Protein AF-A0A7S3N4A9-F1 (afdb_monomer)

InterPro domains:
  IPR000504 RNA recognition motif domain [PF00076] (109-167)
  IPR000504 RNA recognition motif domain [PF00076] (195-222)
  IPR000504 RNA recognition motif domain [PF00076] (305-371)
  IPR000504 RNA recognition motif domain [PS50102] (107-184)
  IPR000504 RNA recognition motif domain [PS50102] (193-281)
  IPR000504 RNA recognition motif domain [PS50102] (303-378)
  IPR000504 RNA recognition motif domain [SM00360] (108-178)
  IPR000504 RNA recognition motif domain [SM00360] (194-277)
  IPR000504 RNA recognition motif domain [SM00360] (304-374)
  IPR002004 Polyadenylate-binding protein/Hyperplastic disc protein, C-terminal [PF00658] (517-576)
  IPR002004 Polyadenylate-binding protein/Hyperplastic disc protein, C-terminal [PS51309] (504-582)
  IPR002004 Polyadenylate-binding protein/Hyperplastic disc protein, C-terminal [SM00517] (516-580)
  IPR012677 Nucleotide-binding alpha-beta plait domain superfamily [G3DSA:3.30.70.330] (11-167)
  IPR012677 Nucleotide-binding alpha-beta plait domain superfamily [G3DSA:3.30.70.330] (103-158)
  IPR012677 Nucleotide-binding alpha-beta plait domain superfamily [G3DSA:3.30.70.330] (185-298)
  IPR012677 Nucleotide-binding alpha-beta plait domain superfamily [G3DSA:3.30.70.330] (299-397)
  IPR035979 RNA-binding domain superfamily [SSF54928] (107-264)
  IPR035979 RNA-binding domain superfamily [SSF54928] (299-380)
  IPR036053 PABC (PABP) domain [SSF63570] (460-579)

Sequence (582 aa):
MMENKQRENLLYLYDLPKDAHQVAIAKTIFNKTGILITKPPQIKRDIMRPMYNAFVNFDGHEDHKEQGLQQCFEKMRYFDIDGKPCRGLKFNKNMLGANKETLNKGNNLFVKNIPKGVHSDEDVHKVFEKFGEILSLKASKNEDHSLRGYGFVCFANEDAAKRALDSQKDNSQFTAVKFQPKDPSQIHKNLVNNIYVKNIPDGWTEEDLKKIFGEFGHITSLVQRSSEIGRFLFVCYGHPSDPKNYTAGPEAAAKAIEKLNGKEHTFKDVVGTLYVKAALPKSQRDQEKKKEFLKFKASKKRCNLYVRNFPEAWTEETLAEIFSKFGEIESKKLIRNPNGSSYAFVCYKQPDSANDARNQLAQQPFDGKTLQITNYEIKEFRELQLLGAKEKTDFDRYIFEQTTNKNPFKDLNNDPKMTQLLQYVVNMLTQQQSTQQMGGLGGFGPRGGFNNKPNNRRPHPQQQQHQQMPMNNMPPQQQQQAMPPAMMAPTPAPHQMNVNQQYTSQTAPLVSLIQPNKDYKQRVGETIYKFIQGLAPAERVPKITGMLIELPIDQVKQYMSNYDTLKSMVAEANALIDQNEA

Secondary structure (DSSP, 8-state):
-HHHHHHHTEEEEEEE-TT--HHHHHHHHHHHH-----S--EEE--TTSSSEEEEEE-TT-TT--HHHHHHHHHHTSEEEETTEEEEEEE--GGGSTT-HHHHTSS-EEEEE---TT--SHHHHHHHHHTTS-EEEEEEEE-TTS-EEEEEEEEESSHHHHHHHHHHHHH-TT-EEEE-----TTTS-TT---EEEEE---TT--HHHHHHHHHTTS-EEEEEEEEETTEEEEEEEE--SS-TT-TTHHHHHHHHHHHHHTTSEEEETTEEEE-EEEE---HHHHHHHHHHHHHHHHHHGGGTEEEEES--TT--HHHHHHHHHTTS-EEEEEEEE-TTS-EEEEEEESSHHHHHHHHHHHTTSEETTEEPEEEEPPPHHHHHHHHHHHHHHHHHHHHHHHHH-SS-HHHHHTT-HHHHHHHHHHHHHHHHHHHTTSS---------------------------------------------PPPPPPPPPP--PPPHHHHHHHHHHHHHTT--TTS-HHHHHHHHHHHHHTTTS-TTTHHHHHHHHHTS-HHHHHHHHH-HHHHHHHHHHHHHHHHHHH-

Structure (mmCIF, N/CA/C/O backbone):
data_AF-A0A7S3N4A9-F1
#
_entry.id   AF-A0A7S3N4A9-F1
#
loop_
_atom_site.group_PDB
_atom_site.id
_atom_site.type_symbol
_atom_site.label_atom_id
_atom_site.label_alt_id
_atom_site.label_comp_id
_atom_site.label_asym_id
_atom_site.label_entity_id
_atom_site.label_seq_id
_atom_site.pdbx_PDB_ins_code
_atom_site.Cartn_x
_atom_site.Cartn_y
_atom_site.Cartn_z
_atom_site.occupancy
_atom_site.B_iso_or_equiv
_atom_site.auth_seq_id
_atom_site.auth_comp_id
_atom_site.auth_asym_id
_atom_site.auth_atom_id
_atom_site.pdbx_PDB_model_num
ATOM 1 N N . MET A 1 1 ? 25.482 -16.828 19.877 1.00 36.25 1 MET A N 1
ATOM 2 C CA . MET A 1 1 ? 25.078 -17.999 19.059 1.00 36.25 1 MET A CA 1
ATOM 3 C C . MET A 1 1 ? 23.576 -18.313 19.123 1.00 36.25 1 MET A C 1
ATOM 5 O O . MET A 1 1 ? 23.045 -18.721 18.100 1.00 36.25 1 MET A O 1
ATOM 9 N N . MET A 1 2 ? 22.861 -18.079 20.238 1.00 28.53 2 MET A N 1
ATOM 10 C CA . MET A 1 2 ? 21.408 -18.357 20.333 1.00 28.53 2 MET A CA 1
ATOM 11 C C . MET A 1 2 ? 20.508 -17.477 19.435 1.00 28.53 2 MET A C 1
ATOM 13 O O . MET A 1 2 ? 19.532 -17.984 18.894 1.00 28.53 2 MET A O 1
ATOM 17 N N . GLU A 1 3 ? 20.853 -16.206 19.186 1.00 39.91 3 GLU A N 1
ATOM 18 C CA . GLU A 1 3 ? 20.064 -15.322 18.298 1.00 39.91 3 GLU A CA 1
ATOM 19 C C . GLU A 1 3 ? 20.095 -15.718 16.809 1.00 39.91 3 GLU A C 1
ATOM 21 O O . GLU A 1 3 ? 19.182 -15.368 16.063 1.00 39.91 3 GLU A O 1
ATOM 26 N N . ASN A 1 4 ? 21.130 -16.440 16.357 1.00 45.25 4 ASN A N 1
ATOM 27 C CA . ASN A 1 4 ? 21.217 -16.893 14.963 1.00 45.25 4 ASN A CA 1
ATOM 28 C C . ASN A 1 4 ? 20.355 -18.140 14.719 1.00 45.25 4 ASN A C 1
ATOM 30 O O . ASN A 1 4 ? 19.708 -18.218 13.679 1.00 45.25 4 ASN A O 1
ATOM 34 N N . LYS A 1 5 ? 20.276 -19.061 15.692 1.00 48.09 5 LYS A N 1
ATOM 35 C CA . LYS A 1 5 ? 19.482 -20.299 15.582 1.00 48.09 5 LYS A CA 1
ATOM 36 C C . LYS A 1 5 ? 17.973 -20.022 15.497 1.00 48.09 5 LYS A C 1
ATOM 38 O O . LYS A 1 5 ? 17.279 -20.652 14.713 1.00 48.09 5 LYS A O 1
ATOM 43 N N . GLN A 1 6 ? 17.481 -19.003 16.212 1.00 50.75 6 GLN A N 1
ATOM 44 C CA . GLN A 1 6 ? 16.068 -18.575 16.169 1.00 50.75 6 GLN A CA 1
ATOM 45 C C . GLN A 1 6 ? 15.611 -18.044 14.798 1.00 50.75 6 GLN A C 1
ATOM 47 O O . GLN A 1 6 ? 14.418 -17.947 14.531 1.00 50.75 6 GLN A O 1
ATOM 52 N N . ARG A 1 7 ? 16.537 -17.660 13.908 1.00 60.91 7 ARG A N 1
ATOM 53 C CA . ARG A 1 7 ? 16.179 -17.113 12.589 1.00 60.91 7 ARG A CA 1
ATOM 54 C C . ARG A 1 7 ? 16.148 -18.162 11.479 1.00 60.91 7 ARG A C 1
ATOM 56 O O . ARG A 1 7 ? 15.607 -17.871 10.418 1.00 60.91 7 ARG A O 1
ATOM 63 N N . GLU A 1 8 ? 16.686 -19.358 11.707 1.00 65.19 8 GLU A N 1
ATOM 64 C CA . GLU A 1 8 ? 16.693 -20.451 10.720 1.00 65.19 8 GLU A CA 1
ATOM 65 C C . GLU A 1 8 ? 15.327 -21.145 10.595 1.00 65.19 8 GLU A C 1
ATOM 67 O O . GLU A 1 8 ? 15.016 -21.707 9.544 1.00 65.19 8 GLU A O 1
ATOM 72 N N . ASN A 1 9 ? 14.481 -21.008 11.621 1.00 79.88 9 ASN A N 1
ATOM 73 C CA . ASN A 1 9 ? 13.126 -21.562 11.704 1.00 79.88 9 ASN A CA 1
ATOM 74 C C . ASN A 1 9 ? 12.037 -20.584 11.237 1.00 79.88 9 ASN A C 1
ATOM 76 O O . ASN A 1 9 ? 10.869 -20.714 11.603 1.00 79.88 9 ASN A O 1
ATOM 80 N N . LEU A 1 10 ? 12.408 -19.561 10.466 1.00 86.56 10 LEU A N 1
ATOM 81 C CA . LEU A 1 10 ? 11.472 -18.559 9.966 1.00 86.56 10 LEU A CA 1
ATOM 82 C C . LEU A 1 10 ? 11.125 -18.832 8.503 1.00 86.56 10 LEU A C 1
ATOM 84 O O . LEU A 1 10 ? 12.004 -18.892 7.643 1.00 86.56 10 LEU A O 1
ATOM 88 N N . LEU A 1 11 ? 9.829 -18.901 8.207 1.00 90.12 11 LEU A N 1
ATOM 89 C CA . LEU A 1 11 ? 9.304 -18.887 6.844 1.00 90.12 11 LEU A CA 1
ATOM 90 C C . LEU A 1 11 ? 8.818 -17.482 6.504 1.00 90.12 11 LEU A C 1
ATOM 92 O O . LEU A 1 11 ? 7.969 -16.913 7.195 1.00 90.12 11 LEU A O 1
ATOM 96 N N . TYR A 1 12 ? 9.356 -16.927 5.425 1.00 91.00 12 TYR A N 1
ATOM 97 C CA . TYR A 1 12 ? 8.931 -15.651 4.875 1.00 91.00 12 TYR A CA 1
ATOM 98 C C . TYR A 1 12 ? 7.906 -15.895 3.775 1.00 91.00 12 TYR A C 1
ATOM 100 O O . TYR A 1 12 ? 8.204 -16.543 2.773 1.00 91.00 12 TYR A O 1
ATOM 108 N N . LEU A 1 13 ? 6.709 -15.357 3.956 1.00 93.31 13 LEU A N 1
ATOM 109 C CA . LEU A 1 13 ? 5.631 -15.425 2.982 1.00 93.31 13 LEU A CA 1
ATOM 110 C C . LEU A 1 13 ? 5.571 -14.114 2.200 1.00 93.31 13 LEU A C 1
ATOM 112 O O . LEU A 1 13 ? 5.594 -13.028 2.787 1.00 93.31 13 LEU A O 1
ATOM 116 N N . TYR A 1 14 ? 5.494 -14.227 0.883 1.00 92.12 14 TYR A N 1
ATOM 117 C CA . TYR A 1 14 ? 5.441 -13.132 -0.073 1.00 92.12 14 TYR A CA 1
ATOM 118 C C . TYR A 1 14 ? 4.171 -13.202 -0.904 1.00 92.12 14 TYR A C 1
ATOM 120 O O . TYR A 1 14 ? 3.592 -14.274 -1.088 1.00 92.12 14 TYR A O 1
ATOM 128 N N . ASP A 1 15 ? 3.816 -12.043 -1.458 1.00 92.50 15 ASP A N 1
ATOM 129 C CA . ASP A 1 15 ? 2.722 -11.893 -2.414 1.00 92.50 15 ASP A CA 1
ATOM 130 C C . ASP A 1 15 ? 1.385 -12.360 -1.812 1.00 92.50 15 ASP A C 1
ATOM 132 O O . ASP A 1 15 ? 0.548 -12.924 -2.504 1.00 92.50 15 ASP A O 1
ATOM 136 N N . LEU A 1 16 ? 1.196 -12.131 -0.503 1.00 94.38 16 LEU A N 1
ATOM 137 C CA . LEU A 1 16 ? -0.042 -12.454 0.198 1.00 94.38 16 LEU A CA 1
ATOM 138 C C . LEU A 1 16 ? -1.134 -11.455 -0.189 1.00 94.38 16 LEU A C 1
ATOM 140 O O . LEU A 1 16 ? -0.871 -10.242 -0.235 1.00 94.38 16 LEU A O 1
ATOM 144 N N . PRO A 1 17 ? -2.371 -11.920 -0.389 1.00 93.00 17 PRO A N 1
ATOM 145 C CA . PRO A 1 17 ? -3.463 -11.026 -0.707 1.00 93.00 17 PRO A CA 1
ATOM 146 C C . PRO A 1 17 ? -3.882 -10.198 0.519 1.00 93.00 17 PRO A C 1
ATOM 148 O O . PRO A 1 17 ? -3.569 -10.532 1.665 1.00 93.00 17 PRO A O 1
ATOM 151 N N . LYS A 1 18 ? -4.554 -9.061 0.299 1.00 90.06 18 LYS A N 1
ATOM 152 C CA . LYS A 1 18 ? -4.865 -8.110 1.388 1.00 90.06 18 LYS A CA 1
ATOM 153 C C . LYS A 1 18 ? -5.869 -8.636 2.416 1.00 90.06 18 LYS A C 1
ATOM 155 O O . LYS A 1 18 ? -5.866 -8.178 3.554 1.00 90.06 18 LYS A O 1
ATOM 160 N N . ASP A 1 19 ? -6.685 -9.595 2.013 1.00 88.62 19 ASP A N 1
ATOM 161 C CA . ASP A 1 19 ? -7.633 -10.360 2.824 1.00 88.62 19 ASP A CA 1
ATOM 162 C C . ASP A 1 19 ? -6.995 -11.569 3.539 1.00 88.62 19 ASP A C 1
ATOM 164 O O . ASP A 1 19 ? -7.644 -12.192 4.384 1.00 88.62 19 ASP A O 1
ATOM 168 N N . ALA A 1 20 ? -5.714 -11.874 3.282 1.00 91.69 20 ALA A N 1
ATOM 169 C CA . ALA A 1 20 ? -5.007 -12.915 4.020 1.00 91.69 20 ALA A CA 1
ATOM 170 C C . ALA A 1 20 ? -4.951 -12.570 5.511 1.00 91.69 20 ALA A C 1
ATOM 172 O O . ALA A 1 20 ? -4.525 -11.474 5.897 1.00 91.69 20 ALA A O 1
ATOM 173 N N . HIS A 1 21 ? -5.320 -13.544 6.337 1.00 92.00 21 HIS A N 1
ATOM 174 C CA . HIS A 1 21 ? -5.392 -13.457 7.792 1.00 92.00 21 HIS A CA 1
ATOM 175 C C . HIS A 1 21 ? -4.657 -14.635 8.447 1.00 92.00 21 HIS A C 1
ATOM 177 O O . HIS A 1 21 ? -4.340 -15.637 7.800 1.00 92.00 21 HIS A O 1
ATOM 183 N N . GLN A 1 22 ? -4.360 -14.508 9.743 1.00 94.06 22 GLN A N 1
ATOM 184 C CA . GLN A 1 22 ? -3.500 -15.443 10.485 1.00 94.06 22 GLN A CA 1
ATOM 185 C C . GLN A 1 22 ? -3.974 -16.900 10.408 1.00 94.06 22 GLN A C 1
ATOM 187 O O . GLN A 1 22 ? -3.168 -17.798 10.163 1.00 94.06 22 GLN A O 1
ATOM 192 N N . VAL A 1 23 ? -5.282 -17.126 10.559 1.00 93.12 23 VAL A N 1
ATOM 193 C CA . VAL A 1 23 ? -5.887 -18.466 10.515 1.00 93.12 23 VAL A CA 1
ATOM 194 C C . VAL A 1 23 ? -5.775 -19.094 9.127 1.00 93.12 23 VAL A C 1
ATOM 196 O O . VAL A 1 23 ? -5.393 -20.256 9.036 1.00 93.12 23 VAL A O 1
ATOM 199 N N . ALA A 1 24 ? -6.048 -18.356 8.046 1.00 94.31 24 ALA A N 1
ATOM 200 C CA . ALA A 1 24 ? -5.907 -18.882 6.686 1.00 94.31 24 ALA A CA 1
ATOM 201 C C . ALA A 1 24 ? -4.469 -19.328 6.392 1.00 94.31 24 ALA A C 1
ATOM 203 O O . ALA A 1 24 ? -4.260 -20.414 5.853 1.00 94.31 24 ALA A O 1
ATOM 204 N N . ILE A 1 25 ? -3.473 -18.540 6.812 1.00 94.62 25 ILE A N 1
ATOM 205 C CA . ILE A 1 25 ? -2.057 -18.906 6.667 1.00 94.62 25 ILE A CA 1
ATOM 206 C C . ILE A 1 25 ? -1.753 -20.194 7.441 1.00 94.62 25 ILE A C 1
ATOM 208 O O . ILE A 1 25 ? -1.173 -21.124 6.884 1.00 94.62 25 ILE A O 1
ATOM 212 N N . ALA A 1 26 ? -2.163 -20.270 8.708 1.00 92.62 26 ALA A N 1
ATOM 213 C CA . ALA A 1 26 ? -1.894 -21.429 9.554 1.00 92.62 26 ALA A CA 1
ATOM 214 C C . ALA A 1 26 ? -2.596 -22.701 9.063 1.00 92.62 26 ALA A C 1
ATOM 216 O O . ALA A 1 26 ? -1.967 -23.755 9.016 1.00 92.62 26 ALA A O 1
ATOM 217 N N . LYS A 1 27 ? -3.857 -22.595 8.625 1.00 92.31 27 LYS A N 1
ATOM 218 C CA . LYS A 1 27 ? -4.602 -23.690 7.987 1.00 92.31 27 LYS A CA 1
ATOM 219 C C . LYS A 1 27 ? -3.926 -24.159 6.708 1.00 92.31 27 LYS A C 1
ATOM 221 O O . LYS A 1 27 ? -3.790 -25.354 6.496 1.00 92.31 27 LYS A O 1
ATOM 226 N N . THR A 1 28 ? -3.473 -23.230 5.868 1.00 94.62 28 THR A N 1
ATOM 227 C CA . THR A 1 28 ? -2.797 -23.575 4.610 1.00 94.62 28 THR A CA 1
ATOM 228 C C . THR A 1 28 ? -1.501 -24.337 4.867 1.00 94.62 28 THR A C 1
ATOM 230 O O . THR A 1 28 ? -1.242 -25.341 4.206 1.00 94.62 28 THR A O 1
ATOM 233 N N . ILE A 1 29 ? -0.715 -23.902 5.859 1.00 91.94 29 ILE A N 1
ATOM 234 C CA . ILE A 1 29 ? 0.499 -24.613 6.269 1.00 91.94 29 ILE A CA 1
ATOM 235 C C . ILE A 1 29 ? 0.140 -25.998 6.801 1.00 91.94 29 ILE A C 1
ATOM 237 O O . ILE A 1 29 ? 0.665 -26.980 6.287 1.00 91.94 29 ILE A O 1
ATOM 241 N N . PHE A 1 30 ? -0.793 -26.092 7.750 1.00 90.19 30 PHE A N 1
ATOM 242 C CA . PHE A 1 30 ? -1.212 -27.368 8.327 1.00 90.19 30 PHE A CA 1
ATOM 243 C C . PHE A 1 30 ? -1.712 -28.350 7.260 1.00 90.19 30 PHE A C 1
ATOM 245 O O . PHE A 1 30 ? -1.244 -29.480 7.198 1.00 90.19 30 PHE A O 1
ATOM 252 N N . ASN A 1 31 ? -2.578 -27.907 6.348 1.00 91.31 31 ASN A N 1
ATOM 253 C CA . ASN A 1 31 ? -3.127 -28.755 5.291 1.00 91.31 31 ASN A CA 1
ATOM 254 C C . ASN A 1 31 ? -2.055 -29.258 4.313 1.00 91.31 31 ASN A C 1
ATOM 256 O O . ASN A 1 31 ? -2.156 -30.373 3.810 1.00 91.31 31 ASN A O 1
ATOM 260 N N . LYS A 1 32 ? -1.028 -28.450 4.017 1.00 90.31 32 LYS A N 1
ATOM 261 C CA . LYS A 1 32 ? 0.053 -28.852 3.104 1.00 90.31 32 LYS A CA 1
ATOM 262 C C . LYS A 1 32 ? 1.111 -29.713 3.790 1.00 90.31 32 LYS A C 1
ATOM 264 O O . LYS A 1 32 ? 1.654 -30.630 3.171 1.00 90.31 32 LYS A O 1
ATOM 269 N N . THR A 1 33 ? 1.457 -29.403 5.035 1.00 88.62 33 THR A N 1
ATOM 270 C CA . THR A 1 33 ? 2.670 -29.930 5.679 1.00 88.62 33 THR A CA 1
ATOM 271 C C . THR A 1 33 ? 2.388 -30.837 6.869 1.00 88.62 33 THR A C 1
ATOM 273 O O . THR A 1 33 ? 3.280 -31.576 7.267 1.00 88.62 33 THR A O 1
ATOM 276 N N . GLY A 1 34 ? 1.173 -30.807 7.417 1.00 86.19 34 GLY A N 1
ATOM 277 C CA . GLY A 1 34 ? 0.806 -31.451 8.679 1.00 86.19 34 GLY A CA 1
ATOM 278 C C . GLY A 1 34 ? 1.299 -30.698 9.918 1.00 86.19 34 GLY A C 1
ATOM 279 O O . GLY A 1 34 ? 0.987 -31.092 11.036 1.00 86.19 34 GLY A O 1
ATOM 280 N N . ILE A 1 35 ? 2.056 -29.608 9.750 1.00 85.75 35 ILE A N 1
ATOM 281 C CA . ILE A 1 35 ? 2.637 -28.866 10.870 1.00 85.75 35 ILE A CA 1
ATOM 282 C C . ILE A 1 35 ? 1.615 -27.865 11.396 1.00 85.75 35 ILE A C 1
ATOM 284 O O . ILE A 1 35 ? 1.246 -26.904 10.714 1.00 85.75 35 ILE A O 1
ATOM 288 N N . LEU A 1 36 ? 1.172 -28.076 12.634 1.00 86.31 36 LEU A N 1
ATOM 289 C CA . LEU A 1 36 ? 0.325 -27.122 13.336 1.00 86.31 36 LEU A CA 1
ATOM 290 C C . LEU A 1 36 ? 1.166 -25.907 13.727 1.00 86.31 36 LEU A C 1
ATOM 292 O O . LEU A 1 36 ? 2.186 -26.048 14.380 1.00 86.31 36 LEU A O 1
ATOM 296 N N . ILE A 1 37 ? 0.743 -24.704 13.357 1.00 87.56 37 ILE A N 1
ATOM 297 C CA . ILE A 1 37 ? 1.440 -23.472 13.739 1.00 87.56 37 ILE A CA 1
ATOM 298 C C . ILE A 1 37 ? 0.887 -22.980 15.071 1.00 87.56 37 ILE A C 1
ATOM 300 O O . ILE A 1 37 ? -0.246 -22.534 15.108 1.00 87.56 37 ILE A O 1
ATOM 304 N N . THR A 1 38 ? 1.673 -23.012 16.148 1.00 84.00 38 THR A N 1
ATOM 305 C CA . THR A 1 38 ? 1.217 -22.614 17.501 1.00 84.00 38 THR A CA 1
ATOM 306 C C . THR A 1 38 ? 1.309 -21.116 17.789 1.00 84.00 38 THR A C 1
ATOM 308 O O . THR A 1 38 ? 0.608 -20.607 18.661 1.00 84.00 38 THR A O 1
ATOM 311 N N . LYS A 1 39 ? 2.160 -20.383 17.063 1.00 87.69 39 LYS A N 1
ATOM 312 C CA . LYS A 1 39 ? 2.325 -18.928 17.208 1.00 87.69 39 LYS A CA 1
ATOM 313 C C . LYS A 1 39 ? 1.689 -18.189 16.030 1.00 87.69 39 LYS A C 1
ATOM 315 O O . LYS A 1 39 ? 1.910 -18.587 14.888 1.00 87.69 39 LYS A O 1
ATOM 320 N N . PRO A 1 40 ? 0.977 -17.074 16.259 1.00 90.56 40 PRO A N 1
ATOM 321 C CA . PRO A 1 40 ? 0.278 -16.371 15.191 1.00 90.56 40 PRO A CA 1
ATOM 322 C C . PRO A 1 40 ? 1.249 -15.851 14.117 1.00 90.56 40 PRO A C 1
ATOM 324 O O . PRO A 1 40 ? 2.218 -15.154 14.456 1.00 90.56 40 PRO A O 1
ATOM 327 N N . PRO A 1 41 ? 0.986 -16.120 12.821 1.00 93.44 41 PRO A N 1
ATOM 328 C CA . PRO A 1 41 ? 1.713 -15.507 11.716 1.00 93.44 41 PRO A CA 1
ATOM 329 C C . PRO A 1 41 ? 1.763 -13.976 11.825 1.00 93.44 41 PRO A C 1
ATOM 331 O O . PRO A 1 41 ? 0.756 -13.306 12.062 1.00 93.44 41 PRO A O 1
ATOM 334 N N . GLN A 1 42 ? 2.945 -13.399 11.625 1.00 92.62 42 GLN A N 1
ATOM 335 C CA . GLN A 1 42 ? 3.177 -11.958 11.736 1.00 92.62 42 GLN A CA 1
ATOM 336 C C . GLN A 1 42 ? 3.045 -11.298 10.362 1.00 92.62 42 GLN A C 1
ATOM 338 O O . GLN A 1 42 ? 4.002 -11.267 9.584 1.00 92.62 42 GLN A O 1
ATOM 343 N N . ILE A 1 43 ? 1.855 -10.784 10.048 1.00 93.25 43 ILE A N 1
ATOM 344 C CA . ILE A 1 43 ? 1.539 -10.194 8.741 1.00 93.25 43 ILE A CA 1
ATOM 345 C C . ILE A 1 43 ? 1.927 -8.707 8.717 1.00 93.25 43 ILE A C 1
ATOM 347 O O . ILE A 1 43 ? 1.440 -7.896 9.501 1.00 93.25 43 ILE A O 1
ATOM 351 N N . LYS A 1 44 ? 2.790 -8.320 7.774 1.00 91.44 44 LYS A N 1
ATOM 352 C CA . LYS A 1 44 ? 3.181 -6.931 7.509 1.00 91.44 44 LYS A CA 1
ATOM 353 C C . LYS A 1 44 ? 2.199 -6.270 6.548 1.00 91.44 44 LYS A C 1
ATOM 355 O O . LYS A 1 44 ? 2.325 -6.389 5.327 1.00 91.44 44 LYS A O 1
ATOM 360 N N . ARG A 1 45 ? 1.251 -5.529 7.121 1.00 88.69 45 ARG A N 1
ATOM 361 C CA . ARG A 1 45 ? 0.185 -4.825 6.397 1.00 88.69 45 ARG A CA 1
ATOM 362 C C . ARG A 1 45 ? 0.603 -3.411 5.994 1.00 88.69 45 ARG A C 1
ATOM 364 O O . ARG A 1 45 ? 0.196 -2.423 6.595 1.00 88.69 45 ARG A O 1
ATOM 371 N N . ASP A 1 46 ? 1.451 -3.315 4.975 1.00 85.50 46 ASP A N 1
ATOM 372 C CA . ASP A 1 46 ? 1.832 -2.025 4.393 1.00 85.50 46 ASP A CA 1
ATOM 373 C C . ASP A 1 46 ? 0.751 -1.548 3.412 1.00 85.50 46 ASP A C 1
ATOM 375 O O . ASP A 1 46 ? 0.600 -2.089 2.317 1.00 85.50 46 ASP A O 1
ATOM 379 N N . ILE A 1 47 ? 0.001 -0.512 3.795 1.00 82.56 47 ILE A N 1
ATOM 380 C CA . ILE A 1 47 ? -1.079 0.069 2.979 1.00 82.56 47 ILE A CA 1
ATOM 381 C C . ILE A 1 47 ? -0.606 0.640 1.637 1.00 82.56 47 ILE A C 1
ATOM 383 O O . ILE A 1 47 ? -1.425 0.843 0.732 1.00 82.56 47 ILE A O 1
ATOM 387 N N . MET A 1 48 ? 0.693 0.918 1.501 1.00 81.19 48 MET A N 1
ATOM 388 C CA . MET A 1 48 ? 1.300 1.418 0.268 1.00 81.19 48 MET A CA 1
ATOM 389 C C . MET A 1 48 ? 1.664 0.295 -0.695 1.00 81.19 48 MET A C 1
ATOM 391 O O . MET A 1 48 ? 1.860 0.558 -1.880 1.00 81.19 48 MET A O 1
ATOM 395 N N . ARG A 1 49 ? 1.748 -0.948 -0.211 1.00 83.69 49 ARG A N 1
ATOM 396 C CA . ARG A 1 49 ? 2.052 -2.101 -1.052 1.00 83.69 49 ARG A CA 1
ATOM 397 C C . ARG A 1 49 ? 0.771 -2.736 -1.601 1.00 83.69 49 ARG A C 1
ATOM 399 O O . ARG A 1 49 ? -0.275 -2.716 -0.942 1.00 83.69 49 ARG A O 1
ATOM 406 N N . PRO A 1 50 ? 0.838 -3.294 -2.819 1.00 84.69 50 PRO A N 1
ATOM 407 C CA . PRO A 1 50 ? -0.295 -3.992 -3.418 1.00 84.69 50 PRO A CA 1
ATOM 408 C C . PRO A 1 50 ? -0.592 -5.316 -2.706 1.00 84.69 50 PRO A C 1
ATOM 410 O O . PRO A 1 50 ? -1.744 -5.714 -2.612 1.00 84.69 50 PRO A O 1
ATOM 413 N N . MET A 1 51 ? 0.440 -5.945 -2.144 1.00 90.81 51 MET A N 1
ATOM 414 C CA . MET A 1 51 ? 0.392 -7.246 -1.483 1.00 90.81 51 MET A CA 1
ATOM 415 C C . MET A 1 51 ? 1.082 -7.173 -0.125 1.00 90.81 51 MET A C 1
ATOM 417 O O . MET A 1 51 ? 1.972 -6.339 0.094 1.00 90.81 51 MET A O 1
ATOM 421 N N . TYR A 1 52 ? 0.685 -8.063 0.776 1.00 92.69 52 TYR A N 1
ATOM 422 C CA . TYR A 1 52 ? 1.290 -8.208 2.091 1.00 92.69 52 TYR A CA 1
ATOM 423 C C . TYR A 1 52 ? 2.373 -9.284 2.095 1.00 92.69 52 TYR A C 1
ATOM 425 O O . TYR A 1 52 ? 2.479 -10.116 1.198 1.00 92.69 52 TYR A O 1
ATOM 433 N N . ASN A 1 53 ? 3.200 -9.238 3.132 1.00 92.81 53 ASN A N 1
ATOM 434 C CA . ASN A 1 53 ? 4.178 -10.277 3.429 1.00 92.81 53 ASN A CA 1
ATOM 435 C C . ASN A 1 53 ? 3.957 -10.734 4.867 1.00 92.81 53 ASN A C 1
ATOM 437 O O . ASN A 1 53 ? 3.485 -9.943 5.682 1.00 92.81 53 ASN A O 1
ATOM 441 N N . ALA A 1 54 ? 4.344 -11.954 5.212 1.00 93.50 54 ALA A N 1
ATOM 442 C CA . ALA A 1 54 ? 4.258 -12.426 6.588 1.00 93.50 54 ALA A CA 1
ATOM 443 C C . ALA A 1 54 ? 5.490 -13.219 7.005 1.00 93.50 54 ALA A C 1
ATOM 445 O O . ALA A 1 54 ? 6.264 -13.683 6.173 1.00 93.50 54 ALA A O 1
ATOM 446 N N . PHE A 1 55 ? 5.651 -13.362 8.314 1.00 92.12 55 PHE A N 1
ATOM 447 C CA . PHE A 1 55 ? 6.632 -14.245 8.923 1.00 92.12 55 PHE A CA 1
ATOM 448 C C . PHE A 1 55 ? 5.894 -15.303 9.713 1.00 92.12 55 PHE A C 1
ATOM 450 O O . PHE A 1 55 ? 4.999 -14.979 10.497 1.00 92.12 55 PHE A O 1
ATOM 457 N N . VAL A 1 56 ? 6.303 -16.549 9.543 1.00 91.50 56 VAL A N 1
ATOM 458 C CA . VAL A 1 56 ? 5.836 -17.656 10.366 1.00 91.50 56 VAL A CA 1
ATOM 459 C C . VAL A 1 56 ? 7.032 -18.190 11.127 1.00 91.50 56 VAL A C 1
ATOM 461 O O . VAL A 1 56 ? 8.063 -18.489 10.525 1.00 91.50 56 VAL A O 1
ATOM 464 N N . ASN A 1 57 ? 6.900 -18.238 12.451 1.00 87.94 57 ASN A N 1
ATOM 465 C CA . ASN A 1 57 ? 7.919 -18.799 13.319 1.00 87.94 57 ASN A CA 1
ATOM 466 C C . ASN A 1 57 ? 7.530 -20.223 13.708 1.00 87.94 57 ASN A C 1
ATOM 468 O O . ASN A 1 57 ? 6.444 -20.437 14.244 1.00 87.94 57 ASN A O 1
ATOM 472 N N . PHE A 1 58 ? 8.438 -21.158 13.451 1.00 83.88 58 PHE A N 1
ATOM 473 C CA . PHE A 1 58 ? 8.295 -22.560 13.807 1.00 83.88 58 PHE A CA 1
ATOM 474 C C . PHE A 1 58 ? 8.890 -22.893 15.193 1.00 83.88 58 PHE A C 1
ATOM 476 O O . PHE A 1 58 ? 8.703 -24.003 15.671 1.00 83.88 58 PHE A O 1
ATOM 483 N N . ASP A 1 59 ? 9.566 -21.969 15.885 1.00 70.88 59 ASP A N 1
ATOM 484 C CA . ASP A 1 59 ? 10.203 -22.203 17.193 1.00 70.88 59 ASP A CA 1
ATOM 485 C C . ASP A 1 59 ? 9.233 -22.760 18.256 1.00 70.88 59 ASP A C 1
ATOM 487 O O . ASP A 1 59 ? 8.289 -22.064 18.655 1.00 70.88 59 ASP A O 1
ATOM 491 N N . GLY A 1 60 ? 9.542 -23.949 18.796 1.00 57.50 60 GLY A N 1
ATOM 492 C CA . GLY A 1 60 ? 8.833 -24.564 19.930 1.00 57.50 60 GLY A CA 1
ATOM 493 C C . GLY A 1 60 ? 8.053 -25.853 19.641 1.00 57.50 60 GLY A C 1
ATOM 494 O O . GLY A 1 60 ? 7.301 -26.278 20.508 1.00 57.50 60 GLY A O 1
ATOM 495 N N . HIS A 1 61 ? 8.210 -26.475 18.468 1.00 56.41 61 HIS A N 1
ATOM 496 C CA . HIS A 1 61 ? 7.629 -27.794 18.190 1.00 56.41 61 HIS A CA 1
ATOM 497 C C . HIS A 1 61 ? 8.634 -28.914 18.485 1.00 56.41 61 HIS A C 1
ATOM 499 O O . HIS A 1 61 ? 9.748 -28.908 17.975 1.00 56.41 61 HIS A O 1
ATOM 505 N N . GLU A 1 62 ? 8.253 -29.894 19.300 1.00 51.69 62 GLU A N 1
ATOM 506 C CA . GLU A 1 62 ? 9.093 -31.078 19.551 1.00 51.69 62 GLU A CA 1
ATOM 507 C C . GLU A 1 62 ? 9.182 -32.006 18.321 1.00 51.69 62 GLU A C 1
ATOM 509 O O . GLU A 1 62 ? 10.136 -32.767 18.189 1.00 51.69 62 GLU A O 1
ATOM 514 N N . ASP A 1 63 ? 8.276 -31.844 17.348 1.00 53.28 63 ASP A N 1
ATOM 515 C CA . ASP A 1 63 ? 8.263 -32.563 16.064 1.00 53.28 63 ASP A CA 1
ATOM 516 C C . ASP A 1 63 ? 9.286 -32.043 15.030 1.00 53.28 63 ASP A C 1
ATOM 518 O O . ASP A 1 63 ? 9.275 -32.458 13.867 1.00 53.28 63 ASP A O 1
ATOM 522 N N . HIS A 1 64 ? 10.201 -31.152 15.434 1.00 56.16 64 HIS A N 1
ATOM 523 C CA . HIS A 1 64 ? 11.305 -30.640 14.609 1.00 56.16 64 HIS A CA 1
ATOM 524 C C . HIS A 1 64 ? 12.379 -31.698 14.345 1.00 56.16 64 HIS A C 1
ATOM 526 O O . HIS A 1 64 ? 13.547 -31.539 14.699 1.00 56.16 64 HIS A O 1
ATOM 532 N N . LYS A 1 65 ? 12.028 -32.772 13.641 1.00 59.72 65 LYS A N 1
ATOM 533 C CA . LYS A 1 65 ? 13.032 -33.456 12.826 1.00 59.72 65 LYS A CA 1
ATOM 534 C C . LYS A 1 65 ? 13.412 -32.468 11.727 1.00 59.72 65 LYS A C 1
ATOM 536 O O . LYS A 1 65 ? 12.546 -32.017 10.985 1.00 59.72 65 LYS A O 1
ATOM 541 N N . GLU A 1 66 ? 14.689 -32.116 11.623 1.00 63.00 66 GLU A N 1
ATOM 542 C CA . GLU A 1 66 ? 15.235 -31.148 10.652 1.00 63.00 66 GLU A CA 1
ATOM 543 C C . GLU A 1 66 ? 14.723 -31.385 9.211 1.00 63.00 66 GLU A C 1
ATOM 545 O O . GLU A 1 66 ? 14.454 -30.443 8.464 1.00 63.00 66 GLU A O 1
ATOM 550 N N . GLN A 1 67 ? 14.457 -32.650 8.867 1.00 62.06 67 GLN A N 1
ATOM 551 C CA . GLN A 1 67 ? 13.830 -33.071 7.612 1.00 62.06 67 GLN A CA 1
ATOM 552 C C . GLN A 1 67 ? 12.377 -32.583 7.429 1.00 62.06 67 GLN A C 1
ATOM 554 O O . GLN A 1 67 ? 12.010 -32.185 6.327 1.00 62.06 67 GLN A O 1
ATOM 559 N N . GLY A 1 68 ? 11.545 -32.568 8.476 1.00 72.00 68 GLY A N 1
ATOM 560 C CA . GLY A 1 68 ? 10.143 -32.131 8.398 1.00 72.00 68 GLY A CA 1
ATOM 561 C C . GLY A 1 68 ? 10.000 -30.630 8.133 1.00 72.00 68 GLY A C 1
ATOM 562 O O . GLY A 1 68 ? 9.142 -30.206 7.356 1.00 72.00 68 GLY A O 1
ATOM 563 N N . LEU A 1 69 ? 10.892 -29.816 8.703 1.00 79.38 69 LEU A N 1
ATOM 564 C CA . LEU A 1 69 ? 10.917 -28.373 8.454 1.00 79.38 69 LEU A CA 1
ATOM 565 C C . LEU A 1 69 ? 11.412 -28.049 7.036 1.00 79.38 69 LEU A C 1
ATOM 567 O O . LEU A 1 69 ? 10.856 -27.176 6.369 1.00 79.38 69 LEU A O 1
ATOM 571 N N . GLN A 1 70 ? 12.412 -28.785 6.546 1.00 80.38 70 GLN A N 1
ATOM 572 C CA . GLN A 1 70 ? 12.878 -28.651 5.168 1.00 80.38 70 GLN A CA 1
ATOM 573 C C . GLN A 1 70 ? 11.768 -29.006 4.163 1.00 80.38 70 GLN A C 1
ATOM 575 O O . GLN A 1 70 ? 11.475 -28.213 3.267 1.00 80.38 70 GLN A O 1
ATOM 580 N N . GLN A 1 71 ? 11.062 -30.122 4.383 1.00 82.62 71 GLN A N 1
ATOM 581 C CA . GLN A 1 71 ? 9.892 -30.500 3.582 1.00 82.62 71 GLN A CA 1
ATOM 582 C C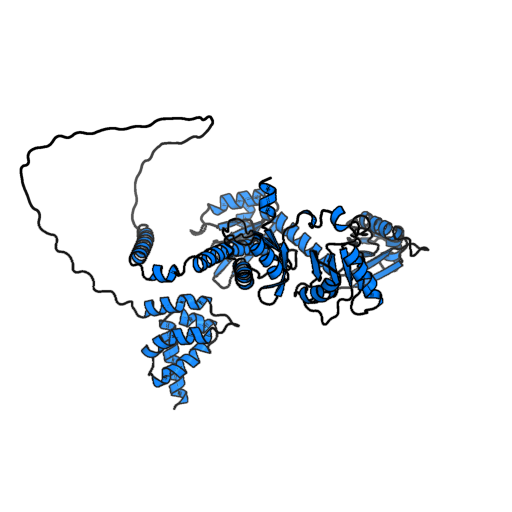 . GLN A 1 71 ? 8.775 -29.449 3.651 1.00 82.62 71 GLN A C 1
ATOM 584 O O . GLN A 1 71 ? 8.107 -29.183 2.653 1.00 82.62 71 GLN A O 1
ATOM 589 N N . CYS A 1 72 ? 8.567 -28.819 4.810 1.00 86.12 72 CYS A N 1
ATOM 590 C CA . CYS A 1 72 ? 7.616 -27.719 4.952 1.00 86.12 72 CYS A CA 1
ATOM 591 C C . CYS A 1 72 ? 7.980 -26.537 4.046 1.00 86.12 72 CYS A C 1
ATOM 593 O O . CYS A 1 72 ? 7.117 -26.028 3.331 1.00 86.12 72 CYS A O 1
ATOM 595 N N . PHE A 1 73 ? 9.249 -26.125 4.020 1.00 88.50 73 PHE A N 1
ATOM 596 C CA . PHE A 1 73 ? 9.699 -25.031 3.158 1.00 88.50 73 PHE A CA 1
ATOM 597 C C . PHE A 1 73 ? 9.543 -25.344 1.670 1.00 88.50 73 PHE A C 1
ATOM 599 O O . PHE A 1 73 ? 9.159 -24.459 0.907 1.00 88.50 73 PHE A O 1
ATOM 606 N N . GLU A 1 74 ? 9.785 -26.588 1.263 1.00 88.25 74 GLU A N 1
ATOM 607 C CA . GLU A 1 74 ? 9.586 -27.036 -0.118 1.00 88.25 74 GLU A CA 1
ATOM 608 C C . GLU A 1 74 ? 8.101 -27.035 -0.500 1.00 88.25 74 GLU A C 1
ATOM 610 O O . GLU A 1 74 ? 7.719 -26.427 -1.500 1.00 88.25 74 GLU A O 1
ATOM 615 N N . LYS A 1 75 ? 7.236 -27.609 0.345 1.00 91.19 75 LYS A N 1
ATOM 616 C CA . LYS A 1 75 ? 5.780 -27.651 0.118 1.00 91.19 75 LYS A CA 1
ATOM 617 C C . LYS A 1 75 ? 5.110 -26.277 0.166 1.00 91.19 75 LYS A C 1
ATOM 619 O O . LYS A 1 75 ? 4.082 -26.071 -0.478 1.00 91.19 75 LYS A O 1
ATOM 624 N N . MET A 1 76 ? 5.671 -25.346 0.937 1.00 93.12 76 MET A N 1
ATOM 625 C CA . MET A 1 76 ? 5.202 -23.962 1.043 1.00 93.12 76 MET A CA 1
ATOM 626 C C . MET A 1 76 ? 5.896 -23.021 0.056 1.00 93.12 76 MET A C 1
ATOM 628 O O . MET A 1 76 ? 5.658 -21.813 0.105 1.00 93.12 76 MET A O 1
ATOM 632 N N . ARG A 1 77 ? 6.746 -23.531 -0.845 1.00 92.00 77 ARG A N 1
ATOM 633 C CA . ARG A 1 77 ? 7.465 -22.693 -1.807 1.00 92.00 77 ARG A CA 1
ATOM 634 C C . ARG A 1 77 ? 6.504 -21.942 -2.720 1.00 92.00 77 ARG A C 1
ATOM 636 O O . ARG A 1 77 ? 6.618 -20.724 -2.836 1.00 92.00 77 ARG A O 1
ATOM 643 N N . TYR A 1 78 ? 5.527 -22.650 -3.276 1.00 93.25 78 TYR A N 1
ATOM 644 C CA . TYR A 1 78 ? 4.397 -22.086 -4.008 1.00 93.25 78 TYR A CA 1
ATOM 645 C C . TYR A 1 78 ? 3.109 -22.640 -3.415 1.00 93.25 78 TYR A C 1
ATOM 647 O O . TYR A 1 78 ? 2.961 -23.844 -3.198 1.00 93.25 78 TYR A O 1
ATOM 655 N N . PHE A 1 79 ? 2.200 -21.744 -3.065 1.00 94.12 79 PHE A N 1
ATOM 656 C CA . PHE A 1 79 ? 0.950 -22.106 -2.418 1.00 94.12 79 PHE A CA 1
ATOM 657 C C . PHE A 1 79 ? -0.095 -21.039 -2.688 1.00 94.12 79 PHE A C 1
ATOM 659 O O . PHE A 1 79 ? 0.252 -19.889 -2.940 1.00 94.12 79 PHE A O 1
ATOM 666 N N . ASP A 1 80 ? -1.360 -21.408 -2.544 1.00 93.44 80 ASP A N 1
ATOM 667 C CA . ASP A 1 80 ? -2.467 -20.484 -2.727 1.00 93.44 80 ASP A CA 1
ATOM 668 C C . ASP A 1 80 ? -3.137 -20.190 -1.389 1.00 93.44 80 ASP A C 1
ATOM 670 O O . ASP A 1 80 ? -3.292 -21.078 -0.547 1.00 93.44 80 ASP A O 1
ATOM 674 N N . ILE A 1 81 ? -3.554 -18.940 -1.206 1.00 93.12 81 ILE A N 1
ATOM 675 C CA . ILE A 1 81 ? -4.522 -18.555 -0.177 1.00 93.12 81 ILE A CA 1
ATOM 676 C C . ILE A 1 81 ? -5.739 -18.020 -0.913 1.00 93.12 81 ILE A C 1
ATOM 678 O O . ILE A 1 81 ? -5.614 -17.065 -1.678 1.00 93.12 81 ILE A O 1
ATOM 682 N N . ASP A 1 82 ? -6.897 -18.643 -0.698 1.00 88.38 82 ASP A N 1
ATOM 683 C CA . ASP A 1 82 ? -8.168 -18.247 -1.316 1.00 88.38 82 ASP A CA 1
ATOM 684 C C . ASP A 1 82 ? -8.070 -18.118 -2.853 1.00 88.38 82 ASP A C 1
ATOM 686 O O . ASP A 1 82 ? -8.552 -17.159 -3.454 1.00 88.38 82 ASP A O 1
ATOM 690 N N . GLY A 1 83 ? -7.374 -19.069 -3.491 1.00 88.88 83 GLY A N 1
ATOM 691 C CA . GLY A 1 83 ? -7.157 -19.109 -4.944 1.00 88.88 83 GLY A CA 1
ATOM 692 C C . GLY A 1 83 ? -6.131 -18.103 -5.481 1.00 88.88 83 GLY A C 1
ATOM 693 O O . GLY A 1 83 ? -5.962 -18.000 -6.694 1.00 88.88 83 GLY A O 1
ATOM 694 N N . LYS A 1 84 ? -5.442 -17.350 -4.612 1.00 91.81 84 LYS A N 1
ATOM 695 C CA . LYS A 1 84 ? -4.432 -16.362 -5.014 1.00 91.81 84 LYS A CA 1
ATOM 696 C C . LYS A 1 84 ? -3.011 -16.902 -4.796 1.00 91.81 84 LYS A C 1
ATOM 698 O O . LYS A 1 84 ? -2.673 -17.248 -3.657 1.00 91.81 84 LYS A O 1
ATOM 703 N N . PRO A 1 85 ? -2.146 -16.890 -5.829 1.00 92.75 85 PRO A N 1
ATOM 704 C CA . PRO A 1 85 ? -0.819 -17.487 -5.755 1.00 92.75 85 PRO A CA 1
ATOM 705 C C . PRO A 1 85 ? 0.131 -16.669 -4.890 1.00 92.75 85 PRO A C 1
ATOM 707 O O . PRO A 1 85 ? 0.395 -15.490 -5.160 1.00 92.75 85 PRO A O 1
ATOM 710 N N . CYS A 1 86 ? 0.701 -17.342 -3.898 1.00 93.56 86 CYS A N 1
ATOM 711 C CA . CYS A 1 86 ? 1.629 -16.843 -2.891 1.00 93.56 86 CYS A CA 1
ATOM 712 C C . CYS A 1 86 ? 2.954 -17.623 -2.946 1.00 93.56 86 CYS A C 1
ATOM 714 O O . CYS A 1 86 ? 3.069 -18.673 -3.584 1.00 93.56 86 CYS A O 1
ATOM 716 N N . ARG A 1 87 ? 3.985 -17.104 -2.271 1.00 92.38 87 ARG A N 1
ATOM 717 C CA . ARG A 1 87 ? 5.318 -17.725 -2.266 1.00 92.38 87 ARG A CA 1
ATOM 718 C C . ARG A 1 87 ? 5.929 -17.753 -0.876 1.00 92.38 87 ARG A C 1
ATOM 720 O O . ARG A 1 87 ? 5.982 -16.722 -0.209 1.00 92.38 87 ARG A O 1
ATOM 727 N N . GLY A 1 88 ? 6.429 -18.908 -0.454 1.00 92.31 88 GLY A N 1
ATOM 728 C CA . GLY A 1 88 ? 7.143 -19.087 0.807 1.00 92.31 88 GLY A CA 1
ATOM 729 C C . GLY A 1 88 ? 8.629 -19.307 0.562 1.00 92.31 88 GLY A C 1
ATOM 730 O O . GLY A 1 88 ? 9.017 -20.022 -0.354 1.00 92.31 88 GLY A O 1
ATOM 731 N N . LEU A 1 89 ? 9.486 -18.679 1.360 1.00 88.88 89 LEU A N 1
ATOM 732 C CA . LEU A 1 89 ? 10.925 -18.932 1.339 1.00 88.88 89 LEU A CA 1
ATOM 733 C C . LEU A 1 89 ? 11.462 -19.017 2.762 1.00 88.88 89 LEU A C 1
ATOM 735 O O . LEU A 1 89 ? 11.136 -18.176 3.605 1.00 88.88 89 LEU A O 1
ATOM 739 N N . LYS A 1 90 ? 12.340 -19.992 3.010 1.00 87.25 90 LYS A N 1
ATOM 740 C CA . LYS A 1 90 ? 13.130 -20.046 4.242 1.00 87.25 90 LYS A CA 1
ATOM 741 C C . LYS A 1 90 ? 13.880 -18.728 4.418 1.00 87.25 90 LYS A C 1
ATOM 743 O O . LYS A 1 90 ? 14.478 -18.203 3.473 1.00 87.25 90 LYS A O 1
ATOM 748 N N . PHE A 1 91 ? 13.857 -18.185 5.629 1.00 80.25 91 PHE A N 1
ATOM 749 C CA . PHE A 1 91 ? 14.630 -16.998 5.943 1.00 80.25 91 PHE A CA 1
ATOM 750 C C . PHE A 1 91 ? 16.118 -17.287 5.747 1.00 80.25 91 PHE A C 1
ATOM 752 O O . PHE A 1 91 ? 16.701 -18.156 6.391 1.00 80.25 91 PHE A O 1
ATOM 759 N N . ASN A 1 92 ? 16.743 -16.516 4.864 1.00 74.19 92 ASN A N 1
ATOM 760 C CA . ASN A 1 92 ? 18.175 -16.572 4.646 1.00 74.19 92 ASN A CA 1
ATOM 761 C C . ASN A 1 92 ? 18.735 -15.149 4.673 1.00 74.19 92 ASN A C 1
ATOM 763 O O . ASN A 1 92 ? 18.450 -14.332 3.793 1.00 74.19 92 ASN A O 1
ATOM 767 N N . LYS A 1 93 ? 19.551 -14.855 5.693 1.00 66.81 93 LYS A N 1
ATOM 768 C CA . LYS A 1 93 ? 20.177 -13.538 5.889 1.00 66.81 93 LYS A CA 1
ATOM 769 C C . LYS A 1 93 ? 21.024 -13.122 4.681 1.00 66.81 93 LYS A C 1
ATOM 771 O O . LYS A 1 93 ? 21.042 -11.945 4.330 1.00 66.81 93 LYS A O 1
ATOM 776 N N . ASN A 1 94 ? 21.664 -14.085 4.019 1.00 62.41 94 ASN A N 1
ATOM 777 C CA . ASN A 1 94 ? 22.537 -13.853 2.870 1.00 62.41 94 ASN A CA 1
ATOM 778 C C . ASN A 1 94 ? 21.754 -13.563 1.581 1.00 62.41 94 ASN A C 1
ATOM 780 O O . ASN A 1 94 ? 22.327 -13.031 0.636 1.00 62.41 94 ASN A O 1
ATOM 784 N N . MET A 1 95 ? 20.451 -13.859 1.554 1.00 61.12 95 MET A N 1
ATOM 785 C CA . MET A 1 95 ? 19.557 -13.636 0.410 1.00 61.12 95 MET A CA 1
ATOM 786 C C . MET A 1 95 ? 18.676 -12.387 0.568 1.00 61.12 95 MET A C 1
ATOM 788 O O . MET A 1 95 ? 17.846 -12.088 -0.293 1.00 61.12 95 MET A O 1
ATOM 792 N N . LEU A 1 96 ? 18.831 -11.633 1.663 1.00 57.25 96 LEU A N 1
ATOM 793 C CA . LEU A 1 96 ? 18.140 -10.359 1.843 1.00 57.25 96 LEU A CA 1
ATOM 794 C C . LEU A 1 96 ? 18.728 -9.316 0.886 1.00 57.25 96 LEU A C 1
ATOM 796 O O . LEU A 1 96 ? 19.933 -9.079 0.880 1.00 57.25 96 LEU A O 1
ATOM 800 N N . GLY A 1 97 ? 17.859 -8.634 0.132 1.00 48.81 97 GLY A N 1
ATOM 801 C CA . GLY A 1 97 ? 18.210 -7.685 -0.939 1.00 48.81 97 GLY A CA 1
ATOM 802 C C . GLY A 1 97 ? 19.100 -6.488 -0.565 1.00 48.81 97 GLY A C 1
ATOM 803 O O . GLY A 1 97 ? 19.400 -5.675 -1.433 1.00 48.81 97 GLY A O 1
ATOM 804 N N . ALA A 1 98 ? 19.515 -6.358 0.697 1.00 44.16 98 ALA A N 1
ATOM 805 C CA . ALA A 1 98 ? 20.507 -5.381 1.138 1.00 44.16 98 ALA A CA 1
ATOM 806 C C . ALA A 1 98 ? 21.956 -5.858 0.925 1.00 44.16 98 ALA A C 1
ATOM 808 O O . ALA A 1 98 ? 22.864 -5.032 0.884 1.00 44.16 98 ALA A O 1
ATOM 809 N N . ASN A 1 99 ? 22.183 -7.166 0.766 1.00 50.78 99 ASN A N 1
ATOM 810 C CA . ASN A 1 99 ? 23.522 -7.732 0.667 1.00 50.78 99 ASN A CA 1
ATOM 811 C C . ASN A 1 99 ? 23.955 -7.810 -0.811 1.00 50.78 99 ASN A C 1
ATOM 813 O O . ASN A 1 99 ? 23.829 -8.834 -1.479 1.00 50.78 99 ASN A O 1
ATOM 817 N N . LYS A 1 100 ? 24.390 -6.668 -1.362 1.00 51.62 100 LYS A N 1
ATOM 818 C CA . LYS A 1 100 ? 24.749 -6.527 -2.789 1.00 51.62 100 LYS A CA 1
ATOM 819 C C . LYS A 1 100 ? 25.839 -7.514 -3.232 1.00 51.62 100 LYS A C 1
ATOM 821 O O . LYS A 1 100 ? 25.808 -7.963 -4.371 1.00 51.62 100 LYS A O 1
ATOM 826 N N . GLU A 1 101 ? 26.754 -7.889 -2.340 1.00 50.84 101 GLU A N 1
ATOM 827 C CA . GLU A 1 101 ? 27.847 -8.828 -2.632 1.00 50.84 101 GLU A CA 1
ATOM 828 C C . GLU A 1 101 ? 27.354 -10.250 -2.929 1.00 50.84 101 GLU A C 1
ATOM 830 O O . GLU A 1 101 ? 27.859 -10.896 -3.844 1.00 50.84 101 GLU A O 1
ATOM 835 N N . THR A 1 102 ? 26.325 -10.736 -2.228 1.00 52.22 102 THR A N 1
ATOM 836 C CA . THR A 1 102 ? 25.733 -12.056 -2.503 1.00 52.22 102 THR A CA 1
ATOM 837 C C . THR A 1 102 ? 24.769 -12.024 -3.687 1.00 52.22 102 THR A C 1
ATOM 839 O O . THR A 1 102 ? 24.678 -13.011 -4.413 1.00 52.22 102 THR A O 1
ATOM 842 N N . LEU A 1 103 ? 24.116 -10.884 -3.957 1.00 54.19 103 LEU A N 1
ATOM 843 C CA . LEU A 1 103 ? 23.323 -10.692 -5.179 1.00 54.19 103 LEU A CA 1
ATOM 844 C C . LEU A 1 103 ? 24.173 -10.559 -6.462 1.00 54.19 103 LEU A C 1
ATOM 846 O O . LEU A 1 103 ? 23.640 -10.739 -7.557 1.00 54.19 103 LEU A O 1
ATOM 850 N N . ASN A 1 104 ? 25.473 -10.282 -6.352 1.00 54.97 104 ASN A N 1
ATOM 851 C CA . ASN A 1 104 ? 26.363 -10.051 -7.496 1.00 54.97 104 ASN A CA 1
ATOM 852 C C . ASN A 1 104 ? 27.122 -11.290 -7.995 1.00 54.97 104 ASN A C 1
ATOM 854 O O . ASN A 1 104 ? 27.825 -11.193 -9.000 1.00 54.97 104 ASN A O 1
ATOM 858 N N . LYS A 1 105 ? 26.971 -12.460 -7.361 1.00 63.88 105 LYS A N 1
ATOM 859 C CA . LYS A 1 105 ? 27.740 -13.683 -7.675 1.00 63.88 105 LYS A CA 1
ATOM 860 C C . LYS A 1 105 ? 27.358 -14.380 -8.992 1.00 63.88 105 LYS A C 1
ATOM 862 O O . LYS A 1 105 ? 27.367 -15.593 -9.045 1.00 63.88 105 LYS A O 1
ATOM 867 N N . GLY A 1 106 ? 26.922 -13.666 -10.030 1.00 69.50 106 GLY A N 1
ATOM 868 C CA . GLY A 1 106 ? 26.587 -14.252 -11.341 1.00 69.50 106 GLY A CA 1
ATOM 869 C C . GLY A 1 106 ? 25.406 -15.240 -11.388 1.00 69.50 106 GLY A C 1
ATOM 870 O O . GLY A 1 106 ? 24.909 -15.524 -12.470 1.00 69.50 106 GLY A O 1
ATOM 871 N N . ASN A 1 107 ? 24.899 -15.673 -10.234 1.00 82.31 107 ASN A N 1
ATOM 872 C CA . ASN A 1 107 ? 23.835 -16.662 -10.071 1.00 82.31 107 ASN A CA 1
ATOM 873 C C . ASN A 1 107 ? 22.420 -16.112 -10.310 1.00 82.31 107 ASN A C 1
ATOM 875 O O . ASN A 1 107 ? 21.454 -16.874 -10.356 1.00 82.31 107 ASN A O 1
ATOM 879 N N . ASN A 1 108 ? 22.279 -14.788 -10.390 1.00 85.06 108 ASN A N 1
ATOM 880 C CA . ASN A 1 108 ? 20.995 -14.118 -10.550 1.00 85.06 108 ASN A CA 1
ATOM 881 C C . ASN A 1 108 ? 20.739 -13.794 -12.019 1.00 85.06 108 ASN A C 1
ATOM 883 O O . ASN A 1 108 ? 21.558 -13.152 -12.676 1.00 85.06 108 ASN A O 1
ATOM 887 N N . LEU A 1 109 ? 19.563 -14.170 -12.503 1.00 87.56 109 LEU A N 1
ATOM 888 C CA . LEU A 1 109 ? 19.065 -13.881 -13.837 1.00 87.56 109 LEU A CA 1
ATOM 889 C C . LEU A 1 109 ? 17.781 -13.055 -13.758 1.00 87.56 109 LEU A C 1
ATOM 891 O O . LEU A 1 109 ? 16.929 -13.248 -12.888 1.00 87.56 109 LEU A O 1
ATOM 895 N N . PHE A 1 110 ? 17.637 -12.136 -14.702 1.00 88.44 110 PHE A N 1
ATOM 896 C CA . PHE A 1 110 ? 16.396 -11.445 -14.997 1.00 88.44 110 PHE A CA 1
ATOM 897 C C . PHE A 1 110 ? 15.735 -12.104 -16.202 1.00 88.44 110 PHE A C 1
ATOM 899 O O . PHE A 1 110 ? 16.320 -12.140 -17.279 1.00 88.44 110 PHE A O 1
ATOM 906 N N . VAL A 1 111 ? 14.518 -12.604 -16.031 1.00 88.12 111 VAL A N 1
ATOM 907 C CA . VAL A 1 111 ? 13.769 -13.295 -17.082 1.00 88.12 111 VAL A CA 1
ATOM 908 C C . VAL A 1 111 ? 12.694 -12.357 -17.614 1.00 88.12 111 VAL A C 1
ATOM 910 O O . VAL A 1 111 ? 11.829 -11.906 -16.870 1.00 88.12 111 VAL A O 1
ATOM 913 N N . LYS A 1 112 ? 12.752 -12.048 -18.903 1.00 86.69 112 LYS A N 1
ATOM 914 C CA . LYS A 1 112 ? 11.756 -11.315 -19.685 1.00 86.69 112 LYS A CA 1
ATOM 915 C C . LYS A 1 112 ? 10.984 -12.287 -20.578 1.00 86.69 112 LYS A C 1
ATOM 917 O O . LYS A 1 112 ? 11.445 -13.397 -20.833 1.00 86.69 112 LYS A O 1
ATOM 922 N N . ASN A 1 113 ? 9.858 -11.810 -21.105 1.00 84.38 113 ASN A N 1
ATOM 923 C CA . ASN A 1 113 ? 9.044 -12.520 -22.090 1.00 84.38 113 ASN A CA 1
ATOM 924 C C . ASN A 1 113 ? 8.594 -13.906 -21.603 1.00 84.38 113 ASN A C 1
ATOM 926 O O . ASN A 1 113 ? 8.693 -14.885 -22.330 1.00 84.38 113 ASN A O 1
ATOM 930 N N . ILE A 1 114 ? 8.147 -13.993 -20.347 1.00 83.38 114 ILE A N 1
ATOM 931 C CA . ILE A 1 114 ? 7.535 -15.222 -19.830 1.00 83.38 114 ILE A CA 1
ATOM 932 C C . ILE A 1 114 ? 6.263 -15.490 -20.663 1.00 83.38 114 ILE A C 1
ATOM 934 O O . ILE A 1 114 ? 5.452 -14.564 -20.795 1.00 83.38 114 ILE A O 1
ATOM 938 N N . PRO A 1 115 ? 6.077 -16.700 -21.233 1.00 76.75 115 PRO A N 1
ATOM 939 C CA . PRO A 1 115 ? 4.940 -17.007 -22.096 1.00 76.75 115 PRO A CA 1
ATOM 940 C C . PRO A 1 115 ? 3.602 -16.723 -21.422 1.00 76.75 115 PRO A C 1
ATOM 942 O O . PRO A 1 115 ? 3.432 -16.979 -20.234 1.00 76.75 115 PRO A O 1
ATOM 945 N N . LYS A 1 116 ? 2.609 -16.277 -22.198 1.00 71.56 116 LYS A N 1
ATOM 946 C CA . LYS A 1 116 ? 1.264 -15.986 -21.672 1.00 71.56 116 LYS A CA 1
ATOM 947 C C . LYS A 1 116 ? 0.526 -17.213 -21.121 1.00 71.56 116 LYS A C 1
ATOM 949 O O . LYS A 1 116 ? -0.410 -17.019 -20.361 1.00 71.56 116 LYS A O 1
ATOM 954 N N . GLY A 1 117 ? 0.928 -18.430 -21.502 1.00 70.50 117 GLY A N 1
ATOM 955 C CA . GLY A 1 117 ? 0.386 -19.686 -20.960 1.00 70.50 117 GLY A CA 1
ATOM 956 C C . GLY A 1 117 ? 0.990 -20.107 -19.615 1.00 70.50 117 GLY A C 1
ATOM 957 O O . GLY A 1 117 ? 0.573 -21.108 -19.048 1.00 70.50 117 GLY A O 1
ATOM 958 N N . VAL A 1 118 ? 1.981 -19.365 -19.109 1.00 78.56 118 VAL A N 1
ATOM 959 C CA . VAL A 1 118 ? 2.523 -19.534 -17.758 1.00 78.56 118 VAL A CA 1
ATOM 960 C C . VAL A 1 118 ? 1.766 -18.590 -16.830 1.00 78.56 118 VAL A C 1
ATOM 962 O O . VAL A 1 118 ? 1.783 -17.373 -17.028 1.00 78.56 118 VAL A O 1
ATOM 965 N N . HIS A 1 119 ? 1.114 -19.148 -15.811 1.00 79.00 119 HIS A N 1
ATOM 966 C CA . HIS A 1 119 ? 0.222 -18.391 -14.929 1.00 79.00 119 HIS A CA 1
ATOM 967 C C . HIS A 1 119 ? 0.701 -18.345 -13.475 1.00 79.00 119 HIS A C 1
ATOM 969 O O . HIS A 1 119 ? 0.254 -17.482 -12.719 1.00 79.00 119 HIS A O 1
ATOM 975 N N . SER A 1 120 ? 1.644 -19.207 -13.087 1.00 85.88 120 SER A N 1
ATOM 976 C CA . SER A 1 120 ? 2.153 -19.292 -11.718 1.00 85.88 120 SER A CA 1
ATOM 977 C C . SER A 1 120 ? 3.681 -19.203 -11.636 1.00 85.88 120 SER A C 1
ATOM 979 O O . SER A 1 120 ? 4.401 -19.442 -12.605 1.00 85.88 120 SER A O 1
ATOM 981 N N . ASP A 1 121 ? 4.203 -18.871 -10.451 1.00 88.88 121 ASP A N 1
ATOM 982 C CA . ASP A 1 121 ? 5.640 -18.978 -10.174 1.00 88.88 121 ASP A CA 1
ATOM 983 C C . ASP A 1 121 ? 6.144 -20.428 -10.285 1.00 88.88 121 ASP A C 1
ATOM 985 O O . ASP A 1 121 ? 7.312 -20.643 -10.605 1.00 88.88 121 ASP A O 1
ATOM 989 N N . GLU A 1 122 ? 5.278 -21.412 -10.028 1.00 90.00 122 GLU A N 1
ATOM 990 C CA . GLU A 1 122 ? 5.601 -22.837 -10.113 1.00 90.00 122 GLU A CA 1
ATOM 991 C C . GLU A 1 122 ? 5.858 -23.271 -11.561 1.00 90.00 122 GLU A C 1
ATOM 993 O O . GLU A 1 122 ? 6.832 -23.971 -11.830 1.00 90.00 122 GLU A O 1
ATOM 998 N N . ASP A 1 123 ? 5.056 -22.789 -12.512 1.00 88.12 123 ASP A N 1
ATOM 999 C CA . ASP A 1 123 ? 5.264 -23.062 -13.939 1.00 88.12 123 ASP A CA 1
ATOM 1000 C C . ASP A 1 123 ? 6.612 -22.509 -14.412 1.00 88.12 123 ASP A C 1
ATOM 1002 O O . ASP A 1 123 ? 7.363 -23.180 -15.118 1.00 88.12 123 ASP A O 1
ATOM 1006 N N . VAL A 1 124 ? 6.961 -21.292 -13.972 1.00 88.50 124 VAL A N 1
ATOM 1007 C CA . VAL A 1 124 ? 8.280 -20.713 -14.261 1.00 88.50 124 VAL A CA 1
ATOM 1008 C C . VAL A 1 124 ? 9.372 -21.553 -13.594 1.00 88.50 124 VAL A C 1
ATOM 1010 O O . VAL A 1 124 ? 10.404 -21.798 -14.209 1.00 88.50 124 VAL A O 1
ATOM 1013 N N . HIS A 1 125 ? 9.164 -22.044 -12.369 1.00 91.00 125 HIS A N 1
ATOM 1014 C CA . HIS A 1 125 ? 10.130 -22.918 -11.700 1.00 91.00 125 HIS A CA 1
ATOM 1015 C C . HIS A 1 125 ? 10.425 -24.176 -12.517 1.00 91.00 125 HIS A C 1
ATOM 1017 O O . HIS A 1 125 ? 11.597 -24.442 -12.779 1.00 91.00 125 HIS A O 1
ATOM 1023 N N . LYS A 1 126 ? 9.394 -24.881 -12.995 1.00 89.56 126 LYS A N 1
ATOM 1024 C CA . LYS A 1 126 ? 9.533 -26.100 -13.814 1.00 89.56 126 LYS A CA 1
ATOM 1025 C C . LYS A 1 126 ? 10.348 -25.874 -15.090 1.00 89.56 126 LYS A C 1
ATOM 1027 O O . LYS A 1 126 ? 11.097 -26.736 -15.538 1.00 89.56 126 LYS A O 1
ATOM 1032 N N . VAL A 1 127 ? 10.258 -24.679 -15.675 1.00 87.31 127 VAL A N 1
ATOM 1033 C CA . VAL A 1 127 ? 11.061 -24.321 -16.855 1.00 87.31 127 VAL A CA 1
ATOM 1034 C C . VAL A 1 127 ? 12.545 -24.167 -16.511 1.00 87.31 127 VAL A C 1
ATOM 1036 O O . VAL A 1 127 ? 13.393 -24.526 -17.330 1.00 87.31 127 VAL A O 1
ATOM 1039 N N . PHE A 1 128 ? 12.871 -23.627 -15.334 1.00 89.00 128 PHE A N 1
ATOM 1040 C CA . PHE A 1 128 ? 14.245 -23.281 -14.964 1.00 89.00 128 PHE A CA 1
ATOM 1041 C C . P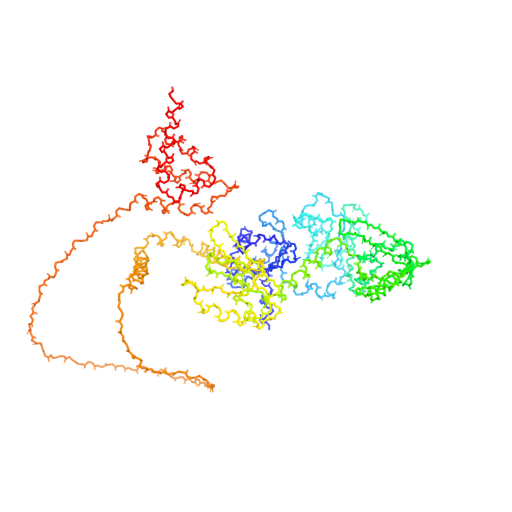HE A 1 128 ? 14.964 -24.335 -14.108 1.00 89.00 128 PHE A C 1
ATOM 1043 O O . PHE A 1 128 ? 16.195 -24.339 -14.096 1.00 89.00 128 PHE A O 1
ATOM 1050 N N . GLU A 1 129 ? 14.252 -25.241 -13.432 1.00 91.38 129 GLU A N 1
ATOM 1051 C CA . GLU A 1 129 ? 14.859 -26.265 -12.560 1.00 91.38 129 GLU A CA 1
ATOM 1052 C C . GLU A 1 129 ? 15.792 -27.215 -13.312 1.00 91.38 129 GLU A C 1
ATOM 1054 O O . GLU A 1 129 ? 16.823 -27.625 -12.783 1.00 91.38 129 GLU A O 1
ATOM 1059 N N . LYS A 1 130 ? 15.505 -27.477 -14.594 1.00 90.62 130 LYS A N 1
ATOM 1060 C CA . LYS A 1 130 ? 16.348 -28.303 -15.471 1.00 90.62 130 LYS A CA 1
ATOM 1061 C C . LYS A 1 130 ? 17.773 -27.766 -15.643 1.00 90.62 130 LYS A C 1
ATOM 1063 O O . LYS A 1 130 ? 18.672 -28.514 -16.012 1.00 90.62 130 LYS A O 1
ATOM 1068 N N . PHE A 1 131 ? 17.993 -26.472 -15.402 1.00 90.12 131 PHE A N 1
ATOM 1069 C CA . PHE A 1 131 ? 19.320 -25.865 -15.510 1.00 90.12 131 PHE A CA 1
ATOM 1070 C C . PHE A 1 131 ? 20.136 -26.007 -14.224 1.00 90.12 131 PHE A C 1
ATOM 1072 O O . PHE A 1 131 ? 21.366 -25.940 -14.279 1.00 90.12 131 PHE A O 1
ATOM 1079 N N . GLY A 1 132 ? 19.485 -26.231 -13.082 1.00 89.50 132 GLY A N 1
ATOM 1080 C CA . GLY A 1 132 ? 20.120 -26.456 -11.790 1.00 89.50 132 GLY A CA 1
ATOM 1081 C C . GLY A 1 132 ? 19.246 -26.022 -10.616 1.00 89.50 132 GLY A C 1
ATOM 1082 O O . GLY A 1 132 ? 18.155 -25.481 -10.786 1.00 89.50 132 GLY A O 1
ATOM 1083 N N . GLU A 1 133 ? 19.764 -26.224 -9.406 1.00 89.06 133 GLU A N 1
ATOM 1084 C CA . GLU A 1 133 ? 19.054 -25.907 -8.168 1.00 89.06 133 GLU A CA 1
ATOM 1085 C C . GLU A 1 133 ? 18.747 -24.404 -8.048 1.00 89.06 133 GLU A C 1
ATOM 1087 O O . GLU A 1 133 ? 19.640 -23.550 -8.111 1.00 89.06 133 GLU A O 1
ATOM 1092 N N . ILE A 1 134 ? 17.467 -24.078 -7.850 1.00 89.12 134 ILE A N 1
ATOM 1093 C CA . ILE A 1 134 ? 16.979 -22.705 -7.699 1.00 89.12 134 ILE A CA 1
ATOM 1094 C C . ILE A 1 134 ? 16.849 -22.375 -6.209 1.00 89.12 134 ILE A C 1
ATOM 1096 O O . ILE A 1 134 ? 16.020 -22.957 -5.506 1.00 89.12 134 ILE A O 1
ATOM 1100 N N . LEU A 1 135 ? 17.552 -21.341 -5.746 1.00 85.00 135 LEU A N 1
ATOM 1101 C CA . LEU A 1 135 ? 17.424 -20.811 -4.383 1.00 85.00 135 LEU A CA 1
ATOM 1102 C C . LEU A 1 135 ? 16.216 -19.882 -4.225 1.00 85.00 135 LEU A C 1
ATOM 1104 O O . LEU A 1 135 ? 15.542 -19.881 -3.198 1.00 85.00 135 LEU A O 1
ATOM 1108 N N . SER A 1 136 ? 15.941 -19.052 -5.232 1.00 86.06 136 SER A N 1
ATOM 1109 C CA . SER A 1 136 ? 14.817 -18.114 -5.206 1.00 86.06 136 SER A CA 1
ATOM 1110 C C . SER A 1 136 ? 14.343 -17.820 -6.616 1.00 86.06 136 SER A C 1
ATOM 1112 O O . SER A 1 136 ? 15.136 -17.473 -7.481 1.00 86.06 136 SER A O 1
ATOM 1114 N N . LEU A 1 137 ? 13.039 -17.914 -6.843 1.00 89.81 137 LEU A N 1
ATOM 1115 C CA . LEU A 1 137 ? 12.419 -17.516 -8.100 1.00 89.81 137 LEU A CA 1
ATOM 1116 C C . LEU A 1 137 ? 11.200 -16.670 -7.806 1.00 89.81 137 LEU A C 1
ATOM 1118 O O . LEU A 1 137 ? 10.384 -17.048 -6.965 1.00 89.81 137 LEU A O 1
ATOM 1122 N N . LYS A 1 138 ? 11.109 -15.520 -8.470 1.00 89.19 138 LYS A N 1
ATOM 1123 C CA . LYS A 1 138 ? 10.015 -14.563 -8.337 1.00 89.19 138 LYS A CA 1
ATOM 1124 C C . LYS A 1 138 ? 9.509 -14.153 -9.713 1.00 89.19 138 LYS A C 1
ATOM 1126 O O . LYS A 1 138 ? 10.187 -13.377 -10.389 1.00 89.19 138 LYS A O 1
ATOM 1131 N N . ALA A 1 139 ? 8.304 -14.560 -10.082 1.00 90.19 139 ALA A N 1
ATOM 1132 C CA . ALA A 1 139 ? 7.578 -13.920 -11.166 1.00 90.19 139 ALA A CA 1
ATOM 1133 C C . ALA A 1 139 ? 6.973 -12.601 -10.653 1.00 90.19 139 ALA A C 1
ATOM 1135 O O . ALA A 1 139 ? 6.448 -12.511 -9.542 1.00 90.19 139 ALA A O 1
ATOM 1136 N N . SER A 1 140 ? 7.106 -11.518 -11.418 1.00 89.69 140 SER A N 1
ATOM 1137 C CA . SER A 1 140 ? 6.534 -10.232 -11.014 1.00 89.69 140 SER A CA 1
ATOM 1138 C C . SER A 1 140 ? 5.035 -10.233 -11.264 1.00 89.69 140 SER A C 1
ATOM 1140 O O . SER A 1 140 ? 4.604 -10.485 -12.385 1.00 89.69 140 SER A O 1
ATOM 1142 N N . LYS A 1 141 ? 4.260 -9.907 -10.229 1.00 89.19 141 LYS A N 1
ATOM 1143 C CA . LYS A 1 141 ? 2.797 -9.908 -10.257 1.00 89.19 141 LYS A CA 1
ATOM 1144 C C . LYS A 1 141 ? 2.207 -8.500 -10.294 1.00 89.19 141 LYS A C 1
ATOM 1146 O O . LYS A 1 141 ? 2.824 -7.528 -9.844 1.00 89.19 141 LYS A O 1
ATOM 1151 N N . ASN A 1 142 ? 1.011 -8.404 -10.850 1.00 88.50 142 ASN A N 1
ATOM 1152 C CA . ASN A 1 142 ? 0.101 -7.276 -10.724 1.00 88.50 142 ASN A CA 1
ATOM 1153 C C . ASN A 1 142 ? -0.680 -7.354 -9.403 1.00 88.50 142 ASN A C 1
ATOM 1155 O O . ASN A 1 142 ? -0.525 -8.297 -8.630 1.00 88.50 142 ASN A O 1
ATOM 1159 N N . GLU A 1 143 ? -1.491 -6.333 -9.115 1.00 86.69 143 GLU A N 1
ATOM 1160 C CA . GLU A 1 143 ? -2.279 -6.281 -7.872 1.00 86.69 143 GLU A CA 1
ATOM 1161 C C . GLU A 1 143 ? -3.355 -7.378 -7.802 1.00 86.69 143 GLU A C 1
ATOM 1163 O O . GLU A 1 143 ? -3.715 -7.813 -6.714 1.00 86.69 143 GLU A O 1
ATOM 1168 N N . ASP A 1 144 ? -3.811 -7.863 -8.956 1.00 88.00 144 ASP A N 1
ATOM 1169 C CA . ASP A 1 144 ? -4.744 -8.983 -9.132 1.00 88.00 144 ASP A CA 1
ATOM 1170 C C . ASP A 1 144 ? -4.055 -10.364 -9.098 1.00 88.00 144 ASP A C 1
ATOM 1172 O O . ASP A 1 144 ? -4.682 -11.371 -9.404 1.00 88.00 144 ASP A O 1
ATOM 1176 N N . HIS A 1 145 ? -2.766 -10.415 -8.742 1.00 88.38 145 HIS A N 1
ATOM 1177 C CA . HIS A 1 145 ? -1.908 -11.605 -8.775 1.00 88.38 145 HIS A CA 1
ATOM 1178 C C . HIS A 1 145 ? -1.607 -12.177 -10.175 1.00 88.38 145 HIS A C 1
ATOM 1180 O O . HIS A 1 145 ? -0.892 -13.177 -10.263 1.00 88.38 145 HIS A O 1
ATOM 1186 N N . SER A 1 146 ? -2.029 -11.527 -11.267 1.00 88.50 146 SER A N 1
ATOM 1187 C CA . SER A 1 146 ? -1.631 -11.920 -12.627 1.00 88.50 146 SER A CA 1
ATOM 1188 C C . SER A 1 146 ? -0.148 -11.628 -12.891 1.00 88.50 146 SER A C 1
ATOM 1190 O O . SER A 1 146 ? 0.423 -10.673 -12.354 1.00 88.50 146 SER A O 1
ATOM 1192 N N . LEU A 1 147 ? 0.513 -12.437 -13.725 1.00 88.44 147 LEU A N 1
ATOM 1193 C CA . LEU A 1 147 ? 1.925 -12.231 -14.056 1.00 88.44 147 LEU A CA 1
ATOM 1194 C C . LEU A 1 147 ? 2.118 -11.041 -15.010 1.00 88.44 147 LEU A C 1
ATOM 1196 O O . LEU A 1 147 ? 1.417 -10.882 -16.004 1.00 88.44 147 LEU A O 1
ATOM 1200 N N . ARG A 1 148 ? 3.157 -10.239 -14.760 1.00 87.50 148 ARG A N 1
ATOM 1201 C CA . ARG A 1 148 ? 3.586 -9.119 -15.621 1.00 87.50 148 ARG A CA 1
ATOM 1202 C C . ARG A 1 148 ? 4.390 -9.546 -16.851 1.00 87.50 148 ARG A C 1
ATOM 1204 O O . ARG A 1 148 ? 4.808 -8.687 -17.622 1.00 87.50 148 ARG A O 1
ATOM 1211 N N . GLY A 1 149 ? 4.680 -10.839 -17.000 1.00 86.12 149 GLY A N 1
ATOM 1212 C CA . GLY A 1 149 ? 5.503 -11.372 -18.095 1.00 86.12 149 GLY A CA 1
ATOM 1213 C C . GLY A 1 149 ? 7.020 -11.273 -17.876 1.00 86.12 149 GLY A C 1
ATOM 1214 O O . GLY A 1 149 ? 7.793 -11.468 -18.814 1.00 86.12 149 GLY A O 1
ATOM 1215 N N . TYR A 1 150 ? 7.472 -10.965 -16.658 1.00 89.50 150 TYR A N 1
ATOM 1216 C CA . TYR A 1 150 ? 8.893 -10.974 -16.298 1.00 89.50 150 TYR A CA 1
ATOM 1217 C C . TYR A 1 150 ? 9.111 -11.415 -14.846 1.00 89.50 150 TYR A C 1
ATOM 1219 O O . TYR A 1 150 ? 8.210 -11.323 -14.010 1.00 89.50 150 TYR A O 1
ATOM 1227 N N . GLY A 1 151 ? 10.322 -11.855 -14.520 1.00 89.25 151 GLY A N 1
ATOM 1228 C CA . GLY A 1 151 ? 10.679 -12.387 -13.212 1.00 89.25 151 GLY A CA 1
ATOM 1229 C C . GLY A 1 151 ? 12.181 -12.395 -12.948 1.00 89.25 151 GLY A C 1
ATOM 1230 O O . GLY A 1 151 ? 12.982 -11.899 -13.736 1.00 89.25 151 GLY A O 1
ATOM 1231 N N . PHE A 1 152 ? 12.554 -12.949 -11.804 1.00 89.94 152 PHE A N 1
ATOM 1232 C CA . PHE A 1 152 ? 13.929 -13.068 -11.340 1.00 89.94 152 PHE A CA 1
ATOM 1233 C C . PHE A 1 152 ? 14.169 -14.498 -10.879 1.00 89.94 152 PHE A C 1
ATOM 1235 O O . PHE A 1 152 ? 13.335 -15.054 -10.163 1.00 89.94 152 PHE A O 1
ATOM 1242 N N . VAL A 1 153 ? 15.309 -15.066 -11.258 1.00 89.44 153 VAL A N 1
ATOM 1243 C CA . VAL A 1 153 ? 15.726 -16.415 -10.868 1.00 89.44 153 VAL A CA 1
ATOM 1244 C C . VAL A 1 153 ? 17.109 -16.322 -10.243 1.00 89.44 153 VAL A C 1
ATOM 1246 O O . VAL A 1 153 ? 17.994 -15.674 -10.787 1.00 89.44 153 VAL A O 1
ATOM 1249 N N . CYS A 1 154 ? 17.285 -16.947 -9.089 1.00 87.62 154 CYS A N 1
ATOM 1250 C CA . CYS A 1 154 ? 18.545 -17.073 -8.378 1.00 87.62 154 CYS A CA 1
ATOM 1251 C C . CYS A 1 154 ? 18.880 -18.556 -8.263 1.00 87.62 154 CYS A C 1
ATOM 1253 O O . CYS A 1 154 ? 18.159 -19.297 -7.586 1.00 87.62 154 CYS A O 1
ATOM 1255 N N . PHE A 1 155 ? 19.960 -18.973 -8.914 1.00 89.25 155 PHE A N 1
ATOM 1256 C CA . PHE A 1 155 ? 20.479 -20.332 -8.824 1.00 89.25 155 PHE A CA 1
ATOM 1257 C C . PHE A 1 155 ? 21.445 -20.497 -7.646 1.00 89.25 155 PHE A C 1
ATOM 1259 O O . PHE A 1 155 ? 22.025 -19.529 -7.152 1.00 89.25 155 PHE A O 1
ATOM 1266 N N . ALA A 1 156 ? 21.644 -21.737 -7.206 1.00 86.25 156 ALA A N 1
ATOM 1267 C CA . ALA A 1 156 ? 22.680 -22.067 -6.232 1.00 86.25 156 ALA A CA 1
ATOM 1268 C C . ALA A 1 156 ? 24.090 -21.851 -6.810 1.00 86.25 156 ALA A C 1
ATOM 1270 O O . ALA A 1 156 ? 24.966 -21.324 -6.125 1.00 86.25 156 ALA A O 1
ATOM 1271 N N . ASN A 1 157 ? 24.272 -22.171 -8.097 1.00 86.88 157 ASN A N 1
ATOM 1272 C CA . ASN A 1 157 ? 25.565 -22.184 -8.783 1.00 86.88 157 ASN A CA 1
ATOM 1273 C C . ASN A 1 157 ? 25.580 -21.269 -10.014 1.00 86.88 157 ASN A C 1
ATOM 1275 O O . ASN A 1 157 ? 24.578 -21.156 -10.726 1.00 86.88 157 ASN A O 1
ATOM 1279 N N . GLU A 1 158 ? 26.741 -20.682 -10.316 1.00 87.50 158 GLU A N 1
ATOM 1280 C CA . GLU A 1 158 ? 26.908 -19.793 -11.476 1.00 87.50 158 GLU A CA 1
ATOM 1281 C C . GLU A 1 158 ? 26.772 -20.567 -12.791 1.00 87.50 158 GLU A C 1
ATOM 1283 O O . GLU A 1 158 ? 26.189 -20.073 -13.755 1.00 87.50 158 GLU A O 1
ATOM 1288 N N . ASP A 1 159 ? 27.229 -21.818 -12.816 1.00 89.00 159 ASP A N 1
ATOM 1289 C CA . ASP A 1 159 ? 27.146 -22.669 -14.004 1.00 89.00 159 ASP A CA 1
ATOM 1290 C C . ASP A 1 159 ? 25.699 -22.974 -14.400 1.00 89.00 159 ASP A C 1
ATOM 1292 O O . ASP A 1 159 ? 25.386 -23.049 -15.586 1.00 89.00 159 ASP A O 1
ATOM 1296 N N . ALA A 1 160 ? 24.788 -23.082 -13.426 1.00 90.19 160 ALA A N 1
ATOM 1297 C CA . ALA A 1 160 ? 23.360 -23.224 -13.704 1.00 90.19 160 ALA A CA 1
ATOM 1298 C C . ALA A 1 160 ? 22.792 -21.963 -14.372 1.00 90.19 160 ALA A C 1
ATOM 1300 O O . ALA A 1 160 ? 22.027 -22.055 -15.334 1.00 90.19 160 ALA A O 1
ATOM 1301 N N . ALA A 1 161 ? 23.230 -20.782 -13.924 1.00 88.81 161 ALA A N 1
ATOM 1302 C CA . ALA A 1 161 ? 22.852 -19.520 -14.544 1.00 88.81 161 ALA A CA 1
ATOM 1303 C C . ALA A 1 161 ? 23.410 -19.391 -15.975 1.00 88.81 161 ALA A C 1
ATOM 1305 O O . ALA A 1 161 ? 22.683 -18.958 -16.868 1.00 88.81 161 ALA A O 1
ATOM 1306 N N . LYS A 1 162 ? 24.658 -19.819 -16.224 1.00 89.25 162 LYS A N 1
ATOM 1307 C CA . LYS A 1 162 ? 25.257 -19.856 -17.574 1.00 89.25 162 LYS A CA 1
ATOM 1308 C C . LYS A 1 162 ? 24.492 -20.793 -18.510 1.00 89.25 162 LYS A C 1
ATOM 1310 O O . LYS A 1 162 ? 24.087 -20.362 -19.584 1.00 89.25 162 LYS A O 1
ATOM 1315 N N . ARG A 1 163 ? 24.182 -22.019 -18.068 1.00 89.19 163 ARG A N 1
ATOM 1316 C CA . ARG A 1 163 ? 23.365 -22.972 -18.846 1.00 89.19 163 ARG A CA 1
ATOM 1317 C C . ARG A 1 163 ? 21.999 -22.398 -19.226 1.00 89.19 163 ARG A C 1
ATOM 1319 O O . ARG A 1 163 ? 21.567 -22.558 -20.364 1.00 89.19 163 ARG A O 1
ATOM 1326 N N . ALA A 1 164 ? 21.334 -21.707 -18.299 1.00 87.81 164 ALA A N 1
ATOM 1327 C CA . ALA A 1 164 ? 20.052 -21.059 -18.573 1.00 87.81 164 ALA A CA 1
ATOM 1328 C C . ALA A 1 164 ? 20.168 -19.899 -19.586 1.00 87.81 164 ALA A C 1
ATOM 1330 O O . ALA A 1 164 ? 19.247 -19.689 -20.374 1.00 87.81 164 ALA A O 1
ATOM 1331 N N . LEU A 1 165 ? 21.285 -19.158 -19.585 1.00 88.31 165 LEU A N 1
ATOM 1332 C CA . LEU A 1 165 ? 21.563 -18.091 -20.557 1.00 88.31 165 LEU A CA 1
ATOM 1333 C C . LEU A 1 165 ? 21.876 -18.637 -21.953 1.00 88.31 165 LEU A C 1
ATOM 1335 O O . LEU A 1 165 ? 21.422 -18.069 -22.945 1.00 88.31 165 LEU A O 1
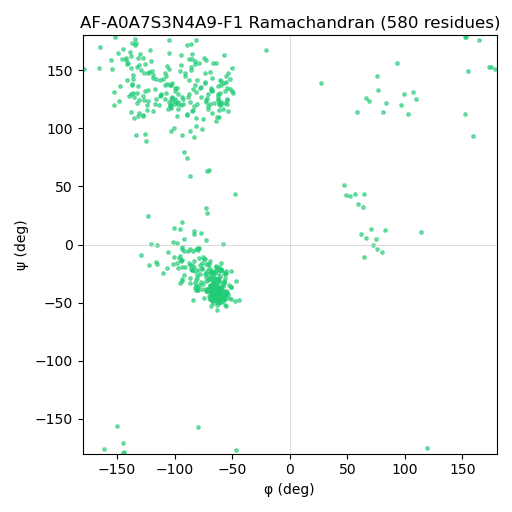ATOM 1339 N N . ASP A 1 166 ? 22.632 -19.729 -22.042 1.00 85.88 166 ASP A N 1
ATOM 1340 C CA . ASP A 1 166 ? 22.973 -20.337 -23.328 1.00 85.88 166 ASP A CA 1
ATOM 1341 C C . ASP A 1 166 ? 21.766 -21.039 -23.957 1.00 85.88 166 ASP A C 1
ATOM 1343 O O . ASP A 1 166 ? 21.502 -20.840 -25.139 1.00 85.88 166 ASP A O 1
ATOM 1347 N N . SER A 1 167 ? 20.950 -21.737 -23.157 1.00 81.19 167 SER A N 1
ATOM 1348 C CA . SER A 1 167 ? 19.735 -22.409 -23.642 1.00 81.19 167 SER A CA 1
ATOM 1349 C C . SER A 1 167 ? 18.682 -21.459 -24.221 1.00 81.19 167 SER A C 1
ATOM 1351 O O . SER A 1 167 ? 17.821 -21.906 -24.979 1.00 81.19 167 SER A O 1
ATOM 1353 N N . GLN A 1 168 ? 18.712 -20.168 -23.880 1.00 74.38 168 GLN A N 1
ATOM 1354 C CA . GLN A 1 168 ? 17.824 -19.184 -24.498 1.00 74.38 168 GLN A CA 1
ATOM 1355 C C . GLN A 1 168 ? 18.139 -18.967 -25.982 1.00 74.38 168 GLN A C 1
ATOM 1357 O O . GLN A 1 168 ? 17.228 -18.645 -26.743 1.00 74.38 168 GLN A O 1
ATOM 1362 N N . LYS A 1 169 ? 19.406 -19.089 -26.400 1.00 66.19 169 LYS A N 1
ATOM 1363 C CA . LYS A 1 169 ? 19.794 -18.852 -27.801 1.00 66.19 169 LYS A CA 1
ATOM 1364 C C . LYS A 1 169 ? 19.065 -19.810 -28.750 1.00 66.19 169 LYS A C 1
ATOM 1366 O O . LYS A 1 169 ? 18.763 -19.421 -29.872 1.00 66.19 169 LYS A O 1
ATOM 1371 N N . ASP A 1 170 ? 18.698 -20.986 -28.239 1.00 61.66 170 ASP A N 1
ATOM 1372 C CA . ASP A 1 170 ? 18.042 -22.056 -28.989 1.00 61.66 170 ASP A CA 1
ATOM 1373 C C . ASP A 1 170 ? 16.521 -22.145 -28.748 1.00 61.66 170 ASP A C 1
ATOM 1375 O O . ASP A 1 170 ? 15.811 -22.768 -29.533 1.00 61.66 170 ASP A O 1
ATOM 1379 N N . ASN A 1 171 ? 15.983 -21.532 -27.682 1.00 60.41 171 ASN A N 1
ATOM 1380 C CA . ASN A 1 171 ? 14.567 -21.640 -27.310 1.00 60.41 171 ASN A CA 1
ATOM 1381 C C . ASN A 1 171 ? 13.903 -20.264 -27.125 1.00 60.41 171 ASN A C 1
ATOM 1383 O O . ASN A 1 171 ? 14.140 -19.561 -26.143 1.00 60.41 171 ASN A O 1
ATOM 1387 N N . SER A 1 172 ? 12.999 -19.907 -28.045 1.00 63.12 172 SER A N 1
ATOM 1388 C CA . SER A 1 172 ? 12.297 -18.612 -28.081 1.00 63.12 172 SER A CA 1
ATOM 1389 C C . SER A 1 172 ? 11.211 -18.421 -27.009 1.00 63.12 172 SER A C 1
ATOM 1391 O O . SER A 1 172 ? 10.515 -17.405 -27.023 1.00 63.12 172 SER A O 1
ATOM 1393 N N . GLN A 1 173 ? 11.029 -19.369 -26.085 1.00 69.25 173 GLN A N 1
ATOM 1394 C CA . GLN A 1 173 ? 9.972 -19.289 -25.072 1.00 69.25 173 GLN A CA 1
ATOM 1395 C C . GLN A 1 173 ? 10.244 -18.270 -23.956 1.00 69.25 173 GLN A C 1
ATOM 1397 O O . GLN A 1 173 ? 9.294 -17.786 -23.358 1.00 69.25 173 GLN A O 1
ATOM 1402 N N . PHE A 1 174 ? 11.493 -17.914 -23.648 1.00 79.12 174 PHE A N 1
ATOM 1403 C CA . PHE A 1 174 ? 11.798 -16.906 -22.622 1.00 79.12 174 PHE A CA 1
ATOM 1404 C C . PHE A 1 174 ? 13.081 -16.139 -22.949 1.00 79.12 174 PHE A C 1
ATOM 1406 O O . PHE A 1 174 ? 13.872 -16.545 -23.790 1.00 79.12 174 PHE A O 1
ATOM 1413 N N . THR A 1 175 ? 13.306 -15.008 -22.279 1.00 83.38 175 THR A N 1
ATOM 1414 C CA . THR A 1 175 ? 14.520 -14.195 -22.436 1.00 83.38 175 THR A CA 1
ATOM 1415 C C . THR A 1 175 ? 15.180 -13.961 -21.078 1.00 83.38 175 THR A C 1
ATOM 1417 O O . THR A 1 175 ? 14.814 -13.036 -20.361 1.00 83.38 175 THR A O 1
ATOM 1420 N N . ALA A 1 176 ? 16.156 -14.778 -20.703 1.00 85.31 176 ALA A N 1
ATOM 1421 C CA . ALA A 1 176 ? 17.015 -14.583 -19.544 1.00 85.31 176 ALA A CA 1
ATOM 1422 C C . ALA A 1 176 ? 18.212 -13.650 -19.842 1.00 85.31 176 ALA A C 1
ATOM 1424 O O . ALA A 1 176 ? 18.937 -13.769 -20.819 1.00 85.31 176 ALA A O 1
ATOM 1425 N N . VAL A 1 177 ? 18.478 -12.703 -18.953 1.00 86.12 177 VAL A N 1
ATOM 1426 C CA . VAL A 1 177 ? 19.699 -11.890 -18.987 1.00 86.12 177 VAL A CA 1
ATOM 1427 C C . VAL A 1 177 ? 20.346 -11.913 -17.616 1.00 86.12 177 VAL A C 1
ATOM 1429 O O . VAL A 1 177 ? 19.650 -12.026 -16.606 1.00 86.12 177 VAL A O 1
ATOM 1432 N N . LYS A 1 178 ? 21.675 -11.795 -17.554 1.00 84.94 178 LYS A N 1
ATOM 1433 C CA . LYS A 1 178 ? 22.380 -11.687 -16.272 1.00 84.94 178 LYS A CA 1
ATOM 1434 C C . LYS A 1 178 ? 21.776 -10.532 -15.474 1.00 84.94 178 LYS A C 1
ATOM 1436 O O . LYS A 1 178 ? 21.661 -9.414 -15.983 1.00 84.94 178 LYS A O 1
ATOM 1441 N N . PHE A 1 179 ? 21.347 -10.804 -14.244 1.00 78.50 179 PHE A N 1
ATOM 1442 C CA . PHE A 1 179 ? 20.807 -9.764 -13.384 1.00 78.50 179 PHE A CA 1
ATOM 1443 C C . PHE A 1 179 ? 21.939 -8.811 -13.034 1.00 78.50 179 PHE A C 1
ATOM 1445 O O . PHE A 1 179 ? 22.888 -9.161 -12.335 1.00 78.50 179 PHE A O 1
ATOM 1452 N N . GLN A 1 180 ? 21.819 -7.591 -13.527 1.00 69.81 180 GLN A N 1
ATOM 1453 C CA . GLN A 1 180 ? 22.630 -6.484 -13.072 1.00 69.81 180 GLN A CA 1
ATOM 1454 C C . GLN A 1 180 ? 21.775 -5.737 -12.052 1.00 69.81 180 GLN A C 1
ATOM 1456 O O . GLN A 1 180 ? 20.748 -5.158 -12.440 1.00 69.81 180 GLN A O 1
ATOM 1461 N N . PRO A 1 181 ? 22.119 -5.774 -10.748 1.00 61.94 181 PRO A N 1
ATOM 1462 C CA . PRO A 1 181 ? 21.475 -4.882 -9.810 1.00 61.94 181 PRO A CA 1
ATOM 1463 C C . PRO A 1 181 ? 21.744 -3.488 -10.321 1.00 61.94 181 PRO A C 1
ATOM 1465 O O . PRO A 1 181 ? 22.888 -3.056 -10.436 1.00 61.94 181 PRO A O 1
ATOM 1468 N N . LYS A 1 182 ? 20.665 -2.804 -10.678 1.00 58.56 182 LYS A N 1
ATOM 1469 C CA . LYS A 1 182 ? 20.770 -1.426 -11.102 1.00 58.56 182 LYS A CA 1
ATOM 1470 C C . LYS A 1 182 ? 21.343 -0.664 -9.913 1.00 58.56 182 LYS A C 1
ATOM 1472 O O . LYS A 1 182 ? 20.676 -0.567 -8.877 1.00 58.56 182 LYS A O 1
ATOM 1477 N N . ASP A 1 183 ? 22.585 -0.207 -10.024 1.00 51.56 183 ASP A N 1
ATOM 1478 C CA . ASP A 1 183 ? 23.196 0.615 -8.990 1.00 51.56 183 ASP A CA 1
ATOM 1479 C C . ASP A 1 183 ? 22.255 1.802 -8.758 1.00 51.56 183 ASP A C 1
ATOM 1481 O O . ASP A 1 183 ? 21.913 2.462 -9.727 1.00 51.56 183 ASP A O 1
ATOM 1485 N N . PRO A 1 184 ? 21.766 2.084 -7.540 1.00 49.56 184 PRO A N 1
ATOM 1486 C CA . PRO A 1 184 ? 20.958 3.271 -7.292 1.00 49.56 184 PRO A CA 1
ATOM 1487 C C . PRO A 1 184 ? 21.587 4.578 -7.792 1.00 49.56 184 PRO A C 1
ATOM 1489 O O . PRO A 1 184 ? 20.827 5.514 -8.017 1.00 49.56 184 PRO A O 1
ATOM 1492 N N . SER A 1 185 ? 22.916 4.625 -7.962 1.00 46.66 185 SER A N 1
ATOM 1493 C CA . SER A 1 185 ? 23.644 5.733 -8.591 1.00 46.66 185 SER A CA 1
ATOM 1494 C C . SER A 1 185 ? 23.543 5.739 -10.133 1.00 46.66 185 SER A C 1
ATOM 1496 O O . SER A 1 185 ? 23.483 6.808 -10.733 1.00 46.66 185 SER A O 1
ATOM 1498 N N . GLN A 1 186 ? 23.446 4.562 -10.774 1.00 43.69 186 GLN A N 1
ATOM 1499 C CA . GLN A 1 186 ? 23.263 4.382 -12.227 1.00 43.69 186 GLN A CA 1
ATOM 1500 C C . GLN A 1 186 ? 21.795 4.243 -12.650 1.00 43.69 186 GLN A C 1
ATOM 1502 O O . GLN A 1 186 ? 21.446 4.471 -13.807 1.00 43.69 186 GLN A O 1
ATOM 1507 N N . ILE A 1 187 ? 20.893 3.897 -11.725 1.00 48.41 187 ILE A N 1
ATOM 1508 C CA . ILE A 1 187 ? 19.494 4.255 -11.864 1.00 48.41 187 ILE A CA 1
ATOM 1509 C C . ILE A 1 187 ? 19.527 5.767 -11.811 1.00 48.41 187 ILE A C 1
ATOM 1511 O O . ILE A 1 187 ? 19.694 6.373 -10.760 1.00 48.41 187 ILE A O 1
ATOM 1515 N N . HIS A 1 188 ? 19.325 6.345 -12.972 1.00 51.91 188 HIS A N 1
ATOM 1516 C CA . HIS A 1 188 ? 18.825 7.672 -13.253 1.00 51.91 188 HIS A CA 1
ATOM 1517 C C . HIS A 1 188 ? 17.550 8.035 -12.456 1.00 51.91 188 HIS A C 1
ATOM 1519 O O . HIS A 1 188 ? 16.623 8.615 -13.005 1.00 51.91 188 HIS A O 1
ATOM 1525 N N . LYS A 1 189 ? 17.464 7.727 -11.151 1.00 47.66 189 LYS A N 1
ATOM 1526 C CA . LYS A 1 189 ? 16.370 8.113 -10.248 1.00 47.66 189 LYS A CA 1
ATOM 1527 C C . LYS A 1 189 ? 16.168 9.624 -10.252 1.00 47.66 189 LYS A C 1
ATOM 1529 O O . LYS A 1 189 ? 15.067 10.069 -9.965 1.00 47.66 189 LYS A O 1
ATOM 1534 N N . ASN A 1 190 ? 17.211 10.360 -10.639 1.00 51.28 190 ASN A N 1
ATOM 1535 C CA . ASN A 1 190 ? 17.215 11.806 -10.765 1.00 51.28 190 ASN A CA 1
ATOM 1536 C C . ASN A 1 190 ? 17.552 12.298 -12.181 1.00 51.28 190 ASN A C 1
ATOM 1538 O O . ASN A 1 190 ? 17.561 13.507 -12.381 1.00 51.28 190 ASN A O 1
ATOM 1542 N N . LEU A 1 191 ? 17.798 11.419 -13.168 1.00 59.75 191 LEU A N 1
ATOM 1543 C CA . LEU A 1 191 ? 17.956 11.873 -14.555 1.00 59.75 191 LEU A CA 1
ATOM 1544 C C . LEU A 1 191 ? 16.593 11.961 -15.232 1.00 59.75 191 LEU A C 1
ATOM 1546 O O . LEU A 1 191 ? 16.289 11.282 -16.208 1.00 59.75 191 LEU A O 1
ATOM 1550 N N . VAL A 1 192 ? 15.740 12.783 -14.632 1.00 70.69 192 VAL A N 1
ATOM 1551 C CA . VAL A 1 192 ? 14.459 13.132 -15.210 1.00 70.69 192 VAL A CA 1
ATOM 1552 C C . VAL A 1 192 ? 14.733 14.225 -16.222 1.00 70.69 192 VAL A C 1
ATOM 1554 O O . VAL A 1 192 ? 14.939 15.367 -15.848 1.00 70.69 192 VAL A O 1
ATOM 1557 N N . ASN A 1 193 ? 14.750 13.877 -17.500 1.00 85.75 193 ASN A N 1
ATOM 1558 C CA . ASN A 1 193 ? 14.839 14.862 -18.571 1.00 85.75 193 ASN A CA 1
ATOM 1559 C C . ASN A 1 193 ? 13.469 15.471 -18.925 1.00 85.75 193 ASN A C 1
ATOM 1561 O O . ASN A 1 193 ? 13.409 16.505 -19.582 1.00 85.75 193 ASN A O 1
ATOM 1565 N N . ASN A 1 194 ? 12.380 14.846 -18.464 1.00 89.75 194 ASN A N 1
ATOM 1566 C CA . ASN A 1 194 ? 11.008 15.271 -18.721 1.00 89.75 194 ASN A CA 1
ATOM 1567 C C . ASN A 1 194 ? 10.407 15.964 -17.500 1.00 89.75 194 ASN A C 1
ATOM 1569 O O . ASN A 1 194 ? 10.214 15.335 -16.463 1.00 89.75 194 ASN A O 1
ATOM 1573 N N . ILE A 1 195 ? 10.021 17.224 -17.626 1.00 93.00 195 ILE A N 1
ATOM 1574 C CA . ILE A 1 195 ? 9.316 17.967 -16.582 1.00 93.00 195 ILE A C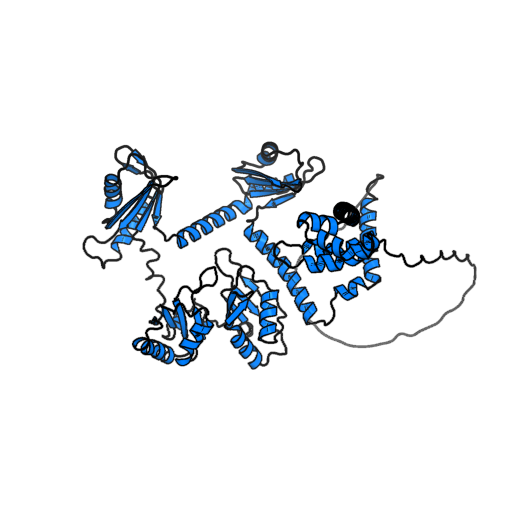A 1
ATOM 1575 C C . ILE A 1 195 ? 7.833 18.123 -16.920 1.00 93.00 195 ILE A C 1
ATOM 1577 O O . ILE A 1 195 ? 7.429 18.143 -18.082 1.00 93.00 195 ILE A O 1
ATOM 1581 N N . TYR A 1 196 ? 7.021 18.206 -15.872 1.00 92.56 196 TYR A N 1
ATOM 1582 C CA . TYR A 1 196 ? 5.599 18.504 -15.897 1.00 92.56 196 TYR A CA 1
ATOM 1583 C C . TYR A 1 196 ? 5.365 19.868 -15.254 1.00 92.56 196 TYR A C 1
ATOM 1585 O O . TYR A 1 196 ? 5.801 20.119 -14.126 1.00 92.56 196 TYR A O 1
ATOM 1593 N N . VAL A 1 197 ? 4.638 20.719 -15.967 1.00 93.00 197 VAL A N 1
ATOM 1594 C CA . VAL A 1 197 ? 4.367 22.105 -15.598 1.00 93.00 197 VAL A CA 1
ATOM 1595 C C . VAL A 1 197 ? 2.857 22.318 -15.540 1.00 93.00 197 VAL A C 1
ATOM 1597 O O . VAL A 1 197 ? 2.134 21.912 -16.450 1.00 93.00 197 VAL A O 1
ATOM 1600 N N . LYS A 1 198 ? 2.366 22.954 -14.476 1.00 92.06 198 LYS A N 1
ATOM 1601 C CA . LYS A 1 198 ? 0.964 23.386 -14.326 1.00 92.06 198 LYS A CA 1
ATOM 1602 C C . LYS A 1 198 ? 0.903 24.796 -13.733 1.00 92.06 198 LYS A C 1
ATOM 1604 O O . LYS A 1 198 ? 1.925 25.315 -13.288 1.00 92.06 198 LYS A O 1
ATOM 1609 N N . ASN A 1 199 ? -0.306 25.354 -13.668 1.00 91.44 199 ASN A N 1
ATOM 1610 C CA . ASN A 1 199 ? -0.558 26.742 -13.263 1.00 91.44 199 ASN A CA 1
ATOM 1611 C C . ASN A 1 199 ? 0.045 27.758 -14.251 1.00 91.44 199 ASN A C 1
ATOM 1613 O O . ASN A 1 199 ? 0.704 28.712 -13.853 1.00 91.44 199 ASN A O 1
ATOM 1617 N N . ILE A 1 200 ? -0.126 27.490 -15.550 1.00 91.12 200 ILE A N 1
ATOM 1618 C CA . ILE A 1 200 ? 0.376 28.347 -16.627 1.00 91.12 200 ILE A CA 1
ATOM 1619 C C . ILE A 1 200 ? -0.597 29.523 -16.821 1.00 91.12 200 ILE A C 1
ATOM 1621 O O . ILE A 1 200 ? -1.762 29.261 -17.138 1.00 91.12 200 ILE A O 1
ATOM 1625 N N . PRO A 1 201 ? -0.153 30.787 -16.683 1.00 88.88 201 PRO A N 1
ATOM 1626 C CA . PRO A 1 201 ? -1.003 31.963 -16.881 1.00 88.88 201 PRO A CA 1
ATOM 1627 C C . PRO A 1 201 ? -1.594 32.031 -18.287 1.00 88.88 201 PRO A C 1
ATOM 1629 O O . PRO A 1 201 ? -0.879 31.795 -19.262 1.00 88.88 201 PRO A O 1
ATOM 1632 N N . ASP A 1 202 ? -2.878 32.382 -18.411 1.00 86.12 202 ASP A N 1
ATOM 1633 C CA . ASP A 1 202 ? -3.618 32.401 -19.688 1.00 86.12 202 ASP A CA 1
ATOM 1634 C C . ASP A 1 202 ? -2.994 33.286 -20.774 1.00 86.12 202 ASP A C 1
ATOM 1636 O O . ASP A 1 202 ? -3.119 32.970 -21.955 1.00 86.12 202 ASP A O 1
ATOM 1640 N N . GLY A 1 203 ? -2.217 34.301 -20.387 1.00 83.25 203 GLY A N 1
ATOM 1641 C CA . GLY A 1 203 ? -1.471 35.158 -21.313 1.00 83.25 203 GLY A CA 1
ATOM 1642 C C . GLY A 1 203 ? -0.210 34.539 -21.932 1.00 83.25 203 GLY A C 1
ATOM 1643 O O . GLY A 1 203 ? 0.357 35.137 -22.840 1.00 83.25 203 GLY A O 1
ATOM 1644 N N . TRP A 1 204 ? 0.263 33.378 -21.465 1.00 89.12 204 TRP A N 1
ATOM 1645 C CA . TRP A 1 204 ? 1.473 32.740 -22.001 1.00 89.12 204 TRP A CA 1
ATOM 1646 C C . TRP A 1 204 ? 1.132 31.737 -23.108 1.00 89.12 204 TRP A C 1
ATOM 1648 O O . TRP A 1 204 ? 0.337 30.808 -22.896 1.00 89.12 204 TRP A O 1
ATOM 1658 N N . THR A 1 205 ? 1.756 31.923 -24.277 1.00 90.44 205 THR A N 1
ATOM 1659 C CA . THR A 1 205 ? 1.631 31.031 -25.441 1.00 90.44 205 THR A CA 1
ATOM 1660 C C . THR A 1 205 ? 2.672 29.908 -25.423 1.00 90.44 205 THR A C 1
ATOM 1662 O O . THR A 1 205 ? 3.598 29.899 -24.608 1.00 90.44 205 THR A O 1
ATOM 1665 N N . GLU A 1 206 ? 2.543 28.945 -26.338 1.00 89.06 206 GLU A N 1
ATOM 1666 C CA . GLU A 1 206 ? 3.501 27.843 -26.470 1.00 89.06 206 GLU A CA 1
ATOM 1667 C C . GLU A 1 206 ? 4.914 28.347 -26.821 1.00 89.06 206 GLU A C 1
ATOM 1669 O O . GLU A 1 206 ? 5.910 27.858 -26.284 1.00 89.06 206 GLU A O 1
ATOM 1674 N N . GLU A 1 207 ? 5.016 29.379 -27.661 1.00 90.44 207 GLU A N 1
ATOM 1675 C CA . GLU A 1 207 ? 6.281 30.020 -28.033 1.00 90.44 207 GLU A CA 1
ATOM 1676 C C . GLU A 1 207 ? 6.936 30.717 -26.839 1.00 90.44 207 GLU A C 1
ATOM 1678 O O . GLU A 1 207 ? 8.161 30.696 -26.699 1.00 90.44 207 GLU A O 1
ATOM 1683 N N . ASP A 1 208 ? 6.128 31.315 -25.966 1.00 91.25 208 ASP A N 1
ATOM 1684 C CA . ASP A 1 208 ? 6.594 31.974 -24.749 1.00 91.25 208 ASP A CA 1
ATOM 1685 C C . ASP A 1 208 ? 7.124 30.949 -23.748 1.00 91.25 208 ASP A C 1
ATOM 1687 O O . ASP A 1 208 ? 8.231 31.093 -23.233 1.00 91.25 208 ASP A O 1
ATOM 1691 N N . LEU A 1 209 ? 6.402 29.843 -23.568 1.00 91.44 209 LEU A N 1
ATOM 1692 C CA . LEU A 1 209 ? 6.858 28.712 -22.763 1.00 91.44 209 LEU A CA 1
ATOM 1693 C C . LEU A 1 209 ? 8.151 28.112 -23.325 1.00 91.44 209 LEU A C 1
ATOM 1695 O O . LEU A 1 209 ? 9.065 27.801 -22.564 1.00 91.44 209 LEU A O 1
ATOM 1699 N N . LYS A 1 210 ? 8.280 28.000 -24.651 1.00 93.50 210 LYS A N 1
ATOM 1700 C CA . LYS A 1 210 ? 9.513 27.528 -25.291 1.00 93.50 210 LYS A CA 1
ATOM 1701 C C . LYS A 1 210 ? 10.701 28.453 -25.012 1.00 93.50 210 LYS A C 1
ATOM 1703 O O . LYS A 1 210 ? 11.805 27.951 -24.820 1.00 93.50 210 LYS A O 1
ATOM 1708 N N . LYS A 1 211 ? 10.488 29.772 -24.959 1.00 93.44 211 LYS A N 1
ATOM 1709 C CA . LYS A 1 211 ? 11.529 30.745 -24.584 1.00 93.44 211 LYS A CA 1
ATOM 1710 C C . LYS A 1 211 ? 11.908 30.610 -23.112 1.00 93.44 211 LYS A C 1
ATOM 1712 O O . LYS A 1 211 ? 13.077 30.378 -22.829 1.00 93.44 211 LYS A O 1
ATOM 1717 N N . ILE A 1 212 ? 10.924 30.647 -22.210 1.00 92.12 212 ILE A N 1
ATOM 1718 C CA . ILE A 1 212 ? 11.130 30.541 -20.755 1.00 92.12 212 ILE A CA 1
ATOM 1719 C C . ILE A 1 212 ? 11.880 29.249 -20.413 1.00 92.12 212 ILE A C 1
ATOM 1721 O O . ILE A 1 212 ? 12.907 29.271 -19.743 1.00 92.12 212 ILE A O 1
ATOM 1725 N N . PHE A 1 213 ? 11.402 28.100 -20.897 1.00 93.88 213 PHE A N 1
ATOM 1726 C CA . PHE A 1 213 ? 12.022 26.811 -20.590 1.00 93.88 213 PHE A CA 1
ATOM 1727 C C . PHE A 1 213 ? 13.315 26.557 -21.379 1.00 93.88 213 PHE A C 1
ATOM 1729 O O . PHE A 1 213 ? 14.128 25.733 -20.951 1.00 93.88 213 PHE A O 1
ATOM 1736 N N . GLY A 1 214 ? 13.523 27.259 -22.496 1.00 92.56 214 GLY A N 1
ATOM 1737 C CA . GLY A 1 214 ? 14.724 27.160 -23.325 1.00 92.56 214 GLY A CA 1
ATOM 1738 C C . GLY A 1 214 ? 15.974 27.730 -22.653 1.00 92.56 214 GLY A C 1
ATOM 1739 O O . GLY A 1 214 ? 17.076 27.272 -22.944 1.00 92.56 214 GLY A O 1
ATOM 1740 N N . GLU A 1 215 ? 15.820 28.654 -21.697 1.00 92.69 215 GLU A N 1
ATOM 1741 C CA . GLU A 1 215 ? 16.934 29.216 -20.915 1.00 92.69 215 GLU A CA 1
ATOM 1742 C C . GLU A 1 215 ? 17.673 28.167 -20.069 1.00 92.69 215 GLU A C 1
ATOM 1744 O O . GLU A 1 215 ? 18.845 28.339 -19.732 1.00 92.69 215 GLU A O 1
ATOM 1749 N N . PHE A 1 216 ? 17.002 27.066 -19.715 1.00 91.31 216 PHE A N 1
ATOM 1750 C CA . PHE A 1 216 ? 17.578 26.025 -18.858 1.00 91.31 216 PHE A CA 1
ATOM 1751 C C . PHE A 1 216 ? 18.288 24.921 -19.642 1.00 91.31 216 PHE A C 1
ATOM 1753 O O . PHE A 1 216 ? 19.111 24.211 -19.065 1.00 91.31 216 PHE A O 1
ATOM 1760 N N . GLY A 1 217 ? 17.995 24.773 -20.936 1.00 90.06 217 GLY A N 1
ATOM 1761 C CA . GLY A 1 217 ? 18.620 23.774 -21.796 1.00 90.06 217 GLY A CA 1
ATOM 1762 C C . GLY A 1 217 ? 17.878 23.547 -23.110 1.00 90.06 217 GLY A C 1
ATOM 1763 O O . GLY A 1 217 ? 16.799 24.085 -23.351 1.00 90.06 217 GLY A O 1
ATOM 1764 N N . HIS A 1 218 ? 18.457 22.706 -23.969 1.00 90.94 218 HIS A N 1
ATOM 1765 C CA . HIS A 1 218 ? 17.871 22.391 -25.267 1.00 90.94 218 HIS A CA 1
ATOM 1766 C C . HIS A 1 218 ? 16.612 21.527 -25.115 1.00 90.94 218 HIS A C 1
ATOM 1768 O O . HIS A 1 218 ? 16.658 20.408 -24.597 1.00 90.94 218 HIS A O 1
ATOM 1774 N N . ILE A 1 219 ? 15.484 22.056 -25.590 1.00 93.06 219 ILE A N 1
ATOM 1775 C CA . ILE A 1 219 ? 14.190 21.378 -25.568 1.00 93.06 219 ILE A CA 1
ATOM 1776 C C . ILE A 1 219 ? 14.087 20.449 -26.779 1.00 93.06 219 ILE A C 1
ATOM 1778 O O . ILE A 1 219 ? 14.022 20.906 -27.917 1.00 93.06 219 ILE A O 1
ATOM 1782 N N . THR A 1 220 ? 14.004 19.147 -26.521 1.00 90.44 220 THR A N 1
ATOM 1783 C CA . THR A 1 220 ? 13.777 18.115 -27.541 1.00 90.44 220 THR A CA 1
ATOM 1784 C C . THR A 1 220 ? 12.298 17.973 -27.886 1.00 90.44 220 THR A C 1
ATOM 1786 O O . THR A 1 220 ? 11.945 17.740 -29.036 1.00 90.44 220 THR A O 1
ATOM 1789 N N . SER A 1 221 ? 11.414 18.099 -26.895 1.00 90.69 221 SER A N 1
ATOM 1790 C CA . SER A 1 221 ? 9.966 18.017 -27.102 1.00 90.69 221 SER A CA 1
ATOM 1791 C C . SER A 1 221 ? 9.251 18.925 -26.118 1.00 90.69 221 SER A C 1
ATOM 1793 O O . SER A 1 221 ? 9.555 18.917 -24.928 1.00 90.69 221 SER A O 1
ATOM 1795 N N . LEU A 1 222 ? 8.254 19.651 -26.607 1.00 93.56 222 LEU A N 1
ATOM 1796 C CA . LEU A 1 222 ? 7.375 20.495 -25.813 1.00 93.56 222 LEU A CA 1
ATOM 1797 C C . LEU A 1 222 ? 5.940 20.170 -26.216 1.00 93.56 222 LEU A C 1
ATOM 1799 O O . LEU A 1 222 ? 5.628 20.158 -27.399 1.00 93.56 222 LEU A O 1
ATOM 1803 N N . VAL A 1 223 ? 5.103 19.796 -25.250 1.00 92.56 223 VAL A N 1
ATOM 1804 C CA . VAL A 1 223 ? 3.718 19.387 -25.515 1.00 92.56 223 VAL A CA 1
ATOM 1805 C C . VAL A 1 223 ? 2.804 20.049 -24.503 1.00 92.56 223 VAL A C 1
ATOM 1807 O O . VAL A 1 223 ? 2.786 19.664 -23.329 1.00 92.56 223 VAL A O 1
ATOM 1810 N N . GLN A 1 224 ? 2.024 21.021 -24.964 1.00 91.00 224 GLN A N 1
ATOM 1811 C CA . GLN A 1 224 ? 0.972 21.648 -24.177 1.00 91.00 224 GLN A CA 1
ATOM 1812 C C . GLN A 1 224 ? -0.340 20.869 -24.313 1.00 91.00 224 GLN A C 1
ATOM 1814 O O . GLN A 1 224 ? -0.687 20.368 -25.381 1.00 91.00 224 GLN A O 1
ATOM 1819 N N . ARG A 1 225 ? -1.084 20.750 -23.213 1.00 91.25 225 ARG A N 1
ATOM 1820 C CA . ARG A 1 225 ? -2.426 20.163 -23.181 1.00 91.25 225 ARG A CA 1
ATOM 1821 C C . ARG A 1 225 ? -3.320 20.924 -22.208 1.00 91.25 225 ARG A C 1
ATOM 1823 O O . ARG A 1 225 ? -2.846 21.601 -21.298 1.00 91.25 225 ARG A O 1
ATOM 1830 N N . SER A 1 226 ? -4.622 20.756 -22.380 1.00 88.31 226 SER A N 1
ATOM 1831 C CA . SER A 1 226 ? -5.645 21.348 -21.518 1.00 88.31 226 SER A CA 1
ATOM 1832 C C . SER A 1 226 ? -6.471 20.251 -20.851 1.00 88.31 226 SER A C 1
ATOM 1834 O O . SER A 1 226 ? -6.688 19.186 -21.429 1.00 88.31 226 SER A O 1
ATOM 1836 N N . SER A 1 227 ? -6.907 20.499 -19.619 1.00 85.75 227 SER A N 1
ATOM 1837 C CA . SER A 1 227 ? -7.845 19.659 -18.865 1.00 85.75 227 SER A CA 1
ATOM 1838 C C . SER A 1 227 ? -8.924 20.527 -18.222 1.00 85.75 227 SER A C 1
ATOM 1840 O O . SER A 1 227 ? -8.797 21.748 -18.210 1.00 85.75 227 SER A O 1
ATOM 1842 N N . GLU A 1 228 ? -9.928 19.900 -17.608 1.00 82.12 228 GLU A N 1
ATOM 1843 C CA . GLU A 1 228 ? -10.964 20.573 -16.804 1.00 82.12 228 GLU A CA 1
ATOM 1844 C C . GLU A 1 228 ? -10.389 21.444 -15.670 1.00 82.12 228 GLU A C 1
ATOM 1846 O O . GLU A 1 228 ? -11.020 22.398 -15.234 1.00 82.12 228 GLU A O 1
ATOM 1851 N N . ILE A 1 229 ? -9.175 21.132 -15.200 1.00 78.50 229 ILE A N 1
ATOM 1852 C CA . ILE A 1 229 ? -8.503 21.801 -14.072 1.00 78.50 229 ILE A CA 1
ATOM 1853 C C . ILE A 1 229 ? -7.502 22.867 -14.575 1.00 78.50 229 ILE A C 1
ATOM 1855 O O . ILE A 1 229 ? -6.809 23.507 -13.788 1.00 78.50 229 ILE A O 1
ATOM 1859 N N . GLY A 1 230 ? -7.398 23.059 -15.894 1.00 82.69 230 GLY A N 1
ATOM 1860 C CA . GLY A 1 230 ? -6.532 24.055 -16.527 1.00 82.69 230 GLY A CA 1
ATOM 1861 C C . GLY A 1 230 ? -5.474 23.471 -17.467 1.00 82.69 230 GLY A C 1
ATOM 1862 O O . GLY A 1 230 ? -5.439 22.265 -17.753 1.00 82.69 230 GLY A O 1
ATOM 1863 N N . ARG A 1 231 ? -4.613 24.366 -17.971 1.00 90.56 231 ARG A N 1
ATOM 1864 C CA . ARG A 1 231 ? -3.533 24.070 -18.926 1.00 90.56 231 ARG A CA 1
ATOM 1865 C C . ARG A 1 231 ? -2.301 23.492 -18.224 1.00 90.56 231 ARG A C 1
ATOM 1867 O O . ARG A 1 231 ? -1.931 23.909 -17.123 1.00 90.56 231 ARG A O 1
ATOM 1874 N N . PHE A 1 232 ? -1.659 22.530 -18.875 1.00 92.88 232 PHE A N 1
ATOM 1875 C CA . PHE A 1 232 ? -0.423 21.905 -18.418 1.00 92.88 232 PHE A CA 1
ATOM 1876 C C . PHE A 1 232 ? 0.512 21.612 -19.591 1.00 92.88 232 PHE A C 1
ATOM 1878 O O . PHE A 1 232 ? 0.096 21.514 -20.744 1.00 92.88 232 PHE A O 1
ATOM 1885 N N . LEU A 1 233 ? 1.794 21.468 -19.282 1.00 93.62 233 LEU A N 1
ATOM 1886 C CA . LEU A 1 233 ? 2.862 21.371 -20.266 1.00 93.62 233 LEU A CA 1
ATOM 1887 C C . LEU A 1 233 ? 3.842 20.268 -19.870 1.00 93.62 233 LEU A C 1
ATOM 1889 O O . LEU A 1 233 ? 4.210 20.133 -18.702 1.00 93.62 233 LEU A O 1
ATOM 1893 N N . PHE A 1 234 ? 4.278 19.494 -20.859 1.00 93.75 234 PHE A N 1
ATOM 1894 C CA . PHE A 1 234 ? 5.421 18.599 -20.740 1.00 93.75 234 PHE A CA 1
ATOM 1895 C C . PHE A 1 234 ? 6.600 19.162 -21.523 1.00 93.75 234 PHE A C 1
ATOM 1897 O O . PHE A 1 234 ? 6.448 19.492 -22.699 1.00 93.75 234 PHE A O 1
ATOM 1904 N N . VAL A 1 235 ? 7.770 19.224 -20.890 1.00 93.56 235 VAL A N 1
ATOM 1905 C CA . VAL A 1 235 ? 9.020 19.643 -21.538 1.00 93.56 235 VAL A CA 1
ATOM 1906 C C . VAL A 1 235 ? 10.048 18.534 -21.373 1.00 93.56 235 VAL A C 1
ATOM 1908 O O . VAL A 1 235 ? 10.318 18.103 -20.256 1.00 93.56 235 VAL A O 1
ATOM 1911 N N . CYS A 1 236 ? 10.592 18.056 -22.484 1.00 90.94 236 CYS A N 1
ATOM 1912 C CA . CYS A 1 236 ? 11.681 17.091 -22.550 1.00 90.94 236 CYS A CA 1
ATOM 1913 C C . CYS A 1 236 ? 12.956 17.825 -22.940 1.00 90.94 236 CYS A C 1
ATOM 1915 O O . CYS A 1 236 ? 13.006 18.447 -24.005 1.00 90.94 236 CYS A O 1
ATOM 1917 N N . TYR A 1 237 ? 13.977 17.722 -22.101 1.00 90.75 237 TYR A N 1
ATOM 1918 C CA . TYR A 1 237 ? 15.309 18.221 -22.393 1.00 90.75 237 TYR A CA 1
ATOM 1919 C C . TYR A 1 237 ? 16.204 17.122 -22.963 1.00 90.75 237 TYR A C 1
ATOM 1921 O O . TYR A 1 237 ? 16.099 15.943 -22.611 1.00 90.75 237 TYR A O 1
ATOM 1929 N N . GLY A 1 238 ? 17.141 17.528 -23.805 1.00 85.50 238 GLY A N 1
ATOM 1930 C CA . GLY A 1 238 ? 18.149 16.649 -24.374 1.00 85.50 238 GLY A CA 1
ATOM 1931 C C . GLY A 1 238 ? 19.415 17.416 -24.710 1.00 85.50 238 GLY A C 1
ATOM 1932 O O . GLY A 1 238 ? 19.503 18.627 -24.513 1.00 85.50 238 GLY A O 1
ATOM 1933 N N . HIS A 1 239 ? 20.413 16.706 -25.216 1.00 83.44 239 HIS A N 1
ATOM 1934 C CA . HIS A 1 239 ? 21.590 17.351 -25.777 1.00 83.44 239 HIS A CA 1
ATOM 1935 C C . HIS A 1 239 ? 21.295 17.783 -27.226 1.00 83.44 239 HIS A C 1
ATOM 1937 O O . HIS A 1 239 ? 20.714 16.992 -27.969 1.00 83.44 239 HIS A O 1
ATOM 1943 N N . PRO A 1 240 ? 21.705 18.990 -27.657 1.00 75.94 240 PRO A N 1
ATOM 1944 C CA . PRO A 1 240 ? 21.400 19.507 -28.995 1.00 75.94 240 PRO A CA 1
ATOM 1945 C C . PRO A 1 240 ? 21.986 18.667 -30.140 1.00 75.94 240 PRO A C 1
ATOM 1947 O O . PRO A 1 240 ? 21.385 18.605 -31.207 1.00 75.94 240 PRO A O 1
ATOM 1950 N N . SER A 1 241 ? 23.131 18.006 -29.923 1.00 73.81 241 SER A N 1
ATOM 1951 C CA . SER A 1 241 ? 23.877 17.326 -31.002 1.00 73.81 241 SER A CA 1
ATOM 1952 C C . SER A 1 241 ? 24.265 15.872 -30.713 1.00 73.81 241 SER A C 1
ATOM 1954 O O . SER A 1 241 ? 24.755 15.190 -31.603 1.00 73.81 241 SER A O 1
ATOM 1956 N N . ASP A 1 242 ? 24.076 15.383 -29.483 1.00 74.38 242 ASP A N 1
ATOM 1957 C CA . ASP A 1 242 ? 24.558 14.058 -29.059 1.00 74.38 242 ASP A CA 1
ATOM 1958 C C . ASP A 1 242 ? 23.450 13.312 -28.307 1.00 74.38 242 ASP A C 1
ATOM 1960 O O . ASP A 1 242 ? 23.304 13.462 -27.092 1.00 74.38 242 ASP A O 1
ATOM 1964 N N . PRO A 1 243 ? 22.671 12.476 -29.008 1.00 67.00 243 PRO A N 1
ATOM 1965 C CA . PRO A 1 243 ? 21.604 11.687 -28.402 1.00 67.00 243 PRO A CA 1
ATOM 1966 C C . PRO A 1 243 ? 22.080 10.722 -27.305 1.00 67.00 243 PRO A C 1
ATOM 1968 O O . PRO A 1 243 ? 21.253 10.204 -26.557 1.00 67.00 243 PRO A O 1
ATOM 1971 N N . LYS A 1 244 ? 23.390 10.444 -27.211 1.00 67.19 244 LYS A N 1
ATOM 1972 C CA . LYS A 1 244 ? 23.980 9.546 -26.208 1.00 67.19 244 LYS A CA 1
ATOM 1973 C C . LYS A 1 244 ? 24.476 10.284 -24.963 1.00 67.19 244 LYS A C 1
ATOM 1975 O O . LYS A 1 244 ? 24.883 9.629 -24.003 1.00 67.19 244 LYS A O 1
ATOM 1980 N N . ASN A 1 245 ? 24.413 11.616 -24.935 1.00 72.38 245 ASN A N 1
ATOM 1981 C CA . ASN A 1 245 ? 24.713 12.393 -23.741 1.00 72.38 245 ASN A CA 1
ATOM 1982 C C . ASN A 1 245 ? 23.481 12.454 -22.820 1.00 72.38 245 ASN A C 1
ATOM 1984 O O . ASN A 1 245 ? 22.613 13.322 -22.934 1.00 72.38 245 ASN A O 1
ATOM 1988 N N . TYR A 1 246 ? 23.423 11.511 -21.881 1.00 70.44 246 TYR A N 1
ATOM 1989 C CA . TYR A 1 246 ? 22.301 11.357 -20.954 1.00 70.44 246 TYR A CA 1
ATOM 1990 C C . TYR A 1 246 ? 22.317 12.330 -19.763 1.00 70.44 246 TYR A C 1
ATOM 1992 O O . TYR A 1 246 ? 21.380 12.294 -18.971 1.00 70.44 246 TYR A O 1
ATOM 2000 N N . THR A 1 247 ? 23.334 13.188 -19.597 1.00 77.50 247 THR A N 1
ATOM 2001 C CA . THR A 1 247 ? 23.461 14.073 -18.418 1.00 77.50 247 THR A CA 1
ATOM 2002 C C . THR A 1 247 ? 22.897 15.474 -18.646 1.00 77.50 247 THR A C 1
ATOM 2004 O O . THR A 1 247 ? 22.310 16.044 -17.727 1.00 77.50 247 THR A O 1
ATOM 2007 N N . ALA A 1 248 ? 22.991 15.997 -19.872 1.00 81.06 248 ALA A N 1
ATOM 2008 C CA . ALA A 1 248 ? 22.580 17.365 -20.198 1.00 81.06 248 ALA A CA 1
ATOM 2009 C C . ALA A 1 248 ? 21.076 17.629 -19.975 1.00 81.06 248 ALA A C 1
ATOM 2011 O O . ALA A 1 248 ? 20.696 18.634 -19.376 1.00 81.06 248 ALA A O 1
ATOM 2012 N N . GLY A 1 249 ? 20.208 16.712 -20.416 1.00 84.94 249 GLY A N 1
ATOM 2013 C CA . GLY A 1 249 ? 18.755 16.850 -20.250 1.00 84.94 249 GLY A CA 1
ATOM 2014 C C . GLY A 1 249 ? 18.308 16.914 -18.778 1.00 84.94 249 GLY A C 1
ATOM 2015 O O . GLY A 1 249 ? 17.590 17.830 -18.383 1.00 84.94 249 GLY A O 1
ATOM 2016 N N . PRO A 1 250 ? 18.750 15.974 -17.935 1.00 85.75 250 PRO A N 1
ATOM 2017 C CA . PRO A 1 250 ? 18.534 16.011 -16.492 1.00 85.75 250 PRO A CA 1
ATOM 2018 C C . PRO A 1 250 ? 19.003 17.262 -15.768 1.00 85.75 250 PRO A C 1
ATOM 2020 O O . PRO A 1 250 ? 18.323 17.739 -14.863 1.00 85.75 250 PRO A O 1
ATOM 2023 N N . GLU A 1 251 ? 20.175 17.773 -16.135 1.00 86.19 251 GLU A N 1
ATOM 2024 C CA . GLU A 1 251 ? 20.730 18.969 -15.517 1.00 86.19 251 GLU A CA 1
ATOM 2025 C C . GLU A 1 251 ? 19.845 20.183 -15.820 1.00 86.19 251 GLU A C 1
ATOM 2027 O O . GLU A 1 251 ? 19.499 20.945 -14.914 1.00 86.19 251 GLU A O 1
ATOM 2032 N N . ALA A 1 252 ? 19.401 20.311 -17.074 1.00 90.62 252 ALA A N 1
ATOM 2033 C CA . ALA A 1 252 ? 18.455 21.337 -17.501 1.00 90.62 252 ALA A CA 1
ATOM 2034 C C . ALA A 1 252 ? 17.112 21.228 -16.762 1.00 90.62 252 ALA A C 1
ATOM 2036 O O . ALA A 1 252 ? 16.605 22.215 -16.227 1.00 90.62 252 ALA A O 1
ATOM 2037 N N . ALA A 1 253 ? 16.564 20.017 -16.658 1.00 90.25 253 ALA A N 1
ATOM 2038 C CA . ALA A 1 253 ? 15.329 19.762 -15.927 1.00 90.25 253 ALA A CA 1
ATOM 2039 C C . ALA A 1 253 ? 15.442 20.116 -14.434 1.00 90.25 253 ALA A C 1
ATOM 2041 O O . ALA A 1 253 ? 14.534 20.738 -13.881 1.00 90.25 253 ALA A O 1
ATOM 2042 N N . ALA A 1 254 ? 16.554 19.761 -13.781 1.00 88.88 254 ALA A N 1
ATOM 2043 C CA . ALA A 1 254 ? 16.802 20.095 -12.380 1.00 88.88 254 ALA A CA 1
ATOM 2044 C C . ALA A 1 254 ? 16.891 21.615 -12.169 1.00 88.88 254 ALA A C 1
ATOM 2046 O O . ALA A 1 254 ? 16.225 22.145 -11.278 1.00 88.88 254 ALA A O 1
ATOM 2047 N N . LYS A 1 255 ? 17.628 22.320 -13.040 1.00 91.25 255 LYS A N 1
ATOM 2048 C CA . LYS A 1 255 ? 17.728 23.789 -13.037 1.00 91.25 255 LYS A CA 1
ATOM 2049 C C . LYS A 1 255 ? 16.361 24.454 -13.217 1.00 91.25 255 LYS A C 1
ATOM 2051 O O . LYS A 1 255 ? 16.039 25.383 -12.478 1.00 91.25 255 LYS A O 1
ATOM 2056 N N . ALA A 1 256 ? 15.547 23.964 -14.155 1.00 92.75 256 ALA A N 1
ATOM 2057 C CA . ALA A 1 256 ? 14.197 24.475 -14.392 1.00 92.75 256 ALA A CA 1
ATOM 2058 C C . ALA A 1 256 ? 13.285 24.272 -13.170 1.00 92.75 256 ALA A C 1
ATOM 2060 O O . ALA A 1 256 ? 12.587 25.198 -12.760 1.00 92.75 256 ALA A O 1
ATOM 2061 N N . ILE A 1 257 ? 13.315 23.090 -12.540 1.00 91.75 257 ILE A N 1
ATOM 2062 C CA . ILE A 1 257 ? 12.535 22.808 -11.324 1.00 91.75 257 ILE A CA 1
ATOM 2063 C C . ILE A 1 257 ? 12.954 23.743 -10.184 1.00 91.75 257 ILE A C 1
ATOM 2065 O O . ILE A 1 257 ? 12.098 24.352 -9.551 1.00 91.75 257 ILE A O 1
ATOM 2069 N N . GLU A 1 258 ? 14.251 23.887 -9.921 1.00 90.94 258 GLU A N 1
ATOM 2070 C CA . GLU A 1 258 ? 14.754 24.714 -8.819 1.00 90.94 258 GLU A CA 1
ATOM 2071 C C . GLU A 1 258 ? 14.429 26.206 -9.000 1.00 90.94 258 GLU A C 1
ATOM 2073 O O . GLU A 1 258 ? 14.107 26.911 -8.034 1.00 90.94 258 GLU A O 1
ATOM 2078 N N . LYS A 1 259 ? 14.513 26.709 -10.237 1.00 92.56 259 LYS A N 1
ATOM 2079 C CA . LYS A 1 259 ? 14.321 28.132 -10.536 1.00 92.56 259 LYS A CA 1
ATOM 2080 C C . LYS A 1 259 ? 12.866 28.537 -10.760 1.00 92.56 259 LYS A C 1
ATOM 2082 O O . LYS A 1 259 ? 12.550 29.681 -10.459 1.00 92.56 259 LYS A O 1
ATOM 2087 N N . LEU A 1 260 ? 11.996 27.644 -11.236 1.00 93.12 260 LEU A N 1
ATOM 2088 C CA . LEU A 1 260 ? 10.615 28.002 -11.592 1.00 93.12 260 LEU A CA 1
ATOM 2089 C C . LEU A 1 260 ? 9.545 27.429 -10.656 1.00 93.12 260 LEU A C 1
ATOM 2091 O O . LEU A 1 260 ? 8.449 27.977 -10.587 1.00 93.12 260 LEU A O 1
ATOM 2095 N N . ASN A 1 261 ? 9.804 26.326 -9.946 1.00 94.69 261 ASN A N 1
ATOM 2096 C CA . ASN A 1 261 ? 8.758 25.691 -9.144 1.00 94.69 261 ASN A CA 1
ATOM 2097 C C . ASN A 1 261 ? 8.394 26.520 -7.902 1.00 94.69 261 ASN A C 1
ATOM 2099 O O . ASN A 1 261 ? 9.202 26.659 -6.985 1.00 94.69 261 ASN A O 1
ATOM 2103 N N . GLY A 1 262 ? 7.147 26.989 -7.839 1.00 90.19 262 GLY A N 1
ATOM 2104 C CA . GLY A 1 262 ? 6.595 27.727 -6.700 1.00 90.19 262 GLY A CA 1
ATOM 2105 C C . GLY A 1 262 ? 7.156 29.139 -6.535 1.00 90.19 262 GLY A C 1
ATOM 2106 O O . GLY A 1 262 ? 6.969 29.730 -5.476 1.00 90.19 262 GLY A O 1
ATOM 2107 N N . LYS A 1 263 ? 7.851 29.661 -7.551 1.00 90.44 263 LYS A N 1
ATOM 2108 C CA . LYS A 1 263 ? 8.390 31.023 -7.580 1.00 90.44 263 LYS A CA 1
ATOM 2109 C C . LYS A 1 263 ? 7.573 31.873 -8.546 1.00 90.44 263 LYS A C 1
ATOM 2111 O O . LYS A 1 263 ? 7.112 31.370 -9.572 1.00 90.44 263 LYS A O 1
ATOM 2116 N N . GLU A 1 264 ? 7.400 33.145 -8.210 1.00 90.31 264 GLU A N 1
ATOM 2117 C CA . GLU A 1 264 ? 6.806 34.119 -9.120 1.00 90.31 264 GLU A CA 1
ATOM 2118 C C . GLU A 1 264 ? 7.757 34.375 -10.288 1.00 90.31 264 GLU A C 1
ATOM 2120 O O . GLU A 1 264 ? 8.962 34.562 -10.112 1.00 90.31 264 GLU A O 1
ATOM 2125 N N . HIS A 1 265 ? 7.206 34.352 -11.492 1.00 85.56 265 HIS A N 1
ATOM 2126 C CA . HIS A 1 265 ? 7.926 34.614 -12.720 1.00 85.56 265 HIS A CA 1
ATOM 2127 C C . HIS A 1 265 ? 7.093 35.551 -13.586 1.00 85.56 265 HIS A C 1
ATOM 2129 O O . HIS A 1 265 ? 5.921 35.282 -13.856 1.00 85.56 265 HIS A O 1
ATOM 2135 N N . THR A 1 266 ? 7.704 36.653 -14.009 1.00 87.81 266 THR A N 1
ATOM 2136 C CA . THR A 1 266 ? 7.064 37.656 -14.860 1.00 87.81 266 THR A CA 1
ATOM 2137 C C . THR A 1 266 ? 7.568 37.493 -16.280 1.00 87.81 266 THR A C 1
ATOM 2139 O O . THR A 1 266 ? 8.772 37.551 -16.522 1.00 87.81 266 THR A O 1
ATOM 2142 N N . PHE A 1 267 ? 6.648 37.325 -17.224 1.00 85.75 267 PHE A N 1
ATOM 2143 C CA . PHE A 1 267 ? 6.964 37.276 -18.646 1.00 85.75 267 PHE A CA 1
ATOM 2144 C C . PHE A 1 267 ? 5.901 38.051 -19.427 1.00 85.75 267 PHE A C 1
ATOM 2146 O O . PHE A 1 267 ? 4.710 37.802 -19.236 1.00 85.75 267 PHE A O 1
ATOM 2153 N N . LYS A 1 268 ? 6.332 38.998 -20.278 1.00 85.38 268 LYS A N 1
ATOM 2154 C CA . LYS A 1 268 ? 5.457 39.941 -21.012 1.00 85.38 268 LYS A CA 1
ATOM 2155 C C . LYS A 1 268 ? 4.393 40.595 -20.113 1.00 85.38 268 LYS A C 1
ATOM 2157 O O . LYS A 1 268 ? 3.204 40.504 -20.397 1.00 85.38 268 LYS A O 1
ATOM 2162 N N . ASP A 1 269 ? 4.822 41.167 -18.990 1.00 84.69 269 ASP A N 1
ATOM 2163 C CA . ASP A 1 269 ? 3.959 41.851 -18.008 1.00 84.69 269 ASP A CA 1
ATOM 2164 C C . ASP A 1 269 ? 2.879 40.976 -17.339 1.00 84.69 269 ASP A C 1
ATOM 2166 O O . ASP A 1 269 ? 2.051 41.469 -16.575 1.00 84.69 269 ASP A O 1
ATOM 2170 N N . VAL A 1 270 ? 2.914 39.656 -17.554 1.00 87.25 270 VAL A N 1
ATOM 2171 C CA . VAL A 1 270 ? 2.050 38.685 -16.879 1.00 87.25 270 VAL A CA 1
ATOM 2172 C C . VAL A 1 270 ? 2.862 37.950 -15.819 1.00 87.25 270 VAL A C 1
ATOM 2174 O O . VAL A 1 270 ? 3.839 37.262 -16.131 1.00 87.25 270 VAL A O 1
ATOM 2177 N N . VAL A 1 271 ? 2.445 38.084 -14.559 1.00 88.19 271 VAL A N 1
ATOM 2178 C CA . VAL A 1 271 ? 3.037 37.380 -13.416 1.00 88.19 271 VAL A CA 1
ATOM 2179 C C . VAL A 1 271 ? 2.359 36.024 -13.247 1.00 88.19 271 VAL A C 1
ATOM 2181 O O . VAL A 1 271 ? 1.133 35.927 -13.190 1.00 88.19 271 VAL A O 1
ATOM 2184 N N . GLY A 1 272 ? 3.157 34.966 -13.148 1.00 85.75 272 GLY A N 1
ATOM 2185 C CA . GLY A 1 272 ? 2.686 33.611 -12.908 1.00 85.75 272 GLY A CA 1
ATOM 2186 C C . GLY A 1 272 ? 3.527 32.889 -11.871 1.00 85.75 272 GLY A C 1
ATOM 2187 O O . GLY A 1 272 ? 4.746 33.010 -11.862 1.00 85.75 272 GLY A O 1
ATOM 2188 N N . THR A 1 273 ? 2.889 32.081 -11.025 1.00 92.44 273 THR A N 1
ATOM 2189 C CA . THR A 1 273 ? 3.599 31.138 -10.147 1.00 92.44 273 THR A CA 1
ATOM 2190 C C . THR A 1 273 ? 3.483 29.735 -10.722 1.00 92.44 273 THR A C 1
ATOM 2192 O O . THR A 1 273 ? 2.473 29.056 -10.530 1.00 92.44 273 THR A O 1
ATOM 2195 N N . LEU A 1 274 ? 4.506 29.280 -11.438 1.00 92.06 274 LEU A N 1
ATOM 2196 C CA . LEU A 1 274 ? 4.481 27.955 -12.052 1.00 92.06 274 LEU A CA 1
ATOM 2197 C C . LEU A 1 274 ? 4.650 26.855 -11.002 1.00 92.06 274 LEU A C 1
ATOM 2199 O O . LEU A 1 274 ? 5.393 26.988 -10.033 1.00 92.06 274 LEU A O 1
ATOM 2203 N N . TYR A 1 275 ? 4.016 25.709 -11.231 1.00 92.69 275 TYR A N 1
ATOM 2204 C CA . TYR A 1 275 ? 4.375 24.473 -10.543 1.00 92.69 275 TYR A CA 1
ATOM 2205 C C . TYR A 1 275 ? 5.125 23.583 -11.518 1.00 92.69 275 TYR A C 1
ATOM 2207 O O . TYR A 1 275 ? 4.543 23.134 -12.506 1.00 92.69 275 TYR A O 1
ATOM 2215 N N . VAL A 1 276 ? 6.390 23.300 -11.219 1.00 93.06 276 VAL A N 1
ATOM 2216 C CA . VAL A 1 276 ? 7.297 22.536 -12.079 1.00 93.06 276 VAL A CA 1
ATOM 2217 C C . VAL A 1 276 ? 7.844 21.355 -11.289 1.00 93.06 276 VAL A C 1
ATOM 2219 O O . VAL A 1 276 ? 8.487 21.520 -10.255 1.00 93.06 276 VAL A O 1
ATOM 2222 N N . LYS A 1 277 ? 7.590 20.135 -11.758 1.00 90.44 277 LYS A N 1
ATOM 2223 C CA . LYS A 1 277 ? 8.138 18.912 -11.156 1.00 90.44 277 LYS A CA 1
ATOM 2224 C C . LYS A 1 277 ? 8.576 17.927 -12.230 1.00 90.44 277 LYS A C 1
ATOM 2226 O O . LYS A 1 277 ? 8.190 18.039 -13.385 1.00 90.44 277 LYS A O 1
ATOM 2231 N N . ALA A 1 278 ? 9.341 16.920 -11.827 1.00 89.06 278 ALA A N 1
ATOM 2232 C CA . ALA A 1 278 ? 9.615 15.746 -12.643 1.00 89.06 278 ALA A CA 1
ATOM 2233 C C . ALA A 1 278 ? 8.317 15.126 -13.205 1.00 89.06 278 ALA A C 1
ATOM 2235 O O . ALA A 1 278 ? 7.355 14.896 -12.466 1.00 89.06 278 ALA A O 1
ATOM 2236 N N . ALA A 1 279 ? 8.286 14.828 -14.504 1.00 88.44 279 ALA A N 1
ATOM 2237 C CA . ALA A 1 279 ? 7.181 14.118 -15.135 1.00 88.44 279 ALA A CA 1
ATOM 2238 C C . ALA A 1 279 ? 7.264 12.627 -14.786 1.00 88.44 279 ALA A C 1
ATOM 2240 O O . ALA A 1 279 ? 8.022 11.858 -15.375 1.00 88.44 279 ALA A O 1
ATOM 2241 N N . LEU A 1 280 ? 6.470 12.217 -13.800 1.00 84.75 280 LEU A N 1
ATOM 2242 C CA . LEU A 1 280 ? 6.455 10.839 -13.324 1.00 84.75 280 LEU A CA 1
ATOM 2243 C C . LEU A 1 280 ? 5.416 9.978 -14.071 1.00 84.75 280 LEU A C 1
ATOM 2245 O O . LEU A 1 280 ? 4.308 10.450 -14.369 1.00 84.75 280 LEU A O 1
ATOM 2249 N N . PRO A 1 281 ? 5.704 8.681 -14.305 1.00 81.44 281 PRO A N 1
ATOM 2250 C CA . PRO A 1 281 ? 4.709 7.721 -14.776 1.00 81.44 281 PRO A CA 1
ATOM 2251 C C . PRO A 1 281 ? 3.470 7.706 -13.874 1.00 81.44 281 PRO A C 1
ATOM 2253 O O . PRO A 1 281 ? 3.585 7.871 -12.660 1.00 81.44 281 PRO A O 1
ATOM 2256 N N . LYS A 1 282 ? 2.284 7.442 -14.444 1.00 81.00 282 LYS A N 1
ATOM 2257 C CA . LYS A 1 282 ? 1.001 7.438 -13.708 1.00 81.00 282 LYS A CA 1
ATOM 2258 C C . LYS A 1 282 ? 1.069 6.636 -12.399 1.00 81.00 282 LYS A C 1
ATOM 2260 O O . LYS A 1 282 ? 0.756 7.177 -11.349 1.00 81.00 282 LYS A O 1
ATOM 2265 N N . SER A 1 283 ? 1.596 5.410 -12.442 1.00 76.44 283 SER A N 1
ATOM 2266 C CA . SER A 1 283 ? 1.748 4.563 -11.249 1.00 76.44 283 SER A CA 1
ATOM 2267 C C . SER A 1 283 ? 2.608 5.202 -10.145 1.00 76.44 283 SER A C 1
ATOM 2269 O O . SER A 1 283 ? 2.262 5.100 -8.970 1.00 76.44 283 SER A O 1
ATOM 2271 N N . GLN A 1 284 ? 3.697 5.892 -10.500 1.00 80.69 284 GLN A N 1
ATOM 2272 C CA . GLN A 1 284 ? 4.545 6.579 -9.519 1.00 80.69 284 GLN A CA 1
ATOM 2273 C C . GLN A 1 284 ? 3.857 7.832 -8.969 1.00 80.69 284 GLN A C 1
ATOM 2275 O O . GLN A 1 284 ? 3.895 8.056 -7.762 1.00 80.69 284 GLN A O 1
ATOM 2280 N N . ARG A 1 285 ? 3.153 8.596 -9.819 1.00 82.44 285 ARG A N 1
ATOM 2281 C CA . ARG A 1 285 ? 2.338 9.745 -9.380 1.00 82.44 285 ARG A CA 1
ATOM 2282 C C . ARG A 1 285 ? 1.269 9.331 -8.383 1.00 82.44 285 ARG A C 1
ATOM 2284 O O . ARG A 1 285 ? 1.104 9.991 -7.363 1.00 82.44 285 ARG A O 1
ATOM 2291 N N . ASP A 1 286 ? 0.570 8.234 -8.651 1.00 81.56 286 ASP A N 1
ATOM 2292 C CA . ASP A 1 286 ? -0.481 7.733 -7.768 1.00 81.56 286 ASP A CA 1
ATOM 2293 C C . ASP A 1 286 ? 0.103 7.295 -6.411 1.00 81.56 286 ASP A C 1
ATOM 2295 O O . ASP A 1 286 ? -0.474 7.584 -5.360 1.00 81.56 286 ASP A O 1
ATOM 2299 N N . GLN A 1 287 ? 1.293 6.679 -6.409 1.00 79.75 287 GLN A N 1
ATOM 2300 C CA . GLN A 1 287 ? 2.018 6.330 -5.182 1.00 79.75 287 GLN A CA 1
ATOM 2301 C C . GLN A 1 287 ? 2.482 7.560 -4.394 1.00 79.75 287 GLN A C 1
ATOM 2303 O O . GLN A 1 287 ? 2.295 7.598 -3.177 1.00 79.75 287 GLN A O 1
ATOM 2308 N N . GLU A 1 288 ? 3.062 8.566 -5.053 1.00 82.94 288 GLU A N 1
ATOM 2309 C CA . GLU A 1 288 ? 3.471 9.813 -4.398 1.00 82.94 288 GLU A CA 1
ATOM 2310 C C . GLU A 1 288 ? 2.272 10.569 -3.842 1.00 82.94 288 GLU A C 1
ATOM 2312 O O . GLU A 1 288 ? 2.280 10.928 -2.668 1.00 82.94 288 GLU A O 1
ATOM 2317 N N . LYS A 1 289 ? 1.202 10.714 -4.630 1.00 84.31 289 LYS A N 1
ATOM 2318 C CA . LYS A 1 289 ? -0.046 11.347 -4.196 1.00 84.31 289 LYS A CA 1
ATOM 2319 C C . LYS A 1 289 ? -0.609 10.648 -2.964 1.00 84.31 289 LYS A C 1
ATOM 2321 O O . LYS A 1 289 ? -0.973 11.307 -1.992 1.00 84.31 289 LYS A O 1
ATOM 2326 N N . LYS A 1 290 ? -0.635 9.312 -2.959 1.00 84.06 290 LYS A N 1
ATOM 2327 C CA . LYS A 1 290 ? -1.079 8.526 -1.801 1.00 84.06 290 LYS A CA 1
ATOM 2328 C C . LYS A 1 290 ? -0.154 8.714 -0.593 1.00 84.06 290 LYS A C 1
ATOM 2330 O O . LYS A 1 290 ? -0.642 8.836 0.528 1.00 84.06 290 LYS A O 1
ATOM 2335 N N . LYS A 1 291 ? 1.163 8.781 -0.804 1.00 85.31 291 LYS A N 1
ATOM 2336 C CA . LYS A 1 291 ? 2.163 8.995 0.254 1.00 85.31 291 LYS A CA 1
ATOM 2337 C C . LYS A 1 291 ? 2.062 10.392 0.866 1.00 85.31 291 LYS A C 1
ATOM 2339 O O . LYS A 1 291 ? 2.057 10.510 2.088 1.00 85.31 291 LYS A O 1
ATOM 2344 N N . GLU A 1 292 ? 1.974 11.434 0.044 1.00 84.38 292 GLU A N 1
ATOM 2345 C CA . GLU A 1 292 ? 1.794 12.823 0.479 1.00 84.38 292 GLU A CA 1
ATOM 2346 C C . GLU A 1 292 ? 0.466 12.989 1.218 1.00 84.38 292 GLU A C 1
ATOM 2348 O O . GLU A 1 292 ? 0.444 13.543 2.314 1.00 84.38 292 GLU A O 1
ATOM 2353 N N . PHE A 1 293 ? -0.618 12.417 0.688 1.00 84.75 293 PHE A N 1
ATOM 2354 C CA . PHE A 1 293 ? -1.921 12.407 1.348 1.00 84.75 293 PHE A CA 1
ATOM 2355 C C . PHE A 1 293 ? -1.873 11.729 2.720 1.00 84.75 293 PHE A C 1
ATOM 2357 O O . PHE A 1 293 ? -2.410 12.248 3.700 1.00 84.75 293 PHE A O 1
ATOM 2364 N N . LEU A 1 294 ? -1.190 10.587 2.821 1.00 85.12 294 LEU A N 1
ATOM 2365 C CA . LEU A 1 294 ? -1.030 9.885 4.088 1.00 85.12 294 LEU A CA 1
ATOM 2366 C C . LEU A 1 294 ? -0.151 10.669 5.069 1.00 85.12 294 LEU A C 1
ATOM 2368 O O . LEU A 1 294 ? -0.474 10.728 6.252 1.00 85.12 294 LEU A O 1
ATOM 2372 N N . LYS A 1 295 ? 0.927 11.299 4.585 1.00 85.44 295 LYS A N 1
ATOM 2373 C CA . LYS A 1 295 ? 1.802 12.169 5.382 1.00 85.44 295 LYS A CA 1
ATOM 2374 C C . LYS A 1 295 ? 1.035 13.380 5.915 1.00 85.44 295 LYS A C 1
ATOM 2376 O O . LYS A 1 295 ? 1.171 13.701 7.090 1.00 85.44 295 LYS A O 1
ATOM 2381 N N . PHE A 1 296 ? 0.199 13.998 5.084 1.00 84.81 296 PHE A N 1
ATOM 2382 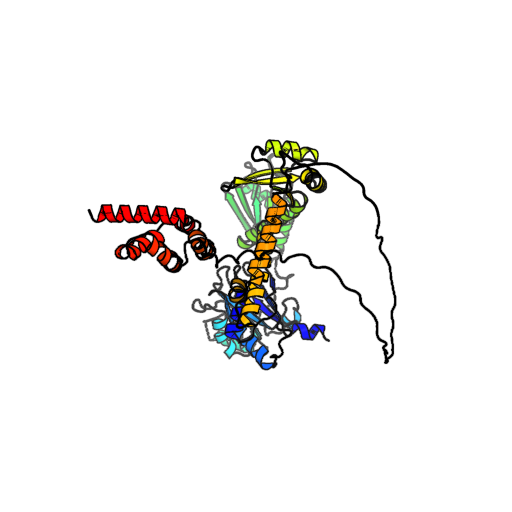C CA . PHE A 1 296 ? -0.680 15.097 5.477 1.00 84.81 296 PHE A CA 1
ATOM 2383 C C . PHE A 1 296 ? -1.702 14.652 6.530 1.00 84.81 296 PHE A C 1
ATOM 2385 O O . PHE A 1 296 ? -1.808 15.248 7.596 1.00 84.81 296 PHE A O 1
ATOM 2392 N N . LYS A 1 297 ? -2.406 13.538 6.303 1.00 84.38 297 LYS A N 1
ATOM 2393 C CA . LYS A 1 297 ? -3.315 12.988 7.319 1.00 84.38 297 LYS A CA 1
ATOM 2394 C C . LYS A 1 297 ? -2.586 12.637 8.620 1.00 84.38 297 LYS A C 1
ATOM 2396 O O . LYS A 1 297 ? -3.150 12.799 9.697 1.00 84.38 297 LYS A O 1
ATOM 2401 N N . ALA A 1 298 ? -1.349 12.147 8.528 1.00 84.31 298 ALA A N 1
ATOM 2402 C CA . ALA A 1 298 ? -0.528 11.817 9.684 1.00 84.31 298 ALA A CA 1
ATOM 2403 C C . ALA A 1 298 ? -0.094 13.066 10.465 1.00 84.31 298 ALA A C 1
ATOM 2405 O O . ALA A 1 298 ? -0.130 13.030 11.693 1.00 84.31 298 ALA A O 1
ATOM 2406 N N . SER A 1 299 ? 0.260 14.166 9.788 1.00 82.75 299 SER A N 1
ATOM 2407 C CA . SER A 1 299 ? 0.631 15.419 10.461 1.00 82.75 299 SER A CA 1
ATOM 2408 C C . SER A 1 299 ? -0.543 16.034 11.221 1.00 82.75 299 SER A C 1
ATOM 2410 O O . SER A 1 299 ? -0.347 16.596 12.294 1.00 82.75 299 SER A O 1
ATOM 2412 N N . LYS A 1 300 ? -1.774 15.846 10.734 1.00 84.19 300 LYS A N 1
ATOM 2413 C CA . LYS A 1 300 ? -2.992 16.317 11.407 1.00 84.19 300 LYS A CA 1
ATOM 2414 C C . LYS A 1 300 ? -3.473 15.424 12.557 1.00 84.19 300 LYS A C 1
ATOM 2416 O O . LYS A 1 300 ? -4.393 15.821 13.259 1.00 84.19 300 LYS A O 1
ATOM 2421 N N . LYS A 1 301 ? -2.861 14.259 12.825 1.00 84.00 301 LYS A N 1
ATOM 2422 C CA . LYS A 1 301 ? -3.303 13.339 13.903 1.00 84.00 301 LYS A CA 1
ATOM 2423 C C . LYS A 1 301 ? -3.339 13.970 15.297 1.00 84.00 301 LYS A C 1
ATOM 2425 O O . LYS A 1 301 ? -4.150 13.563 16.117 1.00 84.00 301 LYS A O 1
ATOM 2430 N N . ARG A 1 302 ? -2.436 14.915 15.583 1.00 87.00 302 ARG A N 1
ATOM 2431 C CA . ARG A 1 302 ? -2.372 15.595 16.890 1.00 87.00 302 ARG A CA 1
ATOM 2432 C C . ARG A 1 302 ? -3.281 16.816 16.988 1.00 87.00 302 ARG A C 1
ATOM 2434 O O . ARG A 1 302 ? -3.545 17.249 18.098 1.00 87.00 302 ARG A O 1
ATOM 2441 N N . CYS A 1 303 ? -3.730 17.354 15.857 1.00 91.44 303 CYS A N 1
ATOM 2442 C CA . CYS A 1 303 ? -4.536 18.572 15.821 1.00 91.44 303 CYS A CA 1
ATOM 2443 C C . CYS A 1 303 ? -6.006 18.295 15.487 1.00 91.44 303 CYS A C 1
ATOM 2445 O O . CYS A 1 303 ? -6.861 19.122 15.775 1.00 91.44 303 CYS A O 1
ATOM 2447 N N . ASN A 1 304 ? -6.306 17.145 14.878 1.00 93.69 304 ASN A N 1
ATOM 2448 C CA . ASN A 1 304 ? -7.653 16.736 14.510 1.00 93.69 304 ASN A CA 1
ATOM 2449 C C . ASN A 1 304 ? -8.240 15.797 15.565 1.00 93.69 304 ASN A C 1
ATOM 2451 O O . ASN A 1 304 ? -7.669 14.746 15.855 1.00 93.69 304 ASN A O 1
ATOM 2455 N N . LEU A 1 305 ? -9.379 16.182 16.126 1.00 94.25 305 LEU A N 1
ATOM 2456 C CA . LEU A 1 305 ? -10.113 15.451 17.146 1.00 94.25 305 LEU A CA 1
ATOM 2457 C C . LEU A 1 305 ? -11.326 14.764 16.528 1.00 94.25 305 LEU A C 1
ATOM 2459 O O . LEU A 1 305 ? -12.048 15.353 15.730 1.00 94.25 305 LEU A O 1
ATOM 2463 N N . TYR A 1 306 ? -11.562 13.522 16.932 1.00 94.00 306 TYR A N 1
ATOM 2464 C CA . TYR A 1 306 ? -12.793 12.783 16.700 1.00 94.00 306 TYR A CA 1
ATOM 2465 C C . TYR A 1 306 ? -13.677 12.883 17.942 1.00 94.00 306 TYR A C 1
ATOM 2467 O O . TYR A 1 306 ? -13.305 12.396 19.014 1.00 94.00 306 TYR A O 1
ATOM 2475 N N . VAL A 1 307 ? -14.839 13.508 17.782 1.00 94.06 307 VAL A N 1
ATOM 2476 C CA . VAL A 1 307 ? -15.797 13.814 18.847 1.00 94.06 307 VAL A CA 1
ATOM 2477 C C . VAL A 1 307 ? -17.052 12.975 18.626 1.00 94.06 307 VAL A C 1
ATOM 2479 O O . VAL A 1 307 ? -17.628 12.985 17.538 1.00 94.06 307 VAL A O 1
ATOM 2482 N N . ARG A 1 308 ? -17.494 12.248 19.653 1.00 93.12 308 ARG A N 1
ATOM 2483 C CA . ARG A 1 308 ? -18.768 11.509 19.664 1.00 93.12 308 ARG A CA 1
ATOM 2484 C C . ARG A 1 308 ? -19.509 11.739 20.981 1.00 93.12 308 ARG A C 1
ATOM 2486 O O . ARG A 1 308 ? -18.940 12.294 21.919 1.00 93.12 308 ARG A O 1
ATOM 2493 N N . ASN A 1 309 ? -20.750 11.262 21.054 1.00 91.38 309 ASN A N 1
ATOM 2494 C CA . ASN A 1 309 ? -21.611 11.367 22.240 1.00 91.38 309 ASN A CA 1
ATOM 2495 C C . ASN A 1 309 ? -21.978 12.813 22.637 1.00 91.38 309 ASN A C 1
ATOM 2497 O O . ASN A 1 309 ? -22.149 13.111 23.814 1.00 91.38 309 ASN A O 1
ATOM 2501 N N . PHE A 1 310 ? -22.095 13.711 21.658 1.00 91.56 310 PHE A N 1
ATOM 2502 C CA . PHE A 1 310 ? -22.690 15.032 21.864 1.00 91.56 310 PHE A CA 1
ATOM 2503 C C . PHE A 1 310 ? -24.226 14.981 21.732 1.00 91.56 310 PHE A C 1
ATOM 2505 O O . PHE A 1 310 ? -24.756 14.037 21.131 1.00 91.56 310 PHE A O 1
ATOM 2512 N N . PRO A 1 311 ? -24.956 15.964 22.290 1.00 88.81 311 PRO A N 1
ATOM 2513 C CA . PRO A 1 311 ? -26.398 16.109 22.098 1.00 88.81 311 PRO A CA 1
ATOM 2514 C C . PRO A 1 311 ? -26.797 16.181 20.615 1.00 88.81 311 PRO A C 1
ATOM 2516 O O . PRO A 1 311 ? -26.138 16.828 19.809 1.00 88.81 311 PRO A O 1
ATOM 2519 N N . GLU A 1 312 ? -27.902 15.534 20.241 1.00 86.12 312 GLU A N 1
ATOM 2520 C CA . GLU A 1 312 ? -28.344 15.413 18.838 1.00 86.12 312 GLU A CA 1
ATOM 2521 C C . GLU A 1 312 ? -28.745 16.759 18.203 1.00 86.12 312 GLU A C 1
ATOM 2523 O O . GLU A 1 312 ? -28.658 16.945 16.983 1.00 86.12 312 GLU A O 1
ATOM 2528 N N . ALA A 1 313 ? -29.114 17.723 19.050 1.00 88.38 313 ALA A N 1
ATOM 2529 C CA . ALA A 1 313 ? -29.409 19.096 18.665 1.00 88.38 313 ALA A CA 1
ATOM 2530 C C . ALA A 1 313 ? -28.167 19.884 18.208 1.00 88.38 313 ALA A C 1
ATOM 2532 O O . ALA A 1 313 ? -28.318 20.947 17.613 1.00 88.38 313 ALA A O 1
ATOM 2533 N N . TRP A 1 314 ? -26.944 19.396 18.461 1.00 90.25 314 TRP A N 1
ATOM 2534 C CA . TRP A 1 314 ? -25.734 20.129 18.091 1.00 90.25 314 TRP A CA 1
ATOM 2535 C C . TRP A 1 314 ? -25.543 20.193 16.576 1.00 90.25 314 TRP A C 1
ATOM 2537 O O . TRP A 1 314 ? -25.635 19.190 15.853 1.00 90.25 314 TRP A O 1
ATOM 2547 N N . THR A 1 315 ? -25.216 21.395 16.111 1.00 92.75 315 THR A N 1
ATOM 2548 C CA . THR A 1 315 ? -24.827 21.672 14.729 1.00 92.75 315 THR A CA 1
ATOM 2549 C C . THR A 1 315 ? -23.317 21.895 14.625 1.00 92.75 315 THR A C 1
ATOM 2551 O O . THR A 1 315 ? -22.587 21.880 15.624 1.00 92.75 315 THR A O 1
ATOM 2554 N N . GLU A 1 316 ? -22.815 22.082 13.402 1.00 92.94 316 GLU A N 1
ATOM 2555 C CA . GLU A 1 316 ? -21.407 22.437 13.196 1.00 92.94 316 GLU A CA 1
ATOM 2556 C C . GLU A 1 316 ? -21.056 23.790 13.831 1.00 92.94 316 GLU A C 1
ATOM 2558 O O . GLU A 1 316 ? -19.921 23.989 14.265 1.00 92.94 316 GLU A O 1
ATOM 2563 N N . GLU A 1 317 ? -22.021 24.702 13.925 1.00 93.56 317 GLU A N 1
ATOM 2564 C CA . GLU A 1 317 ? -21.885 26.015 14.553 1.00 93.56 317 GLU A CA 1
ATOM 2565 C C . GLU A 1 317 ? -21.739 25.883 16.070 1.00 93.56 317 GLU A C 1
ATOM 2567 O O . GLU A 1 317 ? -20.793 26.434 16.629 1.00 93.56 317 GLU A O 1
ATOM 2572 N N . THR A 1 318 ? -22.586 25.079 16.726 1.00 92.81 318 THR A N 1
ATOM 2573 C CA . THR A 1 318 ? -22.475 24.807 18.173 1.00 92.81 318 THR A CA 1
ATOM 2574 C C . THR A 1 318 ? -21.128 24.172 18.515 1.00 92.81 318 THR A C 1
ATOM 2576 O O . THR A 1 318 ? -20.462 24.561 19.476 1.00 92.81 318 THR A O 1
ATOM 2579 N N . LEU A 1 319 ? -20.684 23.213 17.695 1.00 92.50 319 LEU A N 1
ATOM 2580 C CA . LEU A 1 319 ? -19.358 22.616 17.840 1.00 92.50 319 LEU A CA 1
ATOM 2581 C C . LEU A 1 319 ? -18.255 23.665 17.686 1.00 92.50 319 LEU A C 1
ATOM 2583 O O . LEU A 1 319 ? -17.313 23.666 18.472 1.00 92.50 319 LEU A O 1
ATOM 2587 N N . ALA A 1 320 ? -18.361 24.568 16.710 1.00 93.94 320 ALA A N 1
ATOM 2588 C CA . ALA A 1 320 ? -17.379 25.630 16.521 1.00 93.94 320 ALA A CA 1
ATOM 2589 C C . ALA A 1 320 ? -17.315 26.575 17.725 1.00 93.94 320 ALA A C 1
ATOM 2591 O O . ALA A 1 320 ? -16.224 26.893 18.190 1.00 93.94 320 ALA A O 1
ATOM 2592 N N . GLU A 1 321 ? -18.461 26.995 18.252 1.00 94.06 321 GLU A N 1
ATOM 2593 C CA . GLU A 1 321 ? -18.544 27.899 19.398 1.00 94.06 321 GLU A CA 1
ATOM 2594 C C . GLU A 1 321 ? -17.889 27.295 20.646 1.00 94.06 321 GLU A C 1
ATOM 2596 O O . GLU A 1 321 ? -17.061 27.934 21.295 1.00 94.06 321 GLU A O 1
ATOM 2601 N N . ILE A 1 322 ? -18.185 26.031 20.952 1.00 93.19 322 ILE A N 1
ATOM 2602 C CA . ILE A 1 322 ? -17.621 25.351 22.124 1.00 93.19 322 ILE A CA 1
ATOM 2603 C C . ILE A 1 322 ? -16.120 25.100 21.944 1.00 93.19 322 ILE A C 1
ATOM 2605 O O . ILE A 1 322 ? -15.332 25.377 22.849 1.00 93.19 322 ILE A O 1
ATOM 2609 N N . PHE A 1 323 ? -15.706 24.592 20.780 1.00 95.06 323 PHE A N 1
ATOM 2610 C CA . PHE A 1 323 ? -14.316 24.201 20.542 1.00 95.06 323 PHE A CA 1
ATOM 2611 C C . PHE A 1 323 ? -13.395 25.403 20.268 1.00 95.06 323 PHE A C 1
ATOM 2613 O O . PHE A 1 323 ? -12.201 25.328 20.567 1.00 95.06 323 PHE A O 1
ATOM 2620 N N . SER A 1 324 ? -13.913 26.530 19.769 1.00 95.12 324 SER A N 1
ATOM 2621 C CA . SER A 1 324 ? -13.112 27.740 19.507 1.00 95.12 324 SER A CA 1
ATOM 2622 C C . SER A 1 324 ? -12.506 28.356 20.772 1.00 95.12 324 SER A C 1
ATOM 2624 O O . SER A 1 324 ? -11.464 29.003 20.691 1.00 95.12 324 SER A O 1
ATOM 2626 N N . LYS A 1 325 ? -13.073 28.074 21.955 1.00 94.94 325 LYS A N 1
ATOM 2627 C CA . LYS A 1 325 ? -12.553 28.525 23.262 1.00 94.94 325 LYS A CA 1
ATOM 2628 C C . LYS A 1 325 ? -11.135 28.028 23.569 1.00 94.94 325 LYS A C 1
ATOM 2630 O O . LYS A 1 325 ? -10.441 28.635 24.375 1.00 94.94 325 LYS A O 1
ATOM 2635 N N . PHE A 1 326 ? -10.705 26.941 22.929 1.00 94.56 326 PHE A N 1
ATOM 2636 C CA . PHE A 1 326 ? -9.397 26.314 23.153 1.00 94.56 326 PHE A CA 1
ATOM 2637 C C . PHE A 1 326 ? -8.364 26.675 22.078 1.00 94.56 326 PHE A C 1
ATOM 2639 O O . PHE A 1 326 ? -7.180 26.371 22.226 1.00 94.56 326 PHE A O 1
ATOM 2646 N N . GLY A 1 327 ? -8.790 27.309 20.982 1.00 93.00 327 GLY A N 1
ATOM 2647 C CA . GLY A 1 327 ? -7.901 27.742 19.910 1.00 93.00 327 GLY A CA 1
ATOM 2648 C C . GLY A 1 327 ? -8.574 27.841 18.547 1.00 93.00 327 GLY A C 1
ATOM 2649 O O . GLY A 1 327 ? -9.749 27.527 18.368 1.00 93.00 327 GLY A O 1
ATOM 2650 N N . GLU A 1 328 ? -7.788 28.257 17.555 1.00 95.62 328 GLU A N 1
ATOM 2651 C CA . GLU A 1 328 ? -8.279 28.465 16.196 1.00 95.62 328 GLU A CA 1
ATOM 2652 C C . GLU A 1 328 ? -8.560 27.133 15.475 1.00 95.62 328 GLU A C 1
ATOM 2654 O O . GLU A 1 328 ? -7.672 26.283 15.314 1.00 95.62 328 GLU A O 1
ATOM 2659 N N . ILE A 1 329 ? -9.805 26.973 15.017 1.00 95.38 329 ILE A N 1
ATOM 2660 C CA . ILE A 1 329 ? -10.277 25.809 14.261 1.00 95.38 329 ILE A CA 1
ATOM 2661 C C . ILE A 1 329 ? -9.920 25.997 12.779 1.00 95.38 329 ILE A C 1
ATOM 2663 O O . ILE A 1 329 ? -10.391 26.920 12.125 1.00 95.38 329 ILE A O 1
ATOM 2667 N N . GLU A 1 330 ? -9.113 25.089 12.237 1.00 93.38 330 GLU A N 1
ATOM 2668 C CA . GLU A 1 330 ? -8.748 25.020 10.817 1.00 93.38 330 GLU A CA 1
ATOM 2669 C C . GLU A 1 330 ? -9.851 24.372 9.974 1.00 93.38 330 GLU A C 1
ATOM 2671 O O . GLU A 1 330 ? -10.113 24.787 8.849 1.00 93.38 330 GLU A O 1
ATOM 2676 N N . SER A 1 331 ? -10.495 23.327 10.497 1.00 92.62 331 SER A N 1
ATOM 2677 C CA . SER A 1 331 ? -11.640 22.700 9.835 1.00 92.62 331 SER A CA 1
ATOM 2678 C C . SER A 1 331 ? -12.548 21.995 10.830 1.00 92.62 331 SER A C 1
ATOM 2680 O O . SER A 1 331 ? -12.102 21.502 11.867 1.00 92.62 331 SER A O 1
ATOM 2682 N N . LYS A 1 332 ? -13.834 21.931 10.492 1.00 94.31 332 LYS A N 1
ATOM 2683 C CA . LYS A 1 332 ? -14.854 21.201 11.239 1.00 94.31 332 LYS A CA 1
ATOM 2684 C C . LYS A 1 332 ? -15.736 20.426 10.271 1.00 94.31 332 LYS A C 1
ATOM 2686 O O . LYS A 1 332 ? -15.931 20.868 9.141 1.00 94.31 332 LYS A O 1
ATOM 2691 N N . LYS A 1 333 ? -16.198 19.250 10.688 1.00 94.56 333 LYS A N 1
ATOM 2692 C CA . LYS A 1 333 ? -17.113 18.422 9.899 1.00 94.56 333 LYS A CA 1
ATOM 2693 C C . LYS A 1 333 ? -17.959 17.544 10.805 1.00 94.56 333 LYS A C 1
ATOM 2695 O O . LYS A 1 333 ? -17.405 16.694 11.499 1.00 94.56 333 LYS A O 1
ATOM 2700 N N . LEU A 1 334 ? -19.274 17.687 10.746 1.00 94.06 334 LEU A N 1
ATOM 2701 C CA . LEU A 1 334 ? -20.240 16.836 11.429 1.00 94.06 334 LEU A CA 1
ATOM 2702 C C . LEU A 1 334 ? -20.809 15.807 10.448 1.00 94.06 334 LEU A C 1
ATOM 2704 O O . LEU A 1 334 ? -21.140 16.110 9.305 1.00 94.06 334 LEU A O 1
ATOM 2708 N N . ILE A 1 335 ? -20.895 14.556 10.886 1.00 93.06 335 ILE A N 1
ATOM 2709 C CA . ILE A 1 335 ? -21.469 13.457 10.116 1.00 93.06 335 ILE A CA 1
ATOM 2710 C C . ILE A 1 335 ? -22.541 12.792 10.972 1.00 93.06 335 ILE A C 1
ATOM 2712 O O . ILE A 1 335 ? -22.279 12.347 12.091 1.00 93.06 335 ILE A O 1
ATOM 2716 N N . ARG A 1 336 ? -23.750 12.718 10.416 1.00 91.25 336 ARG A N 1
ATOM 2717 C CA . ARG A 1 336 ? -24.896 12.025 11.006 1.00 91.25 336 ARG A CA 1
ATOM 2718 C C . ARG A 1 336 ? -25.069 10.692 10.285 1.00 91.25 336 ARG A C 1
ATOM 2720 O O . ARG A 1 336 ? -25.194 10.669 9.062 1.00 91.25 336 ARG A O 1
ATOM 2727 N N . ASN A 1 337 ? -25.018 9.585 11.018 1.00 87.19 337 ASN A N 1
ATOM 2728 C CA . ASN A 1 337 ? -25.229 8.262 10.442 1.00 87.19 337 ASN A CA 1
ATOM 2729 C C . ASN A 1 337 ? -26.729 7.919 10.395 1.00 87.19 337 ASN A C 1
ATOM 2731 O O . ASN A 1 337 ? -27.471 8.328 11.289 1.00 87.19 337 ASN A O 1
ATOM 2735 N N . PRO A 1 338 ? -27.166 7.071 9.444 1.00 82.50 338 PRO A N 1
ATOM 2736 C CA . PRO A 1 338 ? -28.556 6.608 9.362 1.00 82.50 338 PRO A CA 1
ATOM 2737 C C . PRO A 1 338 ? -29.052 5.848 10.603 1.00 82.50 338 PRO A C 1
ATOM 2739 O O . PRO A 1 338 ? -30.247 5.765 10.841 1.00 82.50 338 PRO A O 1
ATOM 2742 N N . ASN A 1 339 ? -28.139 5.295 11.407 1.00 80.50 339 ASN A N 1
ATOM 2743 C CA . ASN A 1 339 ? -28.451 4.561 12.637 1.00 80.50 339 ASN A CA 1
ATOM 2744 C C . ASN A 1 339 ? -28.665 5.473 13.867 1.00 80.50 339 ASN A C 1
ATOM 2746 O O . ASN A 1 339 ? -28.622 4.983 14.993 1.00 80.50 339 ASN A O 1
ATOM 2750 N N . GLY A 1 340 ? -28.790 6.791 13.671 1.00 76.75 340 GLY A N 1
ATOM 2751 C CA . GLY A 1 340 ? -28.959 7.786 14.738 1.00 76.75 340 GLY A CA 1
ATOM 2752 C C . GLY A 1 340 ? -27.667 8.191 15.459 1.00 76.75 340 GLY A C 1
ATOM 2753 O O . GLY A 1 340 ? -27.667 9.131 16.250 1.00 76.75 340 GLY A O 1
ATOM 2754 N N . SER A 1 341 ? -26.528 7.542 15.187 1.00 84.44 341 SER A N 1
ATOM 2755 C CA . SER A 1 341 ? -25.247 7.959 15.774 1.00 84.44 341 SER A CA 1
ATOM 2756 C C . SER A 1 341 ? -24.638 9.135 15.007 1.00 84.44 341 SER A C 1
ATOM 2758 O O . SER A 1 341 ? -24.499 9.095 13.787 1.00 84.44 341 SER A O 1
ATOM 2760 N N . SER A 1 342 ? -24.221 10.177 15.723 1.00 90.44 342 SER A N 1
ATOM 2761 C CA . SER A 1 342 ? -23.546 11.340 15.138 1.00 90.44 342 SER A CA 1
ATOM 2762 C C . SER A 1 342 ? -22.120 11.456 15.662 1.00 90.44 342 SER A C 1
ATOM 2764 O O . SER A 1 342 ? -21.840 11.164 16.828 1.00 90.44 342 SER A O 1
ATOM 2766 N N . TYR A 1 343 ? -21.203 11.864 14.790 1.00 93.56 343 TYR A N 1
ATOM 2767 C CA . TYR A 1 343 ? -19.817 12.134 15.151 1.00 93.56 343 TYR A CA 1
ATOM 2768 C C . TYR A 1 343 ? -19.292 13.354 14.398 1.00 93.56 343 TYR A C 1
ATOM 2770 O O . TYR A 1 343 ? -19.778 13.696 13.322 1.00 93.56 343 TYR A O 1
ATOM 2778 N N . ALA A 1 344 ? -18.285 14.011 14.959 1.00 94.31 344 ALA A N 1
ATOM 2779 C CA . ALA A 1 344 ? -17.694 15.205 14.383 1.00 94.31 344 ALA A CA 1
ATOM 2780 C C . ALA A 1 344 ? -16.169 15.129 14.367 1.00 94.31 344 ALA A C 1
ATOM 2782 O O . ALA A 1 344 ? -15.545 14.459 15.192 1.00 94.31 344 ALA A O 1
ATOM 2783 N N . PHE A 1 345 ? -15.580 15.838 13.413 1.00 94.94 345 PHE A N 1
ATOM 2784 C CA . PHE A 1 345 ? -14.156 16.108 13.342 1.00 94.94 345 PHE A CA 1
ATOM 2785 C C . PHE A 1 345 ? -13.918 17.589 13.589 1.00 94.94 345 PHE A C 1
ATOM 2787 O O . PHE A 1 345 ? -14.547 18.421 12.935 1.00 94.94 345 PHE A O 1
ATOM 2794 N N . VAL A 1 346 ? -13.003 17.903 14.500 1.00 95.12 346 VAL A N 1
ATOM 2795 C CA . VAL A 1 346 ? -12.577 19.276 14.785 1.00 95.12 346 VAL A CA 1
ATOM 2796 C C . VAL A 1 346 ? -11.060 19.327 14.694 1.00 95.12 346 VAL A C 1
ATOM 2798 O O . VAL A 1 346 ? -10.363 18.735 15.515 1.00 95.12 346 VAL A O 1
ATOM 2801 N N . CYS A 1 347 ? -10.544 20.010 13.677 1.00 94.12 347 CYS A N 1
ATOM 2802 C CA . CYS A 1 347 ? -9.116 20.183 13.457 1.00 94.12 347 CYS A CA 1
ATOM 2803 C C . CYS A 1 347 ? -8.684 21.579 13.872 1.00 94.12 347 CYS A C 1
ATOM 2805 O O . CYS A 1 347 ? -9.107 22.560 13.268 1.00 94.12 347 CYS A O 1
ATOM 2807 N N . TYR A 1 348 ? -7.803 21.656 14.859 1.00 95.62 348 TYR A N 1
ATOM 2808 C CA . TYR A 1 348 ? -7.130 22.886 15.255 1.00 95.62 348 TYR A CA 1
ATOM 2809 C C . TYR A 1 348 ? -5.927 23.171 14.360 1.00 95.62 348 TYR A C 1
ATOM 2811 O O . TYR A 1 348 ? -5.337 22.253 13.784 1.00 95.62 348 TYR A O 1
ATOM 2819 N N . LYS A 1 349 ? -5.506 24.438 14.305 1.00 93.06 349 LYS A N 1
ATOM 2820 C CA . LYS A 1 349 ? -4.200 24.788 13.727 1.00 93.06 349 LYS A CA 1
ATOM 2821 C C . LYS A 1 349 ? -3.035 24.307 14.598 1.00 93.06 349 LYS A C 1
ATOM 2823 O O . LYS A 1 349 ? -2.005 23.904 14.060 1.00 93.06 349 LYS A O 1
ATOM 2828 N N . GLN A 1 350 ? -3.206 24.320 15.924 1.00 93.31 350 GLN A N 1
ATOM 2829 C CA . GLN A 1 350 ? -2.172 23.962 16.901 1.00 93.31 350 GLN A CA 1
ATOM 2830 C C . GLN A 1 350 ? -2.504 22.662 17.656 1.00 93.31 350 GLN A C 1
ATOM 2832 O O . GLN A 1 350 ? -3.664 22.436 18.009 1.00 93.31 350 GLN A O 1
ATOM 2837 N N . PRO A 1 351 ? -1.505 21.801 17.932 1.00 93.62 351 PRO A N 1
ATOM 2838 C CA . PRO A 1 351 ? -1.717 20.543 18.650 1.00 93.62 351 PRO A CA 1
ATOM 2839 C C . PRO A 1 351 ? -2.048 20.742 20.135 1.00 93.62 351 PRO A C 1
ATOM 2841 O O . PRO A 1 351 ? -2.731 19.898 20.713 1.00 93.62 351 PRO A O 1
ATOM 2844 N N . ASP A 1 352 ? -1.582 21.831 20.748 1.00 94.19 352 ASP A N 1
ATOM 2845 C CA . ASP A 1 352 ? -1.807 22.101 22.173 1.00 94.19 352 ASP A CA 1
ATOM 2846 C C . ASP A 1 352 ? -3.279 22.447 22.429 1.00 94.19 352 ASP A C 1
ATOM 2848 O O . ASP A 1 352 ? -3.915 21.805 23.261 1.00 94.19 352 ASP A O 1
ATOM 2852 N N . SER A 1 353 ? -3.874 23.296 21.583 1.00 95.56 353 SER A N 1
ATOM 2853 C CA . SER A 1 353 ? -5.318 23.578 21.576 1.00 95.56 353 SER A CA 1
ATOM 2854 C C . SER A 1 353 ? -6.174 22.313 21.482 1.00 95.56 353 SER A C 1
ATOM 2856 O O . SER A 1 353 ? -7.159 22.164 22.202 1.00 95.56 353 SER A O 1
ATOM 2858 N N . ALA A 1 354 ? -5.784 21.365 20.623 1.00 94.12 354 ALA A N 1
ATOM 2859 C CA . ALA A 1 354 ? -6.492 20.094 20.489 1.00 94.12 354 ALA A CA 1
ATOM 2860 C C . ALA A 1 354 ? -6.374 19.229 21.756 1.00 94.12 354 ALA A C 1
ATOM 2862 O O . ALA A 1 354 ? -7.332 18.566 22.158 1.00 94.12 354 ALA A O 1
ATOM 2863 N N . ASN A 1 355 ? -5.204 19.226 22.395 1.00 94.25 355 ASN A N 1
ATOM 2864 C CA . ASN A 1 355 ? -4.969 18.480 23.625 1.00 94.25 355 ASN A CA 1
ATOM 2865 C C . ASN A 1 355 ? -5.759 19.068 24.804 1.00 94.25 355 ASN A C 1
ATOM 2867 O O . ASN A 1 355 ? -6.370 18.310 25.559 1.00 94.25 355 ASN A O 1
ATOM 2871 N N . ASP A 1 356 ? -5.799 20.394 24.919 1.00 94.44 356 ASP A N 1
ATOM 2872 C CA . ASP A 1 356 ? -6.543 21.103 25.960 1.00 94.44 356 ASP A CA 1
ATOM 2873 C C . ASP A 1 356 ? -8.049 20.905 25.797 1.00 94.44 356 ASP A C 1
ATOM 2875 O O . ASP A 1 356 ? -8.718 20.496 26.749 1.00 94.44 356 ASP A O 1
ATOM 2879 N N . ALA A 1 357 ? -8.564 21.067 24.572 1.00 94.50 357 ALA A N 1
ATOM 2880 C CA . ALA A 1 357 ? -9.959 20.787 24.247 1.00 94.50 357 ALA A CA 1
ATOM 2881 C C . ALA A 1 357 ? -10.338 19.345 24.601 1.00 94.50 357 ALA A C 1
ATOM 2883 O O . ALA A 1 357 ? -11.348 19.112 25.260 1.00 94.50 357 ALA A O 1
ATOM 2884 N N . ARG A 1 358 ? -9.506 18.361 24.229 1.00 94.44 358 ARG A N 1
ATOM 2885 C CA . ARG A 1 358 ? -9.754 16.951 24.558 1.00 94.44 358 ARG A CA 1
ATOM 2886 C C . ARG A 1 358 ? -9.825 16.719 26.067 1.00 94.44 358 ARG A C 1
ATOM 2888 O O . ARG A 1 358 ? -10.689 15.972 26.509 1.00 94.44 358 ARG A O 1
ATOM 2895 N N . ASN A 1 359 ? -8.920 17.306 26.845 1.00 92.69 359 ASN A N 1
ATOM 2896 C CA . ASN A 1 359 ? -8.837 17.034 28.280 1.00 92.69 359 ASN A CA 1
ATOM 2897 C C . ASN A 1 359 ? -9.942 17.748 29.074 1.00 92.69 359 ASN A C 1
ATOM 2899 O O . ASN A 1 359 ? -10.473 17.158 30.012 1.00 92.69 359 ASN A O 1
ATOM 2903 N N . GLN A 1 360 ? -10.297 18.982 28.700 1.00 93.00 360 GLN A N 1
ATOM 2904 C CA . GLN A 1 360 ? -11.295 19.783 29.416 1.00 93.00 360 GLN A CA 1
ATOM 2905 C C . GLN A 1 360 ? -12.729 19.441 28.984 1.00 93.00 360 GLN A C 1
ATOM 2907 O O . GLN A 1 360 ? -13.576 19.164 29.832 1.00 93.00 360 GLN A O 1
ATOM 2912 N N . LEU A 1 361 ? -13.007 19.368 27.676 1.00 92.19 361 LEU A N 1
ATOM 2913 C CA . LEU A 1 361 ? -14.367 19.117 27.180 1.00 92.19 361 LEU A CA 1
ATOM 2914 C C . LEU A 1 361 ? -14.836 17.673 27.389 1.00 92.19 361 LEU A C 1
ATOM 2916 O O . LEU A 1 361 ? -16.037 17.437 27.472 1.00 92.19 361 LEU A O 1
ATOM 2920 N N . ALA A 1 362 ? -13.923 16.701 27.500 1.00 89.19 362 ALA A N 1
ATOM 2921 C CA . ALA A 1 362 ? -14.305 15.318 27.798 1.00 89.19 362 ALA A CA 1
ATOM 2922 C C . ALA A 1 362 ? -14.818 15.128 29.238 1.00 89.19 362 ALA A C 1
ATOM 2924 O O . ALA A 1 362 ? -15.499 14.143 29.517 1.00 89.19 362 ALA A O 1
ATOM 2925 N N . GLN A 1 363 ? -14.498 16.052 30.151 1.00 84.31 363 GLN A N 1
ATOM 2926 C CA . GLN A 1 363 ? -14.938 16.008 31.550 1.00 84.31 363 GLN A CA 1
ATOM 2927 C C . GLN A 1 363 ? -16.227 16.803 31.789 1.00 84.31 363 GLN A C 1
ATOM 2929 O O . GLN A 1 363 ? -16.857 16.651 32.834 1.00 84.31 363 GLN A O 1
ATOM 2934 N N . GLN A 1 364 ? -16.633 17.638 30.830 1.00 88.19 364 GLN A N 1
ATOM 2935 C CA . GLN A 1 364 ? -17.809 18.484 30.959 1.00 88.19 364 GLN A CA 1
ATOM 2936 C C . GLN A 1 364 ? -19.074 17.742 30.486 1.00 88.19 364 GLN A C 1
ATOM 2938 O O . GLN A 1 364 ? -19.103 17.233 29.361 1.00 88.19 364 GLN A O 1
ATOM 2943 N N . PRO A 1 365 ? -20.134 17.675 31.311 1.00 88.88 365 PRO A N 1
ATOM 2944 C CA . PRO A 1 365 ? -21.430 17.183 30.870 1.00 88.88 365 PRO A CA 1
ATOM 2945 C C . PRO A 1 365 ? -22.168 18.253 30.053 1.00 88.88 365 PRO A C 1
ATOM 2947 O O . PRO A 1 365 ? -22.247 19.414 30.449 1.00 88.88 365 PRO A O 1
ATOM 2950 N N . PHE A 1 366 ? -22.755 17.835 28.936 1.00 87.25 366 PHE A N 1
ATOM 2951 C CA . PHE A 1 366 ? -23.652 18.612 28.084 1.00 87.25 366 PHE A CA 1
ATOM 2952 C C . PHE A 1 366 ? -24.963 17.832 27.945 1.00 87.25 366 PHE A C 1
ATOM 2954 O O . PHE A 1 366 ? -24.958 16.710 27.440 1.00 87.25 366 PHE A O 1
ATOM 2961 N N . ASP A 1 367 ? -26.072 18.380 28.448 1.00 84.56 367 ASP A N 1
ATOM 2962 C CA . ASP A 1 367 ? -27.383 17.706 28.526 1.00 84.56 367 ASP A CA 1
ATOM 2963 C C . ASP A 1 367 ? -27.309 16.290 29.130 1.00 84.56 367 ASP A C 1
ATOM 2965 O O . ASP A 1 367 ? -27.870 15.325 28.612 1.00 84.56 367 ASP A O 1
ATOM 2969 N N . GLY A 1 368 ? -26.527 16.139 30.206 1.00 82.38 368 GLY A N 1
ATOM 2970 C CA . GLY A 1 368 ? -26.307 14.851 30.874 1.00 82.38 368 GLY A CA 1
ATOM 2971 C C . GLY A 1 368 ? -25.422 13.860 30.104 1.00 82.38 368 GLY A C 1
ATOM 2972 O O . GLY A 1 368 ? -25.145 12.775 30.612 1.00 82.38 368 GLY A O 1
ATOM 2973 N N . LYS A 1 369 ? -24.929 14.216 28.910 1.00 85.38 369 LYS A N 1
ATOM 2974 C CA . LYS A 1 369 ? -23.976 13.418 28.126 1.00 85.38 369 LYS A CA 1
ATOM 2975 C C . LYS A 1 369 ? -22.566 13.978 28.255 1.00 85.38 369 LYS A C 1
ATOM 2977 O O . LYS A 1 369 ? -22.356 15.183 28.202 1.00 85.38 369 LYS A O 1
ATOM 2982 N N . THR A 1 370 ? -21.571 13.109 28.379 1.00 90.25 370 THR A N 1
ATOM 2983 C CA . THR A 1 370 ? -20.157 13.504 28.344 1.00 90.25 370 THR A CA 1
ATOM 2984 C C . THR A 1 370 ? -19.574 13.271 26.959 1.00 90.25 370 THR A C 1
ATOM 2986 O O . THR A 1 370 ? -19.774 12.215 26.347 1.00 90.25 370 THR A O 1
ATOM 2989 N N . LEU A 1 371 ? -18.835 14.254 26.450 1.00 92.62 371 LEU A N 1
ATOM 2990 C CA . LEU A 1 371 ? -18.210 14.131 25.139 1.00 92.62 371 LEU A CA 1
ATOM 2991 C C . LEU A 1 371 ? -17.119 13.064 25.169 1.00 92.62 371 LEU A C 1
ATOM 2993 O O . LEU A 1 371 ? -16.236 13.057 26.024 1.00 92.62 371 LEU A O 1
ATOM 2997 N N . GLN A 1 372 ? -17.130 12.185 24.177 1.00 92.44 372 GLN A N 1
ATOM 2998 C CA . GLN A 1 372 ? -16.063 11.216 23.972 1.00 92.44 372 GLN A CA 1
ATOM 2999 C C . GLN A 1 372 ? -15.151 11.738 22.868 1.00 92.44 372 GLN A C 1
ATOM 3001 O O . GLN A 1 372 ? -15.459 11.625 21.679 1.00 92.44 372 GLN A O 1
ATOM 3006 N N . ILE A 1 373 ? -14.029 12.324 23.281 1.00 94.06 373 ILE A N 1
ATOM 3007 C CA . ILE A 1 373 ? -13.066 12.970 22.392 1.00 94.06 373 ILE A CA 1
ATOM 3008 C C . ILE A 1 373 ? -11.806 12.114 22.306 1.00 94.06 373 ILE A C 1
ATOM 3010 O O . ILE A 1 373 ? -11.179 11.786 23.311 1.00 94.06 373 ILE A O 1
ATOM 3014 N N . THR A 1 374 ? -11.415 11.760 21.089 1.00 92.38 374 THR A N 1
ATOM 3015 C CA . THR A 1 374 ? -10.185 11.008 20.805 1.00 92.38 374 THR A CA 1
ATOM 3016 C C . THR A 1 374 ? -9.416 11.689 19.685 1.00 92.38 374 THR A C 1
ATOM 3018 O O . THR A 1 374 ? -9.975 12.485 18.937 1.00 92.38 374 THR A O 1
ATOM 3021 N N . ASN A 1 375 ? -8.126 11.398 19.552 1.00 90.25 375 ASN A N 1
ATOM 3022 C CA . ASN A 1 375 ? -7.370 11.901 18.410 1.00 90.25 375 ASN A CA 1
ATOM 3023 C C . ASN A 1 375 ? -7.871 11.226 17.127 1.00 90.25 375 ASN A C 1
ATOM 3025 O O . ASN A 1 375 ? -8.187 10.036 17.121 1.00 90.25 375 ASN A O 1
ATOM 3029 N N . TYR A 1 376 ? -7.913 11.978 16.031 1.00 87.31 376 TYR A N 1
ATOM 3030 C CA . TYR A 1 376 ? -8.251 11.437 14.726 1.00 87.31 376 TYR A CA 1
ATOM 3031 C C . TYR A 1 376 ? -7.258 10.345 14.334 1.00 87.31 376 TYR A C 1
ATOM 3033 O O . TYR A 1 376 ? -6.049 10.569 14.200 1.00 87.31 376 TYR A O 1
ATOM 3041 N N . GLU A 1 377 ? -7.800 9.166 14.063 1.00 84.81 377 GLU A N 1
ATOM 3042 C CA . GLU A 1 377 ? -7.069 8.090 13.430 1.00 84.81 377 GLU A CA 1
ATOM 3043 C C . GLU A 1 377 ? -7.463 7.972 11.966 1.00 84.81 377 GLU A C 1
ATOM 3045 O O . GLU A 1 377 ? -8.631 8.010 11.579 1.00 84.81 377 GLU A O 1
ATOM 3050 N N . ILE A 1 378 ? -6.448 7.781 11.134 1.00 84.25 378 ILE A N 1
ATOM 3051 C CA . ILE A 1 378 ? -6.631 7.458 9.727 1.00 84.25 378 ILE A CA 1
ATOM 3052 C C . ILE A 1 378 ? -7.414 6.143 9.648 1.00 84.25 378 ILE A C 1
ATOM 3054 O O . ILE A 1 378 ? -6.949 5.124 10.165 1.00 84.25 378 ILE A O 1
ATOM 3058 N N . LYS A 1 379 ? -8.581 6.185 8.993 1.00 83.56 379 LYS A N 1
ATOM 3059 C CA . LYS A 1 379 ? -9.537 5.073 8.874 1.00 83.56 379 LYS A CA 1
ATOM 3060 C C . LYS A 1 379 ? -8.852 3.741 8.558 1.00 83.56 379 LYS A C 1
ATOM 3062 O O . LYS A 1 379 ? -9.087 2.765 9.258 1.00 83.56 379 LYS A O 1
ATOM 3067 N N . GLU A 1 380 ? -7.958 3.735 7.576 1.00 83.62 380 GLU A N 1
ATOM 3068 C CA . GLU A 1 380 ? -7.249 2.543 7.113 1.00 83.62 380 GLU A CA 1
ATOM 3069 C C . GLU A 1 380 ? -6.358 1.934 8.209 1.00 83.62 380 GLU A C 1
ATOM 3071 O O . GLU A 1 380 ? -6.296 0.720 8.360 1.00 83.62 380 GLU A O 1
ATOM 3076 N N . PHE A 1 381 ? -5.689 2.756 9.025 1.00 83.62 381 PHE A N 1
ATOM 3077 C CA . PHE A 1 381 ? -4.886 2.251 10.145 1.00 83.62 381 PHE A CA 1
ATOM 3078 C C . PHE A 1 381 ? -5.760 1.722 11.284 1.00 83.62 381 PHE A C 1
ATOM 3080 O O . PHE A 1 381 ? -5.420 0.702 11.877 1.00 83.62 381 PHE A O 1
ATOM 3087 N N . ARG A 1 382 ? -6.883 2.387 11.574 1.00 85.56 382 ARG A N 1
ATOM 3088 C CA . ARG A 1 382 ? -7.849 1.931 12.582 1.00 85.56 382 ARG A CA 1
ATOM 3089 C C . ARG A 1 382 ? -8.443 0.573 12.203 1.00 85.56 382 ARG A C 1
ATOM 3091 O O . ARG A 1 382 ? -8.524 -0.321 13.037 1.00 85.56 382 ARG A O 1
ATOM 3098 N N . GLU A 1 383 ? -8.818 0.398 10.939 1.00 86.75 383 GLU A N 1
ATOM 3099 C CA . GLU A 1 383 ? -9.313 -0.879 10.410 1.00 86.75 383 GLU A CA 1
ATOM 3100 C C . GLU A 1 383 ? -8.271 -1.991 10.544 1.00 86.75 383 GLU A C 1
ATOM 3102 O O . GLU A 1 383 ? -8.612 -3.091 10.969 1.00 86.75 383 GLU A O 1
ATOM 3107 N N . LEU A 1 384 ? -6.994 -1.699 10.275 1.00 86.62 384 LEU A N 1
ATOM 3108 C CA . LEU A 1 384 ? -5.907 -2.661 10.474 1.00 86.62 384 LEU A CA 1
ATOM 3109 C C . LEU A 1 384 ? -5.699 -3.042 11.947 1.00 86.62 384 LEU A C 1
ATOM 3111 O O . LEU A 1 384 ? -5.409 -4.204 12.226 1.00 86.62 384 LEU A O 1
ATOM 3115 N N . GLN A 1 385 ? -5.855 -2.102 12.886 1.00 86.06 385 GLN A N 1
ATOM 3116 C CA . GLN A 1 385 ? -5.778 -2.397 14.323 1.00 86.06 385 GLN A CA 1
ATOM 3117 C C . GLN A 1 385 ? -6.927 -3.310 14.771 1.00 86.06 385 GLN A C 1
ATOM 3119 O O . GLN A 1 385 ? -6.689 -4.325 15.425 1.00 86.06 385 GLN A O 1
ATOM 3124 N N . LEU A 1 386 ? -8.161 -2.981 14.375 1.00 86.56 386 LEU A N 1
ATOM 3125 C CA . LEU A 1 386 ? -9.346 -3.791 14.676 1.00 86.56 386 LEU A CA 1
ATOM 3126 C C . LEU A 1 386 ? -9.245 -5.188 14.055 1.00 86.56 386 LEU A C 1
ATOM 3128 O O . LEU A 1 386 ? -9.555 -6.180 14.714 1.00 86.56 386 LEU A O 1
ATOM 3132 N N . LEU A 1 387 ? -8.765 -5.269 12.812 1.00 87.62 387 LEU A N 1
ATOM 3133 C CA . LEU A 1 387 ? -8.508 -6.536 12.138 1.00 87.62 387 LEU A CA 1
ATOM 3134 C C . LEU A 1 387 ? -7.464 -7.359 12.897 1.00 87.62 387 LEU A C 1
ATOM 3136 O O . LEU A 1 387 ? -7.700 -8.532 13.146 1.00 87.62 387 LEU A O 1
ATOM 3140 N N . GLY A 1 388 ? -6.354 -6.752 13.326 1.00 86.31 388 GLY A N 1
ATOM 3141 C CA . GLY A 1 388 ? -5.324 -7.446 14.103 1.00 86.31 388 GLY A CA 1
ATOM 3142 C C . GLY A 1 388 ? -5.837 -7.995 15.439 1.00 86.31 388 GLY A C 1
ATOM 3143 O O . GLY A 1 388 ? -5.496 -9.117 15.810 1.00 86.31 388 GLY A O 1
ATOM 3144 N N . ALA A 1 389 ? -6.691 -7.244 16.144 1.00 86.50 389 ALA A N 1
ATOM 3145 C CA . ALA A 1 389 ? -7.320 -7.711 17.381 1.00 86.50 389 ALA A CA 1
ATOM 3146 C C . ALA A 1 389 ? -8.253 -8.906 17.130 1.00 86.50 389 ALA A C 1
ATOM 3148 O O . ALA A 1 389 ? -8.166 -9.912 17.832 1.00 86.50 389 ALA A O 1
ATOM 3149 N N . LYS A 1 390 ? -9.092 -8.818 16.091 1.00 89.62 390 LYS A N 1
ATOM 3150 C CA . LYS A 1 390 ? -9.985 -9.906 15.681 1.00 89.62 390 LYS A CA 1
ATOM 3151 C C . LYS A 1 390 ? -9.205 -11.156 15.264 1.00 89.62 390 LYS A C 1
ATOM 3153 O O . LYS A 1 390 ? -9.521 -12.248 15.719 1.00 89.62 390 LYS A O 1
ATOM 3158 N N . GLU A 1 391 ? -8.167 -10.993 14.446 1.00 89.81 391 GLU A N 1
ATOM 3159 C CA . GLU A 1 391 ? -7.328 -12.096 13.968 1.00 89.81 391 GLU A CA 1
ATOM 3160 C C . GLU A 1 391 ? -6.633 -12.830 15.108 1.00 89.81 391 GLU A C 1
ATOM 3162 O O . GLU A 1 391 ? -6.583 -14.056 15.080 1.00 89.81 391 GLU A O 1
ATOM 3167 N N . LYS A 1 392 ? -6.163 -12.104 16.129 1.00 86.38 392 LYS A N 1
ATOM 3168 C CA . LYS A 1 392 ? -5.586 -12.719 17.325 1.00 86.38 392 LYS A CA 1
ATOM 3169 C C . LYS A 1 392 ? -6.603 -13.625 18.024 1.00 86.38 392 LYS A C 1
ATOM 3171 O O . LYS A 1 392 ? -6.306 -14.786 18.281 1.00 86.38 392 LYS A O 1
ATOM 3176 N N . THR A 1 393 ? -7.815 -13.126 18.272 1.00 89.19 393 THR A N 1
ATOM 3177 C CA . THR A 1 393 ? -8.892 -13.914 18.893 1.00 89.19 393 THR A CA 1
ATOM 3178 C C . THR A 1 393 ? -9.323 -15.105 18.031 1.00 89.19 393 THR A C 1
ATOM 3180 O O . THR A 1 393 ? -9.610 -16.180 18.557 1.00 89.19 393 THR A O 1
ATOM 3183 N N . ASP A 1 394 ? -9.387 -14.936 16.710 1.00 91.06 394 ASP A N 1
ATOM 3184 C CA . ASP A 1 394 ? -9.714 -16.016 15.774 1.00 91.06 394 ASP A CA 1
ATOM 3185 C C . AS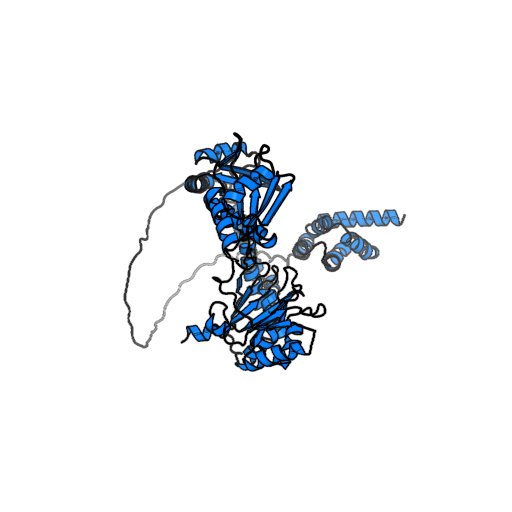P A 1 394 ? -8.602 -17.082 15.734 1.00 91.06 394 ASP A C 1
ATOM 3187 O O . ASP A 1 394 ? -8.893 -18.276 15.661 1.00 91.06 394 ASP A O 1
ATOM 3191 N N . PHE A 1 395 ? -7.334 -16.672 15.825 1.00 92.25 395 PHE A N 1
ATOM 3192 C CA . PHE A 1 395 ? -6.187 -17.576 15.867 1.00 92.25 395 PHE A CA 1
ATOM 3193 C C . PHE A 1 395 ? -6.133 -18.385 17.164 1.00 92.25 395 PHE A C 1
ATOM 3195 O O . PHE A 1 395 ? -5.999 -19.604 17.101 1.00 92.25 395 PHE A O 1
ATOM 3202 N N . ASP A 1 396 ? -6.307 -17.740 18.320 1.00 88.88 396 ASP A N 1
ATOM 3203 C CA . ASP A 1 396 ? -6.326 -18.427 19.618 1.00 88.88 396 ASP A CA 1
ATOM 3204 C C . ASP A 1 396 ? -7.422 -19.510 19.649 1.00 88.88 396 ASP A C 1
ATOM 3206 O O . ASP A 1 396 ? -7.194 -20.633 20.102 1.00 88.88 396 ASP A O 1
ATOM 3210 N N . ARG A 1 397 ? -8.593 -19.209 19.072 1.00 88.31 397 ARG A N 1
ATOM 3211 C CA . ARG A 1 397 ? -9.691 -20.172 18.910 1.00 88.31 397 ARG A CA 1
ATOM 3212 C C . ARG A 1 397 ? -9.319 -21.335 17.994 1.00 88.31 397 ARG A C 1
ATOM 3214 O O . ARG A 1 397 ? -9.565 -22.481 18.348 1.00 88.31 397 ARG A O 1
ATOM 3221 N N . TYR A 1 398 ? -8.698 -21.051 16.850 1.00 89.38 398 TYR A N 1
ATOM 3222 C CA . TYR A 1 398 ? -8.237 -22.082 15.920 1.00 89.38 398 TYR A CA 1
ATOM 3223 C C . TYR A 1 398 ? -7.236 -23.050 16.572 1.00 89.38 398 TYR A C 1
ATOM 3225 O O . TYR A 1 398 ? -7.358 -24.260 16.401 1.00 89.38 398 TYR A O 1
ATOM 3233 N N . ILE A 1 399 ? -6.270 -22.549 17.350 1.00 87.94 399 ILE A N 1
ATOM 3234 C CA . ILE A 1 399 ? -5.308 -23.410 18.060 1.00 87.94 399 ILE A CA 1
ATOM 3235 C C . ILE A 1 399 ? -5.989 -24.249 19.131 1.00 87.94 399 ILE A C 1
ATOM 3237 O O . ILE A 1 399 ? -5.668 -25.428 19.284 1.00 87.94 399 ILE A O 1
ATOM 3241 N N . PHE A 1 400 ? -6.957 -23.673 19.838 1.00 84.25 400 PHE A N 1
ATOM 3242 C CA . PHE A 1 400 ? -7.740 -24.420 20.809 1.00 84.25 400 PHE A CA 1
ATOM 3243 C C . PHE A 1 400 ? -8.494 -25.583 20.146 1.00 84.25 400 PHE A C 1
ATOM 3245 O O . PHE A 1 400 ? -8.384 -26.715 20.609 1.00 84.25 400 PHE A O 1
ATOM 3252 N N . GLU A 1 401 ? -9.176 -25.338 19.023 1.00 84.69 401 GLU A N 1
ATOM 3253 C CA . GLU A 1 401 ? -9.897 -26.366 18.250 1.00 84.69 401 GLU A CA 1
ATOM 3254 C C . GLU A 1 401 ? -8.977 -27.475 17.707 1.00 84.69 401 GLU A C 1
ATOM 3256 O O . GLU A 1 401 ? -9.400 -28.620 17.590 1.00 84.69 401 GLU A O 1
ATOM 3261 N N . GLN A 1 402 ? -7.723 -27.154 17.373 1.00 81.56 402 GLN A N 1
ATOM 3262 C CA . GLN A 1 402 ? -6.757 -28.130 16.847 1.00 81.56 402 GLN A CA 1
ATOM 3263 C C . GLN A 1 402 ? -6.070 -28.957 17.940 1.00 81.56 402 GLN A C 1
ATOM 3265 O O . GLN A 1 402 ? -5.721 -30.112 17.716 1.00 81.56 402 GLN A O 1
ATOM 3270 N N . THR A 1 403 ? -5.843 -28.375 19.119 1.00 77.69 403 THR A N 1
ATOM 3271 C CA . THR A 1 403 ? -5.137 -29.049 20.226 1.00 77.69 403 THR A CA 1
ATOM 3272 C C . THR A 1 403 ? -6.083 -29.771 21.177 1.00 77.69 403 THR A C 1
ATOM 3274 O O . THR A 1 403 ? -5.702 -30.758 21.803 1.00 77.69 403 THR A O 1
ATOM 3277 N N . THR A 1 404 ? -7.330 -29.314 21.273 1.00 69.50 404 THR A N 1
ATOM 3278 C CA . THR A 1 404 ? -8.364 -29.957 22.073 1.00 69.50 404 THR A CA 1
ATOM 3279 C C . THR A 1 404 ? -9.434 -30.498 21.139 1.00 69.50 404 THR A C 1
ATOM 3281 O O . THR A 1 404 ? -10.101 -29.756 20.428 1.00 69.50 404 THR A O 1
ATOM 3284 N N . ASN A 1 405 ? -9.658 -31.812 21.166 1.00 55.09 405 ASN A N 1
ATOM 3285 C CA . ASN A 1 405 ? -10.731 -32.460 20.402 1.00 55.09 405 ASN A CA 1
ATOM 3286 C C . ASN A 1 405 ? -12.134 -32.157 20.997 1.00 55.09 405 ASN A C 1
ATOM 3288 O O . ASN A 1 405 ? -13.054 -32.969 20.915 1.00 55.09 405 ASN A O 1
ATOM 3292 N N . LYS A 1 406 ? -12.284 -31.013 21.684 1.00 50.72 406 LYS A N 1
ATOM 3293 C CA . LYS A 1 406 ? -13.472 -30.569 22.415 1.00 50.72 406 LYS A CA 1
ATOM 3294 C C . LYS A 1 406 ? -13.702 -29.085 22.150 1.00 50.72 406 LYS A C 1
ATOM 3296 O O . LYS A 1 406 ? -12.927 -28.238 22.572 1.00 50.72 406 LYS A O 1
ATOM 3301 N N . ASN A 1 407 ? -14.807 -28.768 21.480 1.00 48.44 407 ASN A N 1
ATOM 3302 C CA . ASN A 1 407 ? -15.283 -27.394 21.344 1.00 48.44 407 ASN A CA 1
ATOM 3303 C C . ASN A 1 407 ? -15.594 -26.815 22.738 1.00 48.44 407 ASN A C 1
ATOM 3305 O O . ASN A 1 407 ? -16.503 -27.328 23.395 1.00 48.44 407 ASN A O 1
ATOM 3309 N N . PRO A 1 408 ? -14.967 -25.706 23.167 1.00 47.84 408 PRO A N 1
ATOM 3310 C CA . PRO A 1 408 ? -15.202 -25.157 24.501 1.00 47.84 408 PRO A CA 1
ATOM 3311 C C . PRO A 1 408 ? -16.643 -24.644 24.618 1.00 47.84 408 PRO A C 1
ATOM 3313 O O . PRO A 1 408 ? -17.300 -24.828 25.631 1.00 47.84 408 PRO A O 1
ATOM 3316 N N . PHE A 1 409 ? -17.207 -24.107 23.536 1.00 46.12 409 PHE A N 1
ATOM 3317 C CA . PHE A 1 409 ? -18.589 -23.620 23.513 1.00 46.12 409 PHE A CA 1
ATOM 3318 C C . PHE A 1 409 ? -19.653 -24.720 23.468 1.00 46.12 409 PHE A C 1
ATOM 3320 O O . PHE A 1 409 ? -20.826 -24.426 23.687 1.00 46.12 409 PHE A O 1
ATOM 3327 N N . LYS A 1 410 ? -19.277 -25.975 23.195 1.00 45.84 410 LYS A N 1
ATOM 3328 C CA . LYS A 1 410 ? -20.229 -27.094 23.242 1.00 45.84 410 LYS A CA 1
ATOM 3329 C C . LYS A 1 410 ? -20.433 -27.588 24.677 1.00 45.84 410 LYS A C 1
ATOM 3331 O O . LYS A 1 410 ? -21.544 -27.984 25.014 1.00 45.84 410 LYS A O 1
ATOM 3336 N N . ASP A 1 411 ? -19.397 -27.472 25.510 1.00 45.00 411 ASP A N 1
ATOM 3337 C CA . ASP A 1 411 ? -19.437 -27.855 26.925 1.00 45.00 411 ASP A CA 1
ATOM 3338 C C . ASP A 1 411 ? -19.796 -26.667 27.845 1.00 45.00 411 ASP A C 1
ATOM 3340 O O . ASP A 1 411 ? -20.480 -26.870 28.843 1.00 45.00 411 ASP A O 1
ATOM 3344 N N . LEU A 1 412 ? -19.459 -25.413 27.491 1.00 45.59 412 LEU A N 1
ATOM 3345 C CA . LEU A 1 412 ? -19.867 -24.226 28.270 1.00 45.59 412 LEU A CA 1
ATOM 3346 C C . LEU A 1 412 ? -21.377 -23.935 28.217 1.00 45.59 412 LEU A C 1
ATOM 3348 O O . LEU A 1 412 ? -21.916 -23.394 29.179 1.00 45.59 412 LEU A O 1
ATOM 3352 N N . ASN A 1 413 ? -22.065 -24.294 27.128 1.00 45.34 413 ASN A N 1
ATOM 3353 C CA . ASN A 1 413 ? -23.528 -24.172 27.044 1.00 45.34 413 ASN A CA 1
ATOM 3354 C C . ASN A 1 413 ? -24.267 -25.236 27.874 1.00 45.34 413 ASN A C 1
ATOM 3356 O O . ASN A 1 413 ? -25.471 -25.108 28.076 1.00 45.34 413 ASN A O 1
ATOM 3360 N N . ASN A 1 414 ? -23.558 -26.269 28.340 1.00 46.78 414 ASN A N 1
ATOM 3361 C CA . ASN A 1 414 ? -24.122 -27.394 29.080 1.00 46.78 414 ASN A CA 1
ATOM 3362 C C . ASN A 1 414 ? -23.624 -27.477 30.534 1.00 46.78 414 ASN A C 1
ATOM 3364 O O . ASN A 1 414 ? -24.056 -28.380 31.247 1.00 46.78 414 ASN A O 1
ATOM 3368 N N . ASP A 1 415 ? -22.748 -26.570 30.990 1.00 48.81 415 ASP A N 1
ATOM 3369 C CA . ASP A 1 415 ? -22.289 -26.528 32.384 1.00 48.81 415 ASP A CA 1
ATOM 3370 C C . ASP A 1 415 ? -23.224 -25.643 33.239 1.00 48.81 415 ASP A C 1
ATOM 3372 O O . ASP A 1 415 ? -23.216 -24.411 33.093 1.00 48.81 415 ASP A O 1
ATOM 3376 N N . PRO A 1 416 ? -24.000 -26.226 34.179 1.00 54.56 416 PRO A N 1
ATOM 3377 C CA . PRO A 1 416 ? -24.915 -25.482 35.044 1.00 54.56 416 PRO A CA 1
ATOM 3378 C C . PRO A 1 416 ? -24.224 -24.376 35.853 1.00 54.56 416 PRO A C 1
ATOM 3380 O O . PRO A 1 416 ? -24.867 -23.396 36.236 1.00 54.56 416 PRO A O 1
ATOM 3383 N N . LYS A 1 417 ? -22.913 -24.500 36.112 1.00 50.12 417 LYS A N 1
ATOM 3384 C CA . LYS A 1 417 ? -22.151 -23.519 36.895 1.00 50.12 417 LYS A CA 1
ATOM 3385 C C . LYS A 1 417 ? -21.906 -22.217 36.134 1.00 50.12 417 LYS A C 1
ATOM 3387 O O . LYS A 1 417 ? -21.884 -21.162 36.764 1.00 50.12 417 LYS A O 1
ATOM 3392 N N . MET A 1 418 ? -21.778 -22.248 34.803 1.00 51.50 418 MET A N 1
ATOM 3393 C CA . MET A 1 418 ? -21.604 -21.026 34.001 1.00 51.50 418 MET A CA 1
ATOM 3394 C C . MET A 1 418 ? -22.915 -20.281 33.779 1.00 51.50 418 MET A C 1
ATOM 3396 O O . MET A 1 418 ? -22.914 -19.052 33.806 1.00 51.50 418 MET A O 1
ATOM 3400 N N . THR A 1 419 ? -24.041 -20.989 33.643 1.00 56.59 419 THR A N 1
ATOM 3401 C CA . THR A 1 419 ? -25.368 -20.356 33.650 1.00 56.59 419 THR A CA 1
ATOM 3402 C C . THR A 1 419 ? -25.608 -19.642 34.975 1.00 56.59 419 THR A C 1
ATOM 3404 O O . THR A 1 419 ? -26.049 -18.500 34.973 1.00 56.59 419 THR A O 1
ATOM 3407 N N . GLN A 1 420 ? -25.236 -20.256 36.103 1.00 56.66 420 GLN A N 1
ATOM 3408 C CA . GLN A 1 420 ? -25.314 -19.610 37.415 1.00 56.66 420 GLN A CA 1
ATOM 3409 C C . GLN A 1 420 ? -24.367 -18.411 37.540 1.00 56.66 420 GLN A C 1
ATOM 3411 O O . GLN A 1 420 ? -24.768 -17.389 38.088 1.00 56.66 420 GLN A O 1
ATOM 3416 N N . LEU A 1 421 ? -23.145 -18.489 37.001 1.00 55.28 421 LEU A N 1
ATOM 3417 C CA . LEU A 1 421 ? -22.196 -17.372 37.029 1.00 55.28 421 LEU A CA 1
ATOM 3418 C C . LEU A 1 421 ? -22.669 -16.195 36.160 1.00 55.28 421 LEU A C 1
ATOM 3420 O O . LEU A 1 421 ? -22.589 -15.045 36.580 1.00 55.28 421 LEU A O 1
ATOM 3424 N N . LEU A 1 422 ? -23.208 -16.476 34.971 1.00 49.50 422 LEU A N 1
ATOM 3425 C CA . LEU A 1 422 ? -23.808 -15.477 34.086 1.00 49.50 422 LEU A CA 1
ATOM 3426 C C . LEU A 1 422 ? -25.075 -14.883 34.701 1.00 49.50 422 LEU A C 1
ATOM 3428 O O . LEU A 1 422 ? -25.235 -13.669 34.669 1.00 49.50 422 LEU A O 1
ATOM 3432 N N . GLN A 1 423 ? -25.926 -15.697 35.328 1.00 52.78 423 GLN A N 1
ATOM 3433 C CA . GLN A 1 423 ? -27.099 -15.221 36.062 1.00 52.78 423 GLN A CA 1
ATOM 3434 C C . GLN A 1 423 ? -26.689 -14.352 37.254 1.00 52.78 423 GLN A C 1
ATOM 3436 O O . GLN A 1 423 ? -27.322 -13.338 37.514 1.00 52.78 423 GLN A O 1
ATOM 3441 N N . TYR A 1 424 ? -25.608 -14.701 37.954 1.00 58.44 424 TYR A N 1
ATOM 3442 C CA . TYR A 1 424 ? -25.064 -13.917 39.060 1.00 58.44 424 TYR A CA 1
ATOM 3443 C C . TYR A 1 424 ? -24.494 -12.575 38.584 1.00 58.44 424 TYR A C 1
ATOM 3445 O O . TYR A 1 424 ? -24.768 -11.544 39.191 1.00 58.44 424 TYR A O 1
ATOM 3453 N N . VAL A 1 425 ? -23.761 -12.559 37.466 1.00 61.91 425 VAL A N 1
ATOM 3454 C CA . VAL A 1 425 ? -23.228 -11.328 36.857 1.00 61.91 425 VAL A CA 1
ATOM 3455 C C . VAL A 1 425 ? -24.350 -10.450 36.299 1.00 61.91 425 VAL A C 1
ATOM 3457 O O . VAL A 1 425 ? -24.333 -9.241 36.518 1.00 61.91 425 VAL A O 1
ATOM 3460 N N . VAL A 1 426 ? -25.353 -11.037 35.641 1.00 61.25 426 VAL A N 1
ATOM 3461 C CA . VAL A 1 426 ? -26.552 -10.326 35.171 1.00 61.25 426 VAL A CA 1
ATOM 3462 C C . VAL A 1 426 ? -27.339 -9.773 36.355 1.00 61.25 426 VAL A C 1
ATOM 3464 O O . VAL A 1 426 ? -27.665 -8.594 36.333 1.00 61.25 426 VAL A O 1
ATOM 3467 N N . ASN A 1 427 ? -27.543 -10.553 37.421 1.00 56.22 427 ASN A N 1
ATOM 3468 C CA . ASN A 1 427 ? -28.214 -10.097 38.639 1.00 56.22 427 ASN A CA 1
ATOM 3469 C C . ASN A 1 427 ? -27.436 -8.979 39.351 1.00 56.22 427 ASN A C 1
ATOM 3471 O O . ASN A 1 427 ? -28.057 -8.068 39.895 1.00 56.22 427 ASN A O 1
ATOM 3475 N N . MET A 1 428 ? -26.097 -9.005 39.321 1.00 50.97 428 MET A N 1
ATOM 3476 C CA . MET A 1 428 ? -25.263 -7.912 39.836 1.00 50.97 428 MET A CA 1
ATOM 3477 C C . MET A 1 428 ? -25.378 -6.646 38.979 1.00 50.97 428 MET A C 1
ATOM 3479 O O . MET A 1 428 ? -25.467 -5.545 39.520 1.00 50.97 428 MET A O 1
ATOM 3483 N N . LEU A 1 429 ? -25.416 -6.788 37.652 1.00 45.66 429 LEU A N 1
ATOM 3484 C CA . LEU A 1 429 ? -25.581 -5.669 36.721 1.00 45.66 429 LEU A CA 1
ATOM 3485 C C . LEU A 1 429 ? -26.992 -5.064 36.790 1.00 45.66 429 LEU A C 1
ATOM 3487 O O . LEU A 1 429 ? -27.133 -3.845 36.717 1.00 45.66 429 LEU A O 1
ATOM 3491 N N . THR A 1 430 ? -28.029 -5.882 36.996 1.00 53.03 430 THR A N 1
ATOM 3492 C CA . THR A 1 430 ? -29.404 -5.406 37.200 1.00 53.03 430 THR A CA 1
ATOM 3493 C C . THR A 1 430 ? -29.606 -4.816 38.594 1.00 53.03 430 THR A C 1
ATOM 3495 O O . THR A 1 430 ? -30.315 -3.821 38.711 1.00 53.03 430 THR A O 1
ATOM 3498 N N . GLN A 1 431 ? -28.935 -5.336 39.636 1.00 51.16 431 GLN A N 1
ATOM 3499 C CA . GLN A 1 431 ? -28.940 -4.693 40.957 1.00 51.16 431 GLN A CA 1
ATOM 3500 C C . GLN A 1 431 ? -28.226 -3.340 40.934 1.00 51.16 431 GLN A C 1
ATOM 3502 O O . GLN A 1 431 ? -28.729 -2.393 41.525 1.00 51.16 431 GLN A O 1
ATOM 3507 N N . GLN A 1 432 ? -27.119 -3.189 40.196 1.00 43.59 432 GLN A N 1
ATOM 3508 C CA . GLN A 1 432 ? -26.461 -1.883 40.049 1.00 43.59 432 GLN A CA 1
ATOM 3509 C C . GLN A 1 432 ? -27.308 -0.841 39.303 1.00 43.59 432 GLN A C 1
ATOM 3511 O O . GLN A 1 432 ? -27.108 0.352 39.521 1.00 43.59 432 GLN A O 1
ATOM 3516 N N . GLN A 1 433 ? -28.264 -1.261 38.468 1.00 43.16 433 GLN A N 1
ATOM 3517 C CA . GLN A 1 433 ? -29.210 -0.345 37.822 1.00 43.16 433 GLN A CA 1
ATOM 3518 C C . GLN A 1 433 ? -30.436 -0.023 38.692 1.00 43.16 433 GLN A C 1
ATOM 3520 O O . GLN A 1 433 ? -31.026 1.039 38.509 1.00 43.16 433 GLN A O 1
ATOM 3525 N N . SER A 1 434 ? -30.795 -0.863 39.673 1.00 40.09 434 SER A N 1
ATOM 3526 C CA . SER A 1 434 ? -31.922 -0.592 40.583 1.00 40.09 434 SER A CA 1
ATOM 3527 C C . SER A 1 434 ? -31.565 0.228 41.830 1.00 40.09 434 SER A C 1
ATOM 3529 O O . SER A 1 434 ? -32.467 0.775 42.455 1.00 40.09 434 SER A O 1
ATOM 3531 N N . THR A 1 435 ? -30.285 0.371 42.198 1.00 38.09 435 THR A N 1
ATOM 3532 C CA . THR A 1 435 ? -29.885 1.106 43.423 1.00 38.09 435 THR A CA 1
ATOM 3533 C C . THR A 1 435 ? -29.515 2.582 43.201 1.00 38.09 435 THR A C 1
ATOM 3535 O O . THR A 1 435 ? -28.970 3.214 44.100 1.00 38.09 435 THR A O 1
ATOM 3538 N N . GLN A 1 436 ? -29.815 3.176 42.036 1.00 38.56 436 GLN A N 1
ATOM 3539 C CA . GLN A 1 436 ? -29.641 4.627 41.799 1.00 38.56 436 GLN A CA 1
ATOM 3540 C C . GLN A 1 436 ? -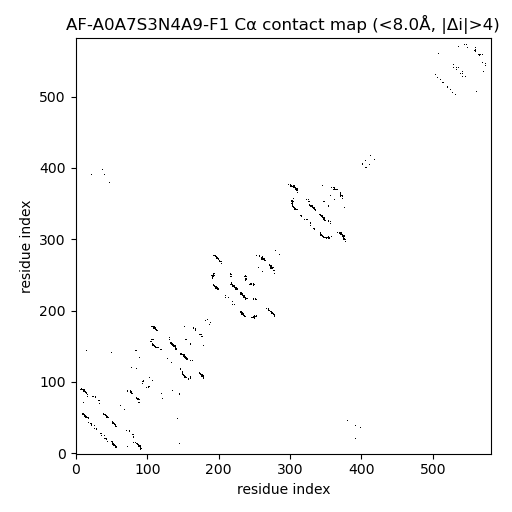30.933 5.458 41.905 1.00 38.56 436 GLN A C 1
ATOM 3542 O O . GLN A 1 436 ? -30.941 6.638 41.561 1.00 38.56 436 GLN A O 1
ATOM 3547 N N . GLN A 1 437 ? -32.005 4.895 42.465 1.00 38.53 437 GLN A N 1
ATOM 3548 C CA . GLN A 1 437 ? -33.167 5.663 42.918 1.00 38.53 437 GLN A CA 1
ATOM 3549 C C . GLN A 1 437 ? -33.446 5.362 44.394 1.00 38.53 437 GLN A C 1
ATOM 3551 O O . GLN A 1 437 ? -34.187 4.435 44.691 1.00 38.53 437 GLN A O 1
ATOM 3556 N N . MET A 1 438 ? -32.811 6.132 45.294 1.00 28.41 438 MET A N 1
ATOM 3557 C CA . MET A 1 438 ? -33.308 6.610 46.609 1.00 28.41 438 MET A CA 1
ATOM 3558 C C . MET A 1 438 ? -32.156 6.848 47.611 1.00 28.41 438 MET A C 1
ATOM 3560 O O . MET A 1 438 ? -31.553 5.889 48.071 1.00 28.41 438 MET A O 1
ATOM 3564 N N . GLY A 1 439 ? -31.929 8.126 47.972 1.00 30.11 439 GLY A N 1
ATOM 3565 C CA . GLY A 1 439 ? -31.270 8.633 49.202 1.00 30.11 439 GLY A CA 1
ATOM 3566 C C . GLY A 1 439 ? -29.772 8.317 49.385 1.00 30.11 439 GLY A C 1
ATOM 3567 O O . GLY A 1 439 ? -29.363 7.174 49.336 1.00 30.11 439 GLY A O 1
ATOM 3568 N N . GLY A 1 440 ? -28.838 9.245 49.610 1.00 28.66 440 GLY A N 1
ATOM 3569 C CA . GLY A 1 440 ? -28.909 10.484 50.382 1.00 28.66 440 GLY A CA 1
ATOM 3570 C C . GLY A 1 440 ? -28.222 10.306 51.751 1.00 28.66 440 GLY A C 1
ATOM 3571 O O . GLY A 1 440 ? -28.779 9.626 52.599 1.00 28.66 440 GLY A O 1
ATOM 3572 N N . LEU A 1 441 ? -27.085 11.004 51.943 1.00 27.86 441 LEU A N 1
ATOM 3573 C CA . LEU A 1 441 ? -26.408 11.417 53.202 1.00 27.86 441 LEU A CA 1
ATOM 3574 C C . LEU A 1 441 ? -25.246 10.582 53.804 1.00 27.86 441 LEU A C 1
ATOM 3576 O O . LEU A 1 441 ? -25.437 9.474 54.283 1.00 27.86 441 LEU A O 1
ATOM 3580 N N . GLY A 1 442 ? -24.086 11.267 53.919 1.00 28.02 442 GLY A N 1
ATOM 3581 C CA . GLY A 1 442 ? -23.028 11.137 54.951 1.00 28.02 442 GLY A CA 1
ATOM 3582 C C . GLY A 1 442 ? -22.080 9.935 54.821 1.00 28.02 442 GLY A C 1
ATOM 3583 O O . GLY A 1 442 ? -22.525 8.820 54.641 1.00 28.02 442 GLY A O 1
ATOM 3584 N N . GLY A 1 443 ? -20.754 10.009 54.925 1.00 28.78 443 GLY A N 1
ATOM 3585 C CA . GLY A 1 443 ? -19.808 11.030 55.365 1.00 28.78 443 GLY A CA 1
ATOM 3586 C C . GLY A 1 443 ? -18.524 10.309 55.833 1.00 28.78 443 GLY A C 1
ATOM 3587 O O . GLY A 1 443 ? -18.608 9.202 56.349 1.00 28.78 443 GLY A O 1
ATOM 3588 N N . PHE A 1 444 ? -17.372 10.975 55.681 1.00 27.77 444 PHE A N 1
ATOM 3589 C CA . PHE A 1 444 ? -16.045 10.682 56.268 1.00 27.77 444 PHE A CA 1
ATOM 3590 C C . PHE A 1 444 ? -15.127 9.601 55.638 1.00 27.77 444 PHE A C 1
ATOM 3592 O O . PHE A 1 444 ? -15.361 8.402 55.719 1.00 27.77 444 PHE A O 1
ATOM 3599 N N . GLY A 1 445 ? -13.985 10.065 55.094 1.00 27.30 445 GLY A N 1
ATOM 3600 C CA . GLY A 1 445 ? -12.705 9.320 55.062 1.00 27.30 445 GLY A CA 1
ATOM 3601 C C . GLY A 1 445 ? -11.969 9.415 56.421 1.00 27.30 445 GLY A C 1
ATOM 3602 O O . GLY A 1 445 ? -12.639 9.770 57.390 1.00 27.30 445 GLY A O 1
ATOM 3603 N N . PRO A 1 446 ? -10.622 9.239 56.549 1.00 45.28 446 PRO A N 1
ATOM 3604 C CA . PRO A 1 446 ? -9.597 9.147 55.492 1.00 45.28 446 PRO A CA 1
ATOM 3605 C C . PRO A 1 446 ? -8.392 8.176 55.742 1.00 45.28 446 PRO A C 1
ATOM 3607 O O . PRO A 1 446 ? -8.185 7.655 56.832 1.00 45.28 446 PRO A O 1
ATOM 3610 N N . ARG A 1 447 ? -7.484 8.147 54.742 1.00 30.11 447 ARG A N 1
ATOM 3611 C CA . ARG A 1 447 ? -5.993 8.153 54.838 1.00 30.11 447 ARG A CA 1
ATOM 3612 C C . ARG A 1 447 ? -5.206 6.827 54.717 1.00 30.11 447 ARG A C 1
ATOM 3614 O O . ARG A 1 447 ? -5.388 5.898 55.485 1.00 30.11 447 ARG A O 1
ATOM 3621 N N . GLY A 1 448 ? -4.196 6.839 53.831 1.00 29.84 448 GLY A N 1
ATOM 3622 C CA . GLY A 1 448 ? -3.051 5.912 53.837 1.00 29.84 448 GLY A CA 1
ATOM 3623 C C . GLY A 1 448 ? -2.338 5.803 52.482 1.00 29.84 448 GLY A C 1
ATOM 3624 O O . GLY A 1 448 ? -2.769 5.036 51.634 1.00 29.84 448 GLY A O 1
ATOM 3625 N N . GLY A 1 449 ? -1.287 6.600 52.252 1.00 29.08 449 GLY A N 1
ATOM 3626 C CA . GLY A 1 449 ? -0.563 6.693 50.977 1.00 29.08 449 GLY A CA 1
ATOM 3627 C C . GLY A 1 449 ? 0.541 5.649 50.767 1.00 29.08 449 GLY A C 1
ATOM 3628 O O . GLY A 1 449 ? 1.026 5.045 51.716 1.00 29.08 449 GLY A O 1
ATOM 3629 N N . PHE A 1 450 ? 0.984 5.504 49.514 1.00 30.97 450 PHE A N 1
ATOM 3630 C CA . PHE A 1 450 ? 2.190 4.764 49.139 1.00 30.97 450 PHE A CA 1
ATOM 3631 C C . PHE A 1 450 ? 3.042 5.589 48.176 1.00 30.97 450 PHE A C 1
ATOM 3633 O O . PHE A 1 450 ? 2.594 5.976 47.097 1.00 30.97 450 PHE A O 1
ATOM 3640 N N . ASN A 1 451 ? 4.283 5.831 48.592 1.00 31.95 451 ASN A N 1
ATOM 3641 C CA . ASN A 1 451 ? 5.357 6.420 47.804 1.00 31.95 451 ASN A CA 1
ATOM 3642 C C . ASN A 1 451 ? 6.384 5.319 47.487 1.00 31.95 451 ASN A C 1
ATOM 3644 O O . ASN A 1 451 ? 6.556 4.396 48.283 1.00 31.95 451 ASN A O 1
ATOM 3648 N N . ASN A 1 452 ? 7.051 5.388 46.334 1.00 31.72 452 ASN A N 1
ATOM 3649 C CA . ASN A 1 452 ? 7.877 4.298 45.806 1.00 31.72 452 ASN A CA 1
ATOM 3650 C C . ASN A 1 452 ? 9.316 4.749 45.468 1.00 31.72 452 ASN A C 1
ATOM 3652 O O . ASN A 1 452 ? 9.481 5.844 44.932 1.00 31.72 452 ASN A O 1
ATOM 3656 N N . LYS A 1 453 ? 10.265 3.799 45.647 1.00 32.25 453 LYS A N 1
ATOM 3657 C CA . LYS A 1 453 ? 11.637 3.614 45.075 1.00 32.25 453 LYS A CA 1
ATOM 3658 C C . LYS A 1 453 ? 12.890 4.157 45.817 1.00 32.25 453 LYS A C 1
ATOM 3660 O O . LYS A 1 453 ? 12.773 5.191 46.463 1.00 32.25 453 LYS A O 1
ATOM 3665 N N . PRO A 1 454 ? 14.123 3.595 45.588 1.00 43.09 454 PRO A N 1
ATOM 3666 C CA . PRO A 1 454 ? 14.513 2.288 44.980 1.00 43.09 454 PRO A CA 1
ATOM 3667 C C . PRO A 1 454 ? 15.776 1.535 45.550 1.00 43.09 454 PRO A C 1
ATOM 3669 O O . PRO A 1 454 ? 16.658 2.117 46.162 1.00 43.09 454 PRO A O 1
ATOM 3672 N N . ASN A 1 455 ? 15.911 0.263 45.118 1.00 35.41 455 ASN A N 1
ATOM 3673 C CA . ASN A 1 455 ? 17.114 -0.522 44.714 1.00 35.41 455 ASN A CA 1
ATOM 3674 C C . ASN A 1 455 ? 18.071 -1.283 45.690 1.00 35.41 455 ASN A C 1
ATOM 3676 O O . ASN A 1 455 ? 18.875 -0.692 46.397 1.00 35.41 455 ASN A O 1
ATOM 3680 N N . ASN A 1 456 ? 18.159 -2.603 45.414 1.00 32.22 456 ASN A N 1
ATOM 3681 C CA . ASN A 1 456 ? 19.351 -3.431 45.099 1.00 32.22 456 ASN A CA 1
ATOM 3682 C C . ASN A 1 456 ? 19.936 -4.450 46.122 1.00 32.22 456 ASN A C 1
ATOM 3684 O O . ASN A 1 456 ? 20.333 -4.095 47.224 1.00 32.22 456 ASN A O 1
ATOM 3688 N N . ARG A 1 457 ? 20.169 -5.669 45.582 1.00 30.72 457 ARG A N 1
ATOM 3689 C CA . ARG A 1 457 ? 21.121 -6.768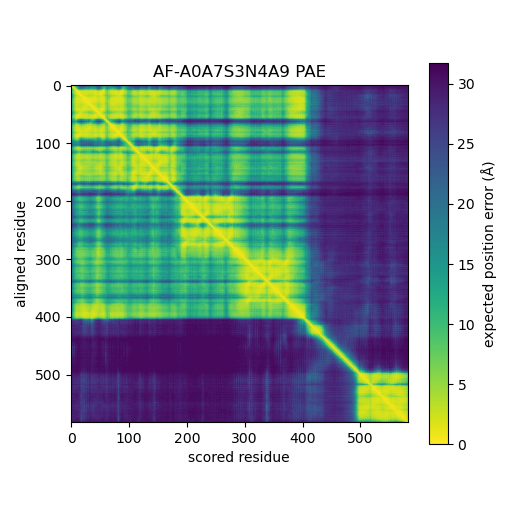 45.925 1.00 30.72 457 ARG A CA 1
ATOM 3690 C C . ARG A 1 457 ? 20.584 -8.091 46.533 1.00 30.72 457 ARG A C 1
ATOM 3692 O O . ARG A 1 457 ? 19.926 -8.130 47.560 1.00 30.72 457 ARG A O 1
ATOM 3699 N N . ARG A 1 458 ? 20.955 -9.183 45.839 1.00 32.00 458 ARG A N 1
ATOM 3700 C CA . ARG A 1 458 ? 21.033 -10.629 46.207 1.00 32.00 458 ARG A CA 1
ATOM 3701 C C . ARG A 1 458 ? 22.410 -10.924 46.878 1.00 32.00 458 ARG A C 1
ATOM 3703 O O . ARG A 1 458 ? 23.239 -10.017 46.757 1.00 32.00 458 ARG A O 1
ATOM 3710 N N . PRO A 1 459 ? 22.749 -12.118 47.461 1.00 40.53 459 PRO A N 1
ATOM 3711 C CA . PRO A 1 459 ? 22.308 -13.501 47.130 1.00 40.53 459 PRO A CA 1
ATOM 3712 C C . PRO A 1 459 ? 22.099 -14.524 48.307 1.00 40.53 459 PRO A C 1
ATOM 3714 O O . PRO A 1 459 ? 22.224 -14.178 49.470 1.00 40.53 459 PRO A O 1
ATOM 3717 N N . HIS A 1 460 ? 21.731 -15.767 47.924 1.00 33.34 460 HIS A N 1
ATOM 3718 C CA . HIS A 1 460 ? 21.504 -17.095 48.598 1.00 33.34 460 HIS A CA 1
ATOM 3719 C C . HIS A 1 460 ? 22.577 -17.605 49.620 1.00 33.34 460 HIS A C 1
ATOM 3721 O O . HIS A 1 460 ? 23.582 -16.902 49.704 1.00 33.34 460 HIS A O 1
ATOM 3727 N N . PRO A 1 461 ? 22.526 -18.830 50.266 1.00 45.81 461 PRO A N 1
ATOM 3728 C CA . PRO A 1 461 ? 21.575 -19.999 50.256 1.00 45.81 461 PRO A CA 1
ATOM 3729 C C . PRO A 1 461 ? 21.348 -20.779 51.622 1.00 45.81 461 PRO A C 1
ATOM 3731 O O . PRO A 1 461 ? 21.901 -20.397 52.642 1.00 45.81 461 PRO A O 1
ATOM 3734 N N . GLN A 1 462 ? 20.642 -21.946 51.573 1.00 28.67 462 GLN A N 1
ATOM 3735 C CA . GLN A 1 462 ? 20.577 -23.110 52.532 1.00 28.67 462 GLN A CA 1
ATOM 3736 C C . GLN A 1 462 ? 19.749 -22.929 53.840 1.00 28.67 462 GLN A C 1
ATOM 3738 O O . GLN A 1 462 ? 19.695 -21.830 54.358 1.00 28.67 462 GLN A O 1
ATOM 3743 N N . GLN A 1 463 ? 19.024 -23.897 54.441 1.00 32.19 463 GLN A N 1
ATOM 3744 C CA . GLN A 1 463 ? 19.137 -25.367 54.552 1.00 32.19 463 GLN A CA 1
ATOM 3745 C C . GLN A 1 463 ? 17.803 -26.010 55.064 1.00 32.19 463 GLN A C 1
ATOM 3747 O O . GLN A 1 463 ? 16.894 -25.304 55.492 1.00 32.19 463 GLN A O 1
ATOM 3752 N N . GLN A 1 464 ? 17.713 -27.350 55.010 1.00 30.69 464 GLN A N 1
ATOM 3753 C CA . GLN A 1 464 ? 16.694 -28.268 55.590 1.00 30.69 464 GLN A CA 1
ATOM 3754 C C . GLN A 1 464 ? 16.578 -28.096 57.136 1.00 30.69 464 GLN A C 1
ATOM 3756 O O . GLN A 1 464 ? 17.493 -27.535 57.717 1.00 30.69 464 GLN A O 1
ATOM 3761 N N . GLN A 1 465 ? 15.565 -28.518 57.915 1.00 29.86 465 GLN A N 1
ATOM 3762 C CA . GLN A 1 465 ? 14.944 -29.846 58.100 1.00 29.86 465 GLN A CA 1
ATOM 3763 C C . GLN A 1 465 ? 13.918 -29.749 59.282 1.00 29.86 465 GLN A C 1
ATOM 3765 O O . GLN A 1 465 ? 14.110 -28.897 60.138 1.00 29.86 465 GLN A O 1
ATOM 3770 N N . HIS A 1 466 ? 12.866 -30.596 59.300 1.00 28.95 466 HIS A N 1
ATOM 3771 C CA . HIS A 1 466 ? 12.153 -31.271 60.433 1.00 28.95 466 HIS A CA 1
ATOM 3772 C C . HIS A 1 466 ? 12.139 -30.621 61.856 1.00 28.95 466 HIS A C 1
ATOM 3774 O O . HIS A 1 466 ? 13.174 -30.211 62.346 1.00 28.95 466 HIS A O 1
ATOM 3780 N N . GLN A 1 467 ? 11.065 -30.584 62.670 1.00 28.70 467 GLN A N 1
ATOM 3781 C CA . GLN A 1 467 ? 10.262 -31.712 63.183 1.00 28.70 467 GLN A CA 1
ATOM 3782 C C . GLN A 1 467 ? 9.177 -31.232 64.200 1.00 28.70 467 GLN A C 1
ATOM 3784 O O . GLN A 1 467 ? 9.403 -30.278 64.932 1.00 28.70 467 GLN A O 1
ATOM 3789 N N . GLN A 1 468 ? 8.081 -32.005 64.281 1.00 28.94 468 GLN A N 1
ATOM 3790 C CA . GLN A 1 468 ? 7.238 -32.367 65.450 1.00 28.94 468 GLN A CA 1
ATOM 3791 C C . GLN A 1 468 ? 6.318 -31.376 66.208 1.00 28.94 468 GLN A C 1
ATOM 3793 O O . GLN A 1 468 ? 6.739 -30.427 66.857 1.00 28.94 468 GLN A O 1
ATOM 3798 N N . MET A 1 469 ? 5.034 -31.773 66.248 1.00 35.78 469 MET A N 1
ATOM 3799 C CA . MET A 1 469 ? 4.044 -31.495 67.303 1.00 35.78 469 MET A CA 1
ATOM 3800 C C . MET A 1 469 ? 3.994 -32.658 68.315 1.00 35.78 469 MET A C 1
ATOM 3802 O O . MET A 1 469 ? 4.250 -33.800 67.922 1.00 35.78 469 MET A O 1
ATOM 3806 N N . PRO A 1 470 ? 3.576 -32.402 69.569 1.00 38.69 470 PRO A N 1
ATOM 3807 C CA . PRO A 1 470 ? 2.514 -33.208 70.206 1.00 38.69 470 PRO A CA 1
ATOM 3808 C C . PRO A 1 470 ? 1.506 -32.337 71.005 1.00 38.69 470 PRO A C 1
ATOM 3810 O O . PRO A 1 470 ? 1.886 -31.376 71.661 1.00 38.69 470 PRO A O 1
ATOM 3813 N N . MET A 1 471 ? 0.192 -32.491 70.786 1.00 31.42 471 MET A N 1
ATOM 3814 C CA . MET A 1 471 ? -0.789 -33.265 71.588 1.00 31.42 471 MET A CA 1
ATOM 3815 C C . MET A 1 471 ? -0.942 -32.859 73.070 1.00 31.42 471 MET A C 1
ATOM 3817 O O . MET A 1 471 ? -0.061 -33.154 73.869 1.00 31.42 471 MET A O 1
ATOM 3821 N N . ASN A 1 472 ? -2.123 -32.338 73.455 1.00 30.75 472 ASN A N 1
ATOM 3822 C CA . ASN A 1 472 ? -2.982 -33.012 74.447 1.00 30.75 472 ASN A CA 1
ATOM 3823 C C . ASN A 1 472 ? -4.429 -32.469 74.524 1.00 30.75 472 ASN A C 1
ATOM 3825 O O . ASN A 1 472 ? -4.701 -31.311 74.223 1.00 30.75 472 ASN A O 1
ATOM 3829 N N . ASN A 1 473 ? -5.328 -33.376 74.921 1.00 33.22 473 ASN A N 1
ATOM 3830 C CA . ASN A 1 473 ? -6.797 -33.345 74.897 1.00 33.22 473 ASN A CA 1
ATOM 3831 C C . ASN A 1 473 ? -7.499 -32.604 76.069 1.00 33.22 473 ASN A C 1
ATOM 3833 O O . ASN A 1 473 ? -6.973 -32.552 77.175 1.00 33.22 473 ASN A O 1
ATOM 3837 N N . MET A 1 474 ? -8.735 -32.159 75.758 1.00 34.75 474 MET A N 1
ATOM 3838 C CA . MET A 1 474 ? -9.992 -31.859 76.519 1.00 34.75 474 MET A CA 1
ATOM 3839 C C . MET A 1 474 ? -10.208 -32.498 77.921 1.00 34.75 474 MET A C 1
ATOM 3841 O O . MET A 1 474 ? -9.520 -33.482 78.187 1.00 34.75 474 MET A O 1
ATOM 3845 N N . PRO A 1 475 ? -11.201 -32.092 78.784 1.00 42.84 475 PRO A N 1
ATOM 3846 C CA . PRO A 1 475 ? -12.616 -31.671 78.495 1.00 42.84 475 PRO A CA 1
ATOM 3847 C C . PRO A 1 475 ? -13.200 -30.614 79.516 1.00 42.84 475 PRO A C 1
ATOM 3849 O O . PRO A 1 475 ? -12.369 -29.956 80.142 1.00 42.84 475 PRO A O 1
ATOM 3852 N N . PRO A 1 476 ? -14.535 -30.405 79.782 1.00 44.06 476 PRO A N 1
ATOM 3853 C CA . PRO A 1 476 ? -15.794 -30.951 79.217 1.00 44.06 476 PRO A CA 1
ATOM 3854 C C . PRO A 1 476 ? -16.947 -29.941 78.896 1.00 44.06 476 PRO A C 1
ATOM 3856 O O . PRO A 1 476 ? -16.874 -28.744 79.154 1.00 44.06 476 PRO A O 1
ATOM 3859 N N . GLN A 1 477 ? -18.029 -30.493 78.317 1.00 36.06 477 GLN A N 1
ATOM 3860 C CA . GLN A 1 477 ? -19.304 -29.893 77.865 1.00 36.06 477 GLN A CA 1
ATOM 3861 C C . GLN A 1 477 ? -20.343 -29.611 78.973 1.00 36.06 477 GLN A C 1
ATOM 3863 O O . GLN A 1 477 ? -20.439 -30.384 79.923 1.00 36.06 477 GLN A O 1
ATOM 3868 N N . GLN A 1 478 ? -21.253 -28.655 78.715 1.00 32.38 478 GLN A N 1
ATOM 3869 C CA . GLN A 1 478 ? -22.671 -28.690 79.132 1.00 32.38 478 GLN A CA 1
ATOM 3870 C C . GLN A 1 478 ? -23.606 -28.116 78.033 1.00 32.38 478 GLN A C 1
ATOM 3872 O O . GLN A 1 478 ? -23.248 -27.172 77.333 1.00 32.38 478 GLN A O 1
ATOM 3877 N N . GLN A 1 479 ? -24.778 -28.755 77.877 1.00 32.44 479 GLN A N 1
ATOM 3878 C CA . GLN A 1 479 ? -25.928 -28.467 76.983 1.00 32.44 479 GLN A CA 1
ATOM 3879 C C . GLN A 1 479 ? -26.641 -27.149 77.366 1.00 32.44 479 GLN A C 1
ATOM 3881 O O . GLN A 1 479 ? -26.504 -26.715 78.500 1.00 32.44 479 GLN A O 1
ATOM 3886 N N . GLN A 1 480 ? -27.371 -26.409 76.518 1.00 29.72 480 GLN A N 1
ATOM 3887 C CA . GLN A 1 480 ? -28.667 -26.639 75.829 1.00 29.72 480 GLN A CA 1
ATOM 3888 C C . GLN A 1 480 ? -28.899 -25.354 74.973 1.00 29.72 480 GLN A C 1
ATOM 3890 O O . GLN A 1 480 ? -28.389 -24.302 75.338 1.00 29.72 480 GLN A O 1
ATOM 3895 N N . GLN A 1 481 ? -29.584 -25.293 73.824 1.00 29.72 481 GLN A N 1
ATOM 3896 C CA . GLN A 1 481 ? -31.026 -25.478 73.623 1.00 29.72 481 GLN A CA 1
ATOM 3897 C C . GLN A 1 481 ? -31.356 -25.273 72.118 1.00 29.72 481 GLN A C 1
ATOM 3899 O O . GLN A 1 481 ? -30.665 -24.526 71.426 1.00 29.72 481 GLN A O 1
ATOM 3904 N N . ALA A 1 482 ? -32.404 -25.932 71.614 1.00 31.19 482 ALA A N 1
ATOM 3905 C CA . ALA A 1 482 ? -32.775 -26.000 70.195 1.00 31.19 482 ALA A CA 1
ATOM 3906 C C . ALA A 1 482 ? -33.652 -24.821 69.706 1.00 31.19 482 ALA A C 1
ATOM 3908 O O . ALA A 1 482 ? -34.484 -24.314 70.455 1.00 31.19 482 ALA A O 1
ATOM 3909 N N . MET A 1 483 ? -33.522 -24.462 68.420 1.00 33.66 483 MET A N 1
ATOM 3910 C CA . MET A 1 483 ? -34.475 -23.650 67.641 1.00 33.66 483 MET A CA 1
ATOM 3911 C C . MET A 1 483 ? -34.988 -24.467 66.432 1.00 33.66 483 MET A C 1
ATOM 3913 O O . MET A 1 483 ? -34.265 -25.348 65.961 1.00 33.66 483 MET A O 1
ATOM 3917 N N . PRO A 1 484 ? -36.230 -24.244 65.958 1.00 38.44 484 PRO A N 1
ATOM 3918 C CA . PRO A 1 484 ? -36.946 -25.174 65.076 1.00 38.44 484 PRO A CA 1
ATOM 3919 C C . PRO A 1 484 ? -36.424 -25.179 63.625 1.00 38.44 484 PRO A C 1
ATOM 3921 O O . PRO A 1 484 ? -35.801 -24.206 63.195 1.00 38.44 484 PRO A O 1
ATOM 3924 N N . PRO A 1 485 ? -36.701 -26.236 62.833 1.00 37.84 485 PRO A N 1
ATOM 3925 C CA . PRO A 1 485 ? -36.316 -26.281 61.428 1.00 37.84 485 PRO A CA 1
ATOM 3926 C C . PRO A 1 485 ? -37.146 -25.272 60.630 1.00 37.84 485 PRO A C 1
ATOM 3928 O O . PRO A 1 485 ? -38.374 -25.367 60.577 1.00 37.84 485 PRO A O 1
ATOM 3931 N N . ALA A 1 486 ? -36.478 -24.323 59.976 1.00 34.88 486 ALA A N 1
ATOM 3932 C CA . ALA A 1 486 ? -37.097 -23.536 58.921 1.00 34.88 486 ALA A CA 1
ATOM 3933 C C . ALA A 1 486 ? -37.495 -24.481 57.777 1.00 34.88 486 ALA A C 1
ATOM 3935 O O . ALA A 1 486 ? -36.673 -25.245 57.267 1.00 34.88 486 ALA A O 1
ATOM 3936 N N . MET A 1 487 ? -38.774 -24.449 57.413 1.00 35.16 487 MET A N 1
ATOM 3937 C CA . MET A 1 487 ? -39.347 -25.240 56.332 1.00 35.16 487 MET A CA 1
ATOM 3938 C C . MET A 1 487 ? -38.597 -24.965 55.023 1.00 35.16 487 MET A C 1
ATOM 3940 O O . MET A 1 487 ? -38.527 -23.825 54.564 1.00 35.16 487 MET A O 1
ATOM 3944 N N . MET A 1 488 ? -38.035 -26.016 54.423 1.00 36.56 488 MET A N 1
ATOM 3945 C CA . MET A 1 488 ? -37.533 -25.973 53.053 1.00 36.56 488 MET A CA 1
ATOM 3946 C C . MET A 1 488 ? -38.703 -25.660 52.118 1.00 36.56 488 MET A C 1
ATOM 3948 O O . MET A 1 488 ? -39.645 -26.444 52.006 1.00 36.56 488 MET A O 1
ATOM 3952 N N . ALA A 1 489 ? -38.640 -24.512 51.446 1.00 37.28 489 ALA A N 1
ATOM 3953 C CA . ALA A 1 489 ? -39.497 -24.234 50.304 1.00 37.28 489 ALA A CA 1
ATOM 3954 C C . ALA A 1 489 ? -39.228 -25.280 49.202 1.00 37.28 489 ALA A C 1
ATOM 3956 O O . ALA A 1 489 ? -38.070 -25.666 49.007 1.00 37.28 489 ALA A O 1
ATOM 3957 N N . PRO A 1 490 ? -40.262 -25.754 48.487 1.00 36.53 490 PRO A N 1
ATOM 3958 C CA . PRO A 1 490 ? -40.086 -26.754 47.448 1.00 36.53 490 PRO A CA 1
ATOM 3959 C C . PRO A 1 490 ? -39.195 -26.202 46.332 1.00 36.53 490 PRO A C 1
ATOM 3961 O O . PRO A 1 490 ? -39.338 -25.061 45.888 1.00 36.53 490 PRO A O 1
ATOM 3964 N N . THR A 1 491 ? -38.262 -27.037 45.886 1.00 36.56 491 THR A N 1
ATOM 3965 C CA . THR A 1 491 ? -37.457 -26.834 44.684 1.00 36.56 491 THR A CA 1
ATOM 3966 C C . THR A 1 491 ? -38.360 -26.478 43.497 1.00 36.56 491 THR A C 1
ATOM 3968 O O . THR A 1 491 ? -39.338 -27.189 43.248 1.00 36.56 491 THR A O 1
ATOM 3971 N N . PRO A 1 492 ? -38.072 -25.407 42.732 1.00 35.22 492 PRO A N 1
ATOM 3972 C CA . PRO A 1 492 ? -38.845 -25.130 41.536 1.00 35.22 492 PRO A CA 1
ATOM 3973 C C . PRO A 1 492 ? -38.575 -26.233 40.510 1.00 35.22 492 PRO A C 1
ATOM 3975 O O . PRO A 1 492 ? -37.426 -26.596 40.247 1.00 35.22 492 PRO A O 1
ATOM 3978 N N . ALA A 1 493 ? -39.654 -26.768 39.942 1.00 37.84 493 ALA A N 1
ATOM 3979 C CA . ALA A 1 493 ? -39.618 -27.670 38.800 1.00 37.84 493 ALA A CA 1
ATOM 3980 C C . ALA A 1 493 ? -38.743 -27.087 37.664 1.00 37.84 493 ALA A C 1
ATOM 3982 O O . ALA A 1 493 ? -38.628 -25.858 37.546 1.00 37.84 493 ALA A O 1
ATOM 3983 N N . PRO A 1 494 ? -38.123 -27.938 36.822 1.00 38.44 494 PRO A N 1
ATOM 3984 C CA . PRO A 1 494 ? -37.288 -27.485 35.714 1.00 38.44 494 PRO A CA 1
ATOM 3985 C C . PRO A 1 494 ? -38.080 -26.507 34.842 1.00 38.44 494 PRO A C 1
ATOM 3987 O O . PRO A 1 494 ? -39.093 -26.872 34.247 1.00 38.44 494 PRO A O 1
ATOM 3990 N N . HIS A 1 495 ? -37.639 -25.249 34.800 1.00 46.09 495 HIS A N 1
ATOM 3991 C CA . HIS A 1 495 ? -38.258 -24.228 33.964 1.00 46.09 495 HIS A CA 1
ATOM 3992 C C . HIS A 1 495 ? -38.095 -24.639 32.498 1.00 46.09 495 HIS A C 1
ATOM 3994 O O . HIS A 1 495 ? -36.991 -24.614 31.952 1.00 46.09 495 HIS A O 1
ATOM 4000 N N . GLN A 1 496 ? -39.195 -25.028 31.854 1.00 48.47 496 GLN A N 1
ATOM 4001 C CA . GLN A 1 496 ? -39.258 -25.125 30.401 1.00 48.47 496 GLN A CA 1
ATOM 4002 C C . GLN A 1 496 ? -38.994 -23.724 29.832 1.00 48.47 496 GLN A C 1
ATOM 4004 O O . GLN A 1 496 ? -39.711 -22.778 30.157 1.00 48.47 496 GLN A O 1
ATOM 4009 N N . MET A 1 497 ? -37.941 -23.567 29.021 1.00 54.03 497 MET A N 1
ATOM 4010 C CA . MET A 1 497 ? -37.688 -22.301 28.325 1.00 54.03 497 MET A CA 1
ATOM 4011 C C . MET A 1 497 ? -38.909 -21.925 27.481 1.00 54.03 497 MET A C 1
ATOM 4013 O O . MET A 1 497 ? -39.410 -22.746 26.714 1.00 54.03 497 MET A O 1
ATOM 4017 N N . ASN A 1 498 ? -39.350 -20.671 27.587 1.00 77.19 498 ASN A N 1
ATOM 4018 C CA . ASN A 1 498 ? -40.401 -20.119 26.735 1.00 77.19 498 ASN A CA 1
ATOM 4019 C C . ASN A 1 498 ? -39.959 -20.183 25.254 1.00 77.19 498 ASN A C 1
ATOM 4021 O O . ASN A 1 498 ? -38.793 -19.922 24.944 1.00 77.19 498 ASN A O 1
ATOM 4025 N N . VAL A 1 499 ? -40.877 -20.507 24.338 1.00 77.81 499 VAL A N 1
ATOM 4026 C CA . VAL A 1 499 ? -40.631 -20.665 22.890 1.00 77.81 499 VAL A CA 1
ATOM 4027 C C . VAL A 1 499 ? -39.895 -19.457 22.293 1.00 77.81 499 VAL A C 1
ATOM 4029 O O . VAL A 1 499 ? -38.984 -19.638 21.489 1.00 77.81 499 VAL A O 1
ATOM 4032 N N . ASN A 1 500 ? -40.179 -18.234 22.760 1.00 78.25 500 ASN A N 1
ATOM 4033 C CA . ASN A 1 500 ? -39.480 -17.020 22.307 1.00 78.25 500 ASN A CA 1
ATOM 4034 C C . ASN A 1 500 ? -37.980 -17.030 22.658 1.00 78.25 500 ASN A C 1
ATOM 4036 O O . ASN A 1 500 ? -37.141 -16.587 21.867 1.00 78.25 500 ASN A O 1
ATOM 4040 N N . GLN A 1 501 ? -37.622 -17.556 23.833 1.00 76.88 501 GLN A N 1
ATOM 4041 C CA . GLN A 1 501 ? -36.227 -17.697 24.265 1.00 76.88 501 GLN A CA 1
ATOM 4042 C C . GLN A 1 501 ? -35.517 -18.821 23.496 1.00 76.88 501 GLN A C 1
ATOM 4044 O O . GLN A 1 501 ? -34.360 -18.663 23.095 1.00 76.88 501 GLN A O 1
ATOM 4049 N N . GLN A 1 502 ? -36.213 -19.929 23.223 1.00 83.44 502 GLN A N 1
ATOM 4050 C CA . GLN A 1 502 ? -35.687 -21.011 22.383 1.00 83.44 502 GLN A CA 1
ATOM 4051 C C . GLN A 1 502 ? -35.464 -20.563 20.935 1.00 83.44 502 GLN A C 1
ATOM 4053 O O . GLN A 1 502 ? -34.448 -20.913 20.342 1.00 83.44 502 GLN A O 1
ATOM 4058 N N . TYR A 1 503 ? -36.371 -19.756 20.386 1.00 88.00 503 TYR A N 1
ATOM 4059 C CA . TYR A 1 503 ? -36.234 -19.190 19.050 1.00 88.00 503 TYR A CA 1
ATOM 4060 C C . TYR A 1 503 ? -35.018 -18.269 18.959 1.00 88.00 503 TYR A C 1
ATOM 4062 O O . TYR A 1 503 ? -34.097 -18.524 18.187 1.00 88.00 503 TYR A O 1
ATOM 4070 N N . THR A 1 504 ? -34.961 -17.257 19.828 1.00 83.56 504 THR A N 1
ATOM 4071 C CA . THR A 1 504 ? -33.906 -16.233 19.800 1.00 83.56 504 THR A CA 1
ATOM 4072 C C . THR A 1 504 ? -32.517 -16.837 20.014 1.00 83.56 504 THR A C 1
ATOM 4074 O O . THR A 1 504 ? -31.560 -16.440 19.354 1.00 83.56 504 THR A O 1
ATOM 4077 N N . SER A 1 505 ? -32.389 -17.834 20.897 1.00 82.75 505 SER A N 1
ATOM 4078 C CA . SER A 1 505 ? -31.109 -18.518 21.134 1.00 82.75 505 SER A CA 1
ATOM 4079 C C . SER A 1 505 ? -30.613 -19.321 19.924 1.00 82.75 505 SER A C 1
ATOM 4081 O O . SER A 1 505 ? -29.402 -19.422 19.724 1.00 82.75 505 SER A O 1
ATOM 4083 N N . GLN A 1 506 ? -31.518 -19.846 19.091 1.00 83.62 506 GLN A N 1
ATOM 4084 C CA . GLN A 1 506 ? -31.172 -20.616 17.892 1.00 83.62 506 GLN A CA 1
ATOM 4085 C C . GLN A 1 506 ? -30.945 -19.730 16.659 1.00 83.62 506 GLN A C 1
ATOM 4087 O O . GLN A 1 506 ? -30.085 -20.038 15.832 1.00 83.62 506 GLN A O 1
ATOM 4092 N N . THR A 1 507 ? -31.664 -18.613 16.534 1.00 86.94 507 THR A N 1
ATOM 4093 C CA . THR A 1 507 ? -31.608 -17.752 15.344 1.00 86.94 507 THR A CA 1
ATOM 4094 C C . THR A 1 507 ? -30.603 -16.603 15.452 1.00 86.94 507 THR A C 1
ATOM 4096 O O . THR A 1 507 ? -29.987 -16.251 14.442 1.00 86.94 507 THR A O 1
ATOM 4099 N N . ALA A 1 508 ? -30.354 -16.049 16.648 1.00 81.75 508 ALA A N 1
ATOM 4100 C CA . ALA A 1 508 ? -29.468 -14.890 16.832 1.00 81.75 508 ALA A CA 1
ATOM 4101 C C . ALA A 1 508 ? -28.036 -15.072 16.275 1.00 81.75 508 ALA A C 1
ATOM 4103 O O . ALA A 1 508 ? -27.530 -14.141 15.638 1.00 81.75 508 ALA A O 1
ATOM 4104 N N . PRO A 1 509 ? -27.371 -16.242 16.409 1.00 82.88 509 PRO A N 1
ATOM 4105 C CA . PRO A 1 509 ? -26.045 -16.453 15.820 1.00 82.88 509 PRO A CA 1
ATOM 4106 C C . PRO A 1 509 ? -26.043 -16.380 14.285 1.00 82.88 509 PRO A C 1
ATOM 4108 O O . PRO A 1 509 ? -25.047 -15.978 13.677 1.00 82.88 509 PRO A O 1
ATOM 4111 N N . LEU A 1 510 ? -27.162 -16.742 13.651 1.00 82.19 510 LEU A N 1
ATOM 4112 C CA . LEU A 1 510 ? -27.296 -16.819 12.197 1.00 82.19 510 LEU A CA 1
ATOM 4113 C C . LEU A 1 510 ? -27.552 -15.452 11.554 1.00 82.19 510 LEU A C 1
ATOM 4115 O O . LEU A 1 510 ? -27.136 -15.250 10.416 1.00 82.19 510 LEU A O 1
ATOM 4119 N N . VAL A 1 511 ? -28.140 -14.489 12.276 1.00 84.31 511 VAL A N 1
ATOM 4120 C CA . VAL A 1 511 ? -28.450 -13.136 11.760 1.00 84.31 511 VAL A CA 1
ATOM 4121 C C . VAL A 1 511 ? -27.210 -12.451 11.169 1.00 84.31 511 VAL A C 1
ATOM 4123 O O . VAL A 1 511 ? -27.267 -11.837 10.102 1.00 84.31 511 VAL A O 1
ATOM 4126 N N . SER A 1 512 ? -26.058 -12.608 11.830 1.00 79.62 512 SER A N 1
ATOM 4127 C CA . SER A 1 512 ? -24.773 -12.033 11.403 1.00 79.62 512 SER A CA 1
ATOM 4128 C C . SER A 1 512 ? -24.150 -12.714 10.172 1.00 79.62 512 SER A C 1
ATOM 4130 O O . SER A 1 512 ? -23.264 -12.145 9.527 1.00 79.62 512 SER A O 1
ATOM 4132 N N . LEU A 1 513 ? -24.617 -13.919 9.828 1.00 79.25 513 LEU A N 1
ATOM 4133 C CA . LEU A 1 513 ? -24.110 -14.744 8.729 1.00 79.25 513 LEU A CA 1
ATOM 4134 C C . LEU A 1 513 ? -24.911 -14.573 7.426 1.00 79.25 513 LEU A C 1
ATOM 4136 O O . LEU A 1 513 ? -24.450 -15.026 6.378 1.00 79.25 513 LEU A O 1
ATOM 4140 N N . ILE A 1 514 ? -26.063 -13.893 7.468 1.00 82.75 514 ILE A N 1
ATOM 4141 C CA . ILE A 1 514 ? -26.908 -13.612 6.298 1.00 82.75 514 ILE A CA 1
ATOM 4142 C C . ILE A 1 514 ? -26.261 -12.500 5.453 1.00 82.75 514 ILE A C 1
ATOM 4144 O O . ILE A 1 514 ? -26.239 -11.324 5.843 1.00 82.75 514 ILE A O 1
ATOM 4148 N N . GLN A 1 515 ? -25.724 -12.873 4.286 1.00 77.56 515 GLN A N 1
ATOM 4149 C CA . GLN A 1 515 ? -25.050 -11.981 3.334 1.00 77.56 515 GLN A CA 1
ATOM 4150 C C . GLN A 1 515 ? -25.461 -12.294 1.879 1.00 77.56 515 GLN A C 1
ATOM 4152 O O . GLN A 1 515 ? -25.732 -13.457 1.588 1.00 77.56 515 GLN A O 1
ATOM 4157 N N . PRO A 1 516 ? -25.431 -11.311 0.950 1.00 68.88 516 PRO A N 1
ATOM 4158 C CA . PRO A 1 516 ? -25.989 -11.444 -0.407 1.00 68.88 516 PRO A CA 1
ATOM 4159 C C . PRO A 1 516 ? -25.412 -12.550 -1.302 1.00 68.88 516 PRO A C 1
ATOM 4161 O O . PRO A 1 516 ? -26.085 -12.973 -2.229 1.00 68.88 516 PRO A O 1
ATOM 4164 N N . ASN A 1 517 ? -24.200 -13.042 -1.017 1.00 61.34 517 ASN A N 1
ATOM 4165 C CA . ASN A 1 517 ? -23.468 -13.991 -1.872 1.00 61.34 517 ASN A CA 1
ATOM 4166 C C . ASN A 1 517 ? -23.088 -15.298 -1.145 1.00 61.34 517 ASN A C 1
ATOM 4168 O O . ASN A 1 517 ? -22.094 -15.935 -1.491 1.00 61.34 517 ASN A O 1
ATOM 4172 N N . LYS A 1 518 ? -23.818 -15.675 -0.089 1.00 61.78 518 LYS A N 1
ATOM 4173 C CA . LYS A 1 518 ? -23.617 -16.941 0.636 1.00 61.78 518 LYS A CA 1
ATOM 4174 C C . LYS A 1 518 ? -24.898 -17.761 0.629 1.00 61.78 518 LYS A C 1
ATOM 4176 O O . LYS A 1 518 ? -25.980 -17.193 0.693 1.00 61.78 518 LYS A O 1
ATOM 4181 N N . ASP A 1 519 ? -24.761 -19.084 0.623 1.00 75.06 519 ASP A N 1
ATOM 4182 C CA . ASP A 1 519 ? -25.867 -20.045 0.702 1.00 75.06 519 ASP A CA 1
ATOM 4183 C C . ASP A 1 519 ? -26.495 -20.072 2.116 1.00 75.06 519 ASP A C 1
ATOM 4185 O O . ASP A 1 519 ? -26.359 -21.017 2.893 1.00 75.06 519 ASP A O 1
ATOM 4189 N N . TYR A 1 520 ? -27.079 -18.940 2.526 1.00 84.12 520 TYR A N 1
ATOM 4190 C CA . TYR A 1 520 ? -27.678 -18.761 3.851 1.00 84.12 520 TYR A CA 1
ATOM 4191 C C . TYR A 1 520 ? -29.099 -19.326 3.916 1.00 84.12 520 TYR A C 1
ATOM 4193 O O . TYR A 1 520 ? -29.572 -19.651 5.005 1.00 84.12 520 TYR A O 1
ATOM 4201 N N . LYS A 1 521 ? -29.771 -19.446 2.763 1.00 87.75 521 LYS A N 1
ATOM 4202 C CA . LYS A 1 521 ? -31.180 -19.837 2.648 1.00 87.75 521 LYS A CA 1
ATOM 4203 C C . LYS A 1 521 ? -31.434 -21.219 3.237 1.00 87.75 521 LYS A C 1
ATOM 4205 O O . LYS A 1 521 ? -32.361 -21.368 4.026 1.00 87.75 521 LYS A O 1
ATOM 4210 N N . GLN A 1 522 ? -30.561 -22.187 2.949 1.00 85.81 522 GLN A N 1
ATOM 4211 C CA . GLN A 1 522 ? -30.674 -23.538 3.501 1.00 85.81 522 GLN A CA 1
ATOM 4212 C C . GLN A 1 522 ? -30.609 -23.535 5.037 1.00 85.81 522 GLN A C 1
ATOM 4214 O O . GLN A 1 522 ? -31.481 -24.087 5.701 1.00 85.81 522 GLN A O 1
ATOM 4219 N N . ARG A 1 523 ? -29.616 -22.849 5.619 1.00 85.25 523 ARG A N 1
ATOM 4220 C CA . ARG A 1 523 ? -29.429 -22.797 7.081 1.00 85.25 523 ARG A CA 1
ATOM 4221 C C . ARG A 1 523 ? -30.554 -22.058 7.795 1.00 85.25 523 ARG A C 1
ATOM 4223 O O . ARG A 1 523 ? -30.968 -22.472 8.876 1.00 85.25 523 ARG A O 1
ATOM 4230 N N . VAL A 1 524 ? -31.030 -20.957 7.212 1.00 89.69 524 VAL A N 1
ATOM 4231 C CA . VAL A 1 524 ? -32.184 -20.220 7.741 1.00 89.69 524 VAL A CA 1
ATOM 4232 C C . VAL A 1 524 ? -33.423 -21.108 7.686 1.00 89.69 524 VAL A C 1
ATOM 4234 O O . VAL A 1 524 ? -34.065 -21.280 8.718 1.00 89.69 524 VAL A O 1
ATOM 4237 N N . GLY A 1 525 ? -33.687 -21.744 6.539 1.00 89.12 525 GLY A N 1
ATOM 4238 C CA . GLY A 1 525 ? -34.808 -22.661 6.337 1.00 89.12 525 GLY A CA 1
ATOM 4239 C C . GLY A 1 525 ? -34.830 -23.804 7.351 1.00 89.12 525 GLY A C 1
ATOM 4240 O O . GLY A 1 525 ? -35.822 -23.965 8.053 1.00 89.12 525 GLY A O 1
ATOM 4241 N N . GLU A 1 526 ? -33.722 -24.534 7.508 1.00 89.50 526 GLU A N 1
ATOM 4242 C CA . GLU A 1 526 ? -33.596 -25.631 8.484 1.00 89.50 526 GLU A CA 1
ATOM 4243 C C . GLU A 1 526 ? -33.854 -25.175 9.930 1.00 89.50 526 GLU A C 1
ATOM 4245 O O . GLU A 1 526 ? -34.443 -25.914 10.724 1.00 89.50 526 GLU A O 1
ATOM 4250 N N . THR A 1 527 ? -33.436 -23.952 10.271 1.00 89.69 527 THR A N 1
ATOM 4251 C CA . THR A 1 527 ? -33.587 -23.404 11.625 1.00 89.69 527 THR A CA 1
ATOM 4252 C C . THR A 1 527 ? -35.032 -23.004 11.908 1.00 89.69 527 THR A C 1
ATOM 4254 O O . THR A 1 527 ? -35.564 -23.354 12.959 1.00 89.69 527 THR A O 1
ATOM 4257 N N . ILE A 1 528 ? -35.688 -22.299 10.981 1.00 92.25 528 ILE A N 1
ATOM 4258 C CA . ILE A 1 528 ? -37.055 -21.798 11.190 1.00 92.25 528 ILE A CA 1
ATOM 4259 C C . ILE A 1 528 ? -38.125 -22.873 10.973 1.00 92.25 528 ILE A C 1
ATOM 4261 O O . ILE A 1 528 ? -39.208 -22.755 11.542 1.00 92.25 528 ILE A O 1
ATOM 4265 N N . TYR A 1 529 ? -37.829 -23.942 10.223 1.00 92.12 529 TYR A N 1
ATOM 4266 C CA . TYR A 1 529 ? -38.790 -24.996 9.873 1.00 92.12 529 TYR A CA 1
ATOM 4267 C C . TYR A 1 529 ? -39.524 -25.561 11.098 1.00 92.12 529 TYR A C 1
ATOM 4269 O O . TYR A 1 529 ? -40.750 -25.638 11.115 1.00 92.12 529 TYR A O 1
ATOM 4277 N N . LYS A 1 530 ? -38.785 -25.877 12.169 1.00 90.00 530 LYS A N 1
ATOM 4278 C CA . LYS A 1 530 ? -39.344 -26.437 13.415 1.00 90.00 530 LYS A CA 1
ATOM 4279 C C . LYS A 1 530 ? -40.274 -25.471 14.150 1.00 90.00 530 LYS A C 1
ATOM 4281 O O . LYS A 1 530 ? -41.192 -25.905 14.835 1.00 90.00 530 LYS A O 1
ATOM 4286 N N . PHE A 1 531 ? -40.047 -24.170 14.005 1.00 91.50 531 PHE A N 1
ATOM 4287 C CA . PHE A 1 531 ? -40.888 -23.140 14.610 1.00 91.50 531 PHE A CA 1
ATOM 4288 C C . PHE A 1 531 ? -42.141 -22.884 13.770 1.00 91.50 531 PHE A C 1
ATOM 4290 O O . PHE A 1 531 ? -43.222 -22.716 14.324 1.00 91.50 531 PHE A O 1
ATOM 4297 N N . ILE A 1 532 ? -42.026 -22.951 12.440 1.00 90.81 532 ILE A N 1
ATOM 4298 C CA . ILE A 1 532 ? -43.169 -22.843 11.522 1.00 90.81 532 ILE A CA 1
ATOM 4299 C C . ILE A 1 532 ? -44.124 -24.035 11.693 1.00 90.81 532 ILE A C 1
ATOM 4301 O O . ILE A 1 532 ? -45.336 -23.845 11.638 1.00 90.81 532 ILE A O 1
ATOM 4305 N N . GLN A 1 533 ? -43.614 -25.237 11.996 1.00 89.44 533 GLN A N 1
ATOM 4306 C CA . GLN A 1 533 ? -44.444 -26.406 12.334 1.00 89.44 533 GLN A CA 1
ATOM 4307 C C . GLN A 1 533 ? -45.394 -26.164 13.519 1.00 89.44 533 GLN A C 1
ATOM 4309 O O . GLN A 1 533 ? -46.456 -26.775 13.576 1.00 89.44 533 GLN A O 1
ATOM 4314 N N . GLY A 1 534 ? -45.032 -25.276 14.451 1.00 86.50 534 GLY A N 1
ATOM 4315 C CA . GLY A 1 534 ? -45.891 -24.880 15.571 1.00 86.50 534 GLY A CA 1
ATOM 4316 C C . GLY A 1 534 ? -46.858 -23.732 15.257 1.00 86.50 534 GLY A C 1
ATOM 4317 O O . GLY A 1 534 ? -47.645 -23.356 16.122 1.00 86.50 534 GLY A O 1
ATOM 4318 N N . LEU A 1 535 ? -46.785 -23.149 14.056 1.00 87.88 535 LEU A N 1
ATOM 4319 C CA . LEU A 1 535 ? -47.505 -21.930 13.666 1.00 87.88 535 LEU A CA 1
ATOM 4320 C C . LEU A 1 535 ? -48.418 -22.113 12.444 1.00 87.88 535 LEU A C 1
ATOM 4322 O O . LEU A 1 535 ? -49.283 -21.270 12.217 1.00 87.88 535 LEU A O 1
ATOM 4326 N N . ALA A 1 536 ? -48.234 -23.174 11.655 1.00 88.88 536 ALA A N 1
ATOM 4327 C CA . ALA A 1 536 ? -48.991 -23.432 10.432 1.00 88.88 536 ALA A CA 1
ATOM 4328 C C . ALA A 1 536 ? -49.334 -24.928 10.263 1.00 88.88 536 ALA A C 1
ATOM 4330 O O . ALA A 1 536 ? -48.617 -25.779 10.797 1.00 88.88 536 ALA A O 1
ATOM 4331 N N . PRO A 1 537 ? -50.390 -25.273 9.496 1.00 87.56 537 PRO A N 1
ATOM 4332 C CA . PRO A 1 537 ? -50.730 -26.662 9.183 1.00 87.56 537 PRO A CA 1
ATOM 4333 C C . PRO A 1 537 ? -49.572 -27.396 8.499 1.00 87.56 537 PRO A C 1
ATOM 4335 O O . PRO A 1 537 ? -48.927 -26.838 7.609 1.00 87.56 537 PRO A O 1
ATOM 4338 N N . ALA A 1 538 ? -49.339 -28.660 8.872 1.00 84.94 538 ALA A N 1
ATOM 4339 C CA . ALA A 1 538 ? -48.176 -29.448 8.443 1.00 84.94 538 ALA A CA 1
ATOM 4340 C C . ALA A 1 538 ? -47.980 -29.501 6.915 1.00 84.94 538 ALA A C 1
ATOM 4342 O O . ALA A 1 538 ? -46.848 -29.458 6.438 1.00 84.94 538 ALA A O 1
ATOM 4343 N N . GLU A 1 539 ? -49.075 -29.527 6.153 1.00 86.81 539 GLU A N 1
ATOM 4344 C CA . GLU A 1 539 ? -49.079 -29.571 4.684 1.00 86.81 539 GLU A CA 1
ATOM 4345 C C . GLU A 1 539 ? -48.535 -28.283 4.042 1.00 86.81 539 GLU A C 1
ATOM 4347 O O . GLU A 1 539 ? -47.976 -28.310 2.946 1.00 86.81 539 GLU A O 1
ATOM 4352 N N . ARG A 1 540 ? -48.641 -27.148 4.743 1.00 87.94 540 ARG A N 1
ATOM 4353 C CA . ARG A 1 540 ? -48.251 -25.818 4.249 1.00 87.94 540 ARG A CA 1
ATOM 4354 C C . ARG A 1 540 ? -46.862 -25.385 4.714 1.00 87.94 540 ARG A C 1
ATOM 4356 O O . ARG A 1 540 ? -46.271 -24.488 4.113 1.00 87.94 540 ARG A O 1
ATOM 4363 N N . VAL A 1 541 ? -46.304 -26.040 5.735 1.00 88.50 541 VAL A N 1
ATOM 4364 C CA . VAL A 1 541 ? -44.985 -25.719 6.313 1.00 88.50 541 VAL A CA 1
ATOM 4365 C C . VAL A 1 541 ? -43.866 -25.654 5.259 1.00 88.50 541 VAL A C 1
ATOM 4367 O O . VAL A 1 541 ? -43.117 -24.672 5.285 1.00 88.50 541 VAL A O 1
ATOM 4370 N N . PRO A 1 542 ? -43.732 -26.601 4.303 1.00 89.44 542 PRO A N 1
ATOM 4371 C CA . PRO A 1 542 ? -42.676 -26.522 3.290 1.00 89.44 542 PRO A CA 1
ATOM 4372 C C . PRO A 1 542 ? -42.828 -25.304 2.368 1.00 89.44 542 PRO A C 1
ATOM 4374 O O . PRO A 1 542 ? -41.846 -24.615 2.092 1.00 89.44 542 PRO A O 1
ATOM 4377 N N . LYS A 1 543 ? -44.064 -24.998 1.947 1.00 89.31 543 LYS A N 1
ATOM 4378 C CA . LYS A 1 543 ? -44.399 -23.872 1.057 1.00 89.31 543 LYS A CA 1
ATOM 4379 C C . LYS A 1 543 ? -44.135 -22.528 1.745 1.00 89.31 543 LYS A C 1
ATOM 4381 O O . LYS A 1 543 ? -43.460 -21.675 1.178 1.00 89.31 543 LYS A O 1
ATOM 4386 N N . ILE A 1 544 ? -44.559 -22.382 3.003 1.00 90.62 544 ILE A N 1
ATOM 4387 C CA . ILE A 1 544 ? -44.318 -21.181 3.822 1.00 90.62 544 ILE A CA 1
ATOM 4388 C C . ILE A 1 544 ? -42.824 -20.990 4.092 1.00 90.62 544 ILE A C 1
ATOM 4390 O O . ILE A 1 544 ? -42.309 -19.884 3.943 1.00 90.62 544 ILE A O 1
ATOM 4394 N N . THR A 1 545 ? -42.104 -22.061 4.440 1.00 92.12 545 THR A N 1
ATOM 4395 C CA . THR A 1 545 ? -40.651 -21.981 4.664 1.00 92.12 545 THR A CA 1
ATOM 4396 C C . THR A 1 545 ? -39.930 -21.530 3.393 1.00 92.12 545 THR A C 1
ATOM 4398 O O . THR A 1 545 ? -39.067 -20.660 3.469 1.00 92.12 545 THR A O 1
ATOM 4401 N N . GLY A 1 546 ? -40.327 -22.055 2.227 1.00 88.94 546 GLY A N 1
ATOM 4402 C CA . GLY A 1 546 ? -39.820 -21.627 0.922 1.00 88.94 546 GLY A CA 1
ATOM 4403 C C . GLY A 1 546 ? -40.086 -20.149 0.617 1.00 88.94 546 GLY A C 1
ATOM 4404 O O . GLY A 1 546 ? -39.185 -19.447 0.171 1.00 88.94 546 GLY A O 1
ATOM 4405 N N . MET A 1 547 ? -41.284 -19.639 0.920 1.00 90.00 547 MET A N 1
ATOM 4406 C CA . MET A 1 547 ? -41.608 -18.218 0.728 1.00 90.00 547 MET A CA 1
ATOM 4407 C C . MET A 1 547 ? -40.766 -17.301 1.628 1.00 90.00 547 MET A C 1
ATOM 4409 O O . MET A 1 547 ? -40.263 -16.278 1.169 1.00 90.00 547 MET A O 1
ATOM 4413 N N . LEU A 1 548 ? -40.559 -17.677 2.895 1.00 90.25 548 LEU A N 1
ATOM 4414 C CA . LEU A 1 548 ? -39.836 -16.846 3.865 1.00 90.25 548 LEU A CA 1
ATOM 4415 C C . LEU A 1 548 ? -38.327 -16.748 3.597 1.00 90.25 548 LEU A C 1
ATOM 4417 O O . LEU A 1 548 ? -37.718 -15.726 3.926 1.00 90.25 548 LEU A O 1
ATOM 4421 N N . ILE A 1 549 ? -37.701 -17.778 3.017 1.00 92.19 549 ILE A N 1
ATOM 4422 C CA . ILE A 1 549 ? -36.266 -17.743 2.666 1.00 92.19 549 ILE A CA 1
ATOM 4423 C C . ILE A 1 549 ? -35.976 -16.954 1.378 1.00 92.19 549 ILE A C 1
ATOM 4425 O O . ILE A 1 549 ? -34.831 -16.556 1.157 1.00 92.19 549 ILE A O 1
ATOM 4429 N N . GLU A 1 550 ? -36.996 -16.713 0.551 1.00 89.44 550 GLU A N 1
ATOM 4430 C CA . GLU A 1 550 ? -36.909 -15.920 -0.684 1.00 89.44 550 GLU A CA 1
ATOM 4431 C C . GLU A 1 550 ? -37.154 -14.416 -0.461 1.00 89.44 550 GLU A C 1
ATOM 4433 O O . GLU A 1 550 ? -36.960 -13.615 -1.376 1.00 89.44 550 GLU A O 1
ATOM 4438 N N . LEU A 1 551 ? -37.525 -14.007 0.758 1.00 90.31 551 LEU A N 1
ATOM 4439 C CA . LEU A 1 551 ? -37.692 -12.596 1.107 1.00 90.31 551 LEU A CA 1
ATOM 4440 C C . LEU A 1 551 ? -36.367 -11.809 1.026 1.00 90.31 551 LEU A C 1
ATOM 4442 O O . LEU A 1 551 ? -35.278 -12.378 1.188 1.00 90.31 551 LEU A O 1
ATOM 4446 N N . PRO A 1 552 ? -36.429 -10.473 0.841 1.00 90.88 552 PRO A N 1
ATOM 4447 C CA . PRO A 1 552 ? -35.256 -9.611 0.922 1.00 90.88 552 PRO A CA 1
ATOM 4448 C C . PRO A 1 552 ? -34.471 -9.824 2.221 1.00 90.88 552 PRO A C 1
ATOM 4450 O O . PRO A 1 552 ? -35.046 -9.984 3.297 1.00 90.88 552 PRO A O 1
ATOM 4453 N N . ILE A 1 553 ? -33.139 -9.759 2.136 1.00 88.69 553 ILE A N 1
ATOM 4454 C CA . ILE A 1 553 ? -32.216 -10.039 3.252 1.00 88.69 553 ILE A CA 1
ATOM 4455 C C . ILE A 1 553 ? -32.560 -9.266 4.530 1.00 88.69 553 ILE A C 1
ATOM 4457 O O . ILE A 1 553 ? -32.402 -9.799 5.629 1.00 88.69 553 ILE A O 1
ATOM 4461 N N . ASP A 1 554 ? -33.028 -8.027 4.400 1.00 87.75 554 ASP A N 1
ATOM 4462 C CA . ASP A 1 554 ? -33.396 -7.199 5.547 1.00 87.75 554 ASP A CA 1
ATOM 4463 C C . ASP A 1 554 ? -34.625 -7.753 6.283 1.00 87.75 554 ASP A C 1
ATOM 4465 O O . ASP A 1 554 ? -34.624 -7.808 7.512 1.00 87.75 554 ASP A O 1
ATOM 4469 N N . GLN A 1 555 ? -35.614 -8.277 5.551 1.00 88.50 555 GLN A N 1
ATOM 4470 C CA . GLN A 1 555 ? -36.780 -8.952 6.133 1.00 88.50 555 GLN A CA 1
ATOM 4471 C C . GLN A 1 555 ? -36.394 -10.296 6.758 1.00 88.50 555 GLN A C 1
ATOM 4473 O O . GLN A 1 555 ? -36.828 -10.604 7.869 1.00 88.50 555 GLN A O 1
ATOM 4478 N N . VAL A 1 556 ? -35.499 -11.050 6.106 1.00 90.56 556 VAL A N 1
ATOM 4479 C CA . VAL A 1 556 ? -34.947 -12.297 6.662 1.00 90.56 556 VAL A CA 1
ATOM 4480 C C . VAL A 1 556 ? -34.260 -12.039 8.002 1.00 90.56 556 VAL A C 1
ATOM 4482 O O . VAL A 1 556 ? -34.511 -12.736 8.982 1.00 90.56 556 VAL A O 1
ATOM 4485 N N . LYS A 1 557 ? -33.436 -10.993 8.095 1.00 90.25 557 LYS A N 1
ATOM 4486 C CA . LYS A 1 557 ? -32.790 -10.600 9.358 1.00 90.25 557 LYS A CA 1
ATOM 4487 C C . LYS A 1 557 ? -33.798 -10.168 10.421 1.00 90.25 557 LYS A C 1
ATOM 4489 O O . LYS A 1 557 ? -33.582 -10.452 11.601 1.00 90.25 557 LYS A O 1
ATOM 4494 N N . GLN A 1 558 ? -34.880 -9.506 10.020 1.00 89.00 558 GLN A N 1
ATOM 4495 C CA . GLN A 1 558 ? -35.906 -9.006 10.929 1.00 89.00 558 GLN A CA 1
ATOM 4496 C C . GLN A 1 558 ? -36.677 -10.146 11.606 1.00 89.00 558 GLN A C 1
ATOM 4498 O O . GLN A 1 558 ? -36.754 -10.163 12.836 1.00 89.00 558 GLN A O 1
ATOM 4503 N N . TYR A 1 559 ? -37.187 -11.129 10.849 1.00 91.94 559 TYR A N 1
ATOM 4504 C CA . TYR A 1 559 ? -37.886 -12.268 11.460 1.00 91.94 559 TYR A CA 1
ATOM 4505 C C . TYR A 1 559 ? -36.932 -13.229 12.175 1.00 91.94 559 TYR A C 1
ATOM 4507 O O . TYR A 1 559 ? -37.312 -13.845 13.166 1.00 91.94 559 TYR A O 1
ATOM 4515 N N . MET A 1 560 ? -35.669 -13.323 11.752 1.00 90.19 560 MET A N 1
ATOM 4516 C CA . MET A 1 560 ? -34.653 -14.108 12.465 1.00 90.19 560 MET A CA 1
ATOM 4517 C C . MET A 1 560 ? -34.278 -13.507 13.826 1.00 90.19 560 MET A C 1
ATOM 4519 O O . MET A 1 560 ? -33.782 -14.223 14.691 1.00 90.19 560 MET A O 1
ATOM 4523 N N . SER A 1 561 ? -34.512 -12.213 14.044 1.00 85.88 561 SER A N 1
ATOM 4524 C CA . SER A 1 561 ? -34.170 -11.537 15.303 1.00 85.88 561 SER A CA 1
ATOM 4525 C C . SER A 1 561 ? -35.331 -11.476 16.302 1.00 85.88 561 SER A C 1
ATOM 4527 O O . SER A 1 561 ? -35.103 -11.161 17.467 1.00 85.88 561 SER A O 1
ATOM 4529 N N . ASN A 1 562 ? -36.566 -11.748 15.866 1.00 88.06 562 ASN A N 1
ATOM 4530 C CA . ASN A 1 562 ? -37.764 -11.634 16.697 1.00 88.06 562 ASN A CA 1
ATOM 4531 C C . ASN A 1 562 ? -38.829 -12.673 16.294 1.00 88.06 562 ASN A C 1
ATOM 4533 O O . ASN A 1 562 ? -39.279 -12.699 15.148 1.00 88.06 562 ASN A O 1
ATOM 4537 N N . TYR A 1 563 ? -39.255 -13.500 17.254 1.00 90.50 563 TYR A N 1
ATOM 4538 C CA . TYR A 1 563 ? -40.263 -14.544 17.043 1.00 90.50 563 TYR A CA 1
ATOM 4539 C C . TYR A 1 563 ? -41.648 -13.989 16.688 1.00 90.50 563 TYR A C 1
ATOM 4541 O O . TYR A 1 563 ? -42.343 -14.570 15.857 1.00 90.50 563 TYR A O 1
ATOM 4549 N N . ASP A 1 564 ? -42.044 -12.848 17.256 1.00 88.06 564 ASP A N 1
ATOM 4550 C CA . ASP A 1 564 ? -43.349 -12.245 16.964 1.00 88.06 564 ASP A CA 1
ATOM 4551 C C . ASP A 1 564 ? -43.425 -11.785 15.501 1.00 88.06 564 ASP A C 1
ATOM 4553 O O . ASP A 1 564 ? -44.449 -11.951 14.836 1.00 88.06 564 ASP A O 1
ATOM 4557 N N . THR A 1 565 ? -42.301 -11.305 14.957 1.00 89.50 565 THR A N 1
ATOM 4558 C CA . THR A 1 565 ? -42.173 -10.989 13.531 1.00 89.50 565 THR A CA 1
ATOM 4559 C C . THR A 1 565 ? -42.306 -12.246 12.671 1.00 89.50 565 THR A C 1
ATOM 4561 O O . THR A 1 565 ? -43.026 -12.216 11.676 1.00 89.50 565 THR A O 1
ATOM 4564 N N . LEU A 1 566 ? -41.669 -13.365 13.051 1.00 92.25 566 LEU A N 1
ATOM 4565 C CA . LEU A 1 566 ? -41.845 -14.641 12.343 1.00 92.25 566 LEU A CA 1
ATOM 4566 C C . LEU A 1 566 ? -43.317 -15.069 1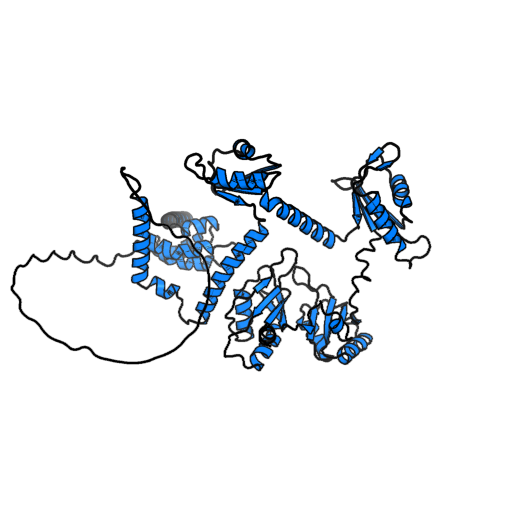2.347 1.00 92.25 566 LEU A C 1
ATOM 4568 O O . LEU A 1 566 ? -43.849 -15.438 11.305 1.00 92.25 566 LEU A O 1
ATOM 4572 N N . LYS A 1 567 ? -43.991 -14.981 13.497 1.00 92.25 567 LYS A N 1
ATOM 4573 C CA . LYS A 1 567 ? -45.405 -15.342 13.634 1.00 92.25 567 LYS A CA 1
ATOM 4574 C C . LYS A 1 567 ? -46.306 -14.508 12.722 1.00 92.25 567 LYS A C 1
ATOM 4576 O O . LYS A 1 567 ? -47.178 -15.070 12.062 1.00 92.25 567 LYS A O 1
ATOM 4581 N N . SER A 1 568 ? -46.065 -13.198 12.642 1.00 91.75 568 SER A N 1
ATOM 4582 C CA . SER A 1 568 ? -46.787 -12.308 11.724 1.00 91.75 568 SER A CA 1
ATOM 4583 C C . SER A 1 568 ? -46.561 -12.692 10.259 1.00 91.75 568 SER A C 1
ATOM 4585 O O . SER A 1 568 ? -47.516 -12.778 9.494 1.00 91.75 568 SER A O 1
ATOM 4587 N N . MET A 1 569 ? -45.314 -12.977 9.877 1.00 91.31 569 MET A N 1
ATOM 4588 C CA . MET A 1 569 ? -44.951 -13.340 8.502 1.00 91.31 569 MET A CA 1
ATOM 4589 C C . MET A 1 569 ? -45.519 -14.710 8.093 1.00 91.31 569 MET A C 1
ATOM 4591 O O . MET A 1 569 ? -45.944 -14.897 6.957 1.00 91.31 569 MET A O 1
ATOM 4595 N N . VAL A 1 570 ? -45.580 -15.671 9.021 1.00 92.19 570 VAL A N 1
ATOM 4596 C CA . VAL A 1 570 ? -46.224 -16.977 8.793 1.00 92.19 570 VAL A CA 1
ATOM 4597 C C . VAL A 1 570 ? -47.738 -16.825 8.617 1.00 92.19 570 VAL A C 1
ATOM 4599 O O . VAL A 1 570 ? -48.324 -17.513 7.781 1.00 92.19 570 VAL A O 1
ATOM 4602 N N . ALA A 1 571 ? -48.385 -15.932 9.370 1.00 89.81 571 ALA A N 1
ATOM 4603 C CA . ALA A 1 571 ? -49.812 -15.650 9.205 1.00 89.81 571 ALA A CA 1
ATOM 4604 C C . ALA A 1 571 ? -50.113 -14.998 7.843 1.00 89.81 571 ALA A C 1
ATOM 4606 O O . ALA A 1 571 ? -51.047 -15.411 7.161 1.00 89.81 571 ALA A O 1
ATOM 4607 N N . GLU A 1 572 ? -49.282 -14.044 7.417 1.00 91.00 572 GLU A N 1
ATOM 4608 C CA . GLU A 1 572 ? -49.381 -13.402 6.101 1.00 91.00 572 GLU A CA 1
ATOM 4609 C C . GLU A 1 572 ? -49.165 -14.407 4.959 1.00 91.00 572 GLU A C 1
ATOM 4611 O O . GLU A 1 572 ? -49.962 -14.470 4.025 1.00 91.00 572 GLU A O 1
ATOM 4616 N N . ALA A 1 573 ? -48.147 -15.267 5.067 1.00 89.56 573 ALA A N 1
ATOM 4617 C CA . ALA A 1 573 ? -47.892 -16.319 4.085 1.00 89.56 573 ALA A CA 1
ATOM 4618 C C . ALA A 1 573 ? -49.047 -17.332 3.991 1.00 89.56 573 ALA A C 1
ATOM 4620 O O . ALA A 1 573 ? -49.385 -17.764 2.892 1.00 89.56 573 ALA A O 1
ATOM 4621 N N . ASN A 1 574 ? -49.683 -17.690 5.113 1.00 87.06 574 ASN A N 1
ATOM 4622 C CA . ASN A 1 574 ? -50.880 -18.538 5.102 1.00 87.06 574 ASN A CA 1
ATOM 4623 C C . ASN A 1 574 ? -52.048 -17.866 4.366 1.00 87.06 574 ASN A C 1
ATOM 4625 O O . ASN A 1 574 ? -52.650 -18.499 3.505 1.00 87.06 574 ASN A O 1
ATOM 4629 N N . ALA A 1 575 ? -52.315 -16.586 4.642 1.00 87.31 575 ALA A N 1
ATOM 4630 C CA . ALA A 1 575 ? -53.381 -15.840 3.973 1.00 87.31 575 ALA A CA 1
ATOM 4631 C C . ALA A 1 575 ? -53.143 -15.708 2.456 1.00 87.31 575 ALA A C 1
ATOM 4633 O O . ALA A 1 575 ? -54.083 -15.798 1.670 1.00 87.31 575 ALA A O 1
ATOM 4634 N N . LEU A 1 576 ? -51.886 -15.547 2.029 1.00 87.69 576 LEU A N 1
ATOM 4635 C CA . LEU A 1 576 ? -51.515 -15.534 0.610 1.00 87.69 576 LEU A CA 1
ATOM 4636 C C . LEU A 1 576 ? -51.703 -16.897 -0.064 1.00 87.69 576 LEU A C 1
ATOM 4638 O O . LEU A 1 576 ? -52.043 -16.957 -1.243 1.00 87.69 576 LEU A O 1
ATOM 4642 N N . ILE A 1 577 ? -51.466 -17.995 0.656 1.00 86.81 577 ILE A N 1
ATOM 4643 C CA . ILE A 1 577 ? -51.747 -19.341 0.144 1.00 86.81 577 ILE A CA 1
ATOM 4644 C C . ILE A 1 577 ? -53.259 -19.523 -0.024 1.00 86.81 577 ILE A C 1
ATOM 4646 O O . ILE A 1 577 ? -53.679 -19.977 -1.083 1.00 86.81 577 ILE A O 1
ATOM 4650 N N . ASP A 1 578 ? -54.063 -19.088 0.951 1.00 82.38 578 ASP A N 1
ATOM 4651 C CA . ASP A 1 578 ? -55.529 -19.153 0.873 1.00 82.38 578 ASP A CA 1
ATOM 4652 C C . ASP A 1 578 ? -56.091 -18.334 -0.301 1.00 82.38 578 ASP A C 1
ATOM 4654 O O . ASP A 1 578 ? -57.018 -18.779 -0.966 1.00 82.38 578 ASP A O 1
ATOM 4658 N N . GLN A 1 579 ? -55.503 -17.174 -0.611 1.00 79.12 579 GLN A N 1
ATOM 4659 C CA . GLN A 1 579 ? -55.908 -16.349 -1.759 1.00 79.12 579 GLN A CA 1
ATOM 4660 C C . GLN A 1 579 ? -55.527 -16.932 -3.126 1.00 79.12 579 GLN A C 1
ATOM 4662 O O . GLN A 1 579 ? -56.119 -16.543 -4.124 1.00 79.12 579 GLN A O 1
ATOM 4667 N N . ASN A 1 580 ? -54.525 -17.814 -3.189 1.00 74.56 580 ASN A N 1
ATOM 4668 C CA . ASN A 1 580 ? -54.093 -18.454 -4.437 1.00 74.56 580 ASN A CA 1
ATOM 4669 C C . ASN A 1 580 ? -54.728 -19.842 -4.649 1.00 74.56 580 ASN A C 1
ATOM 4671 O O . ASN A 1 580 ? -54.573 -20.420 -5.723 1.00 74.56 580 ASN A O 1
ATOM 4675 N N . GLU A 1 581 ? -55.375 -20.400 -3.620 1.00 68.69 581 GLU A N 1
ATOM 4676 C CA . GLU A 1 581 ? -56.078 -21.694 -3.645 1.00 68.69 581 GLU A CA 1
ATOM 4677 C C . GLU A 1 581 ? -57.616 -21.540 -3.663 1.00 68.69 581 GLU A C 1
ATOM 4679 O O . GLU A 1 581 ? -58.317 -22.540 -3.830 1.00 68.69 581 GLU A O 1
ATOM 4684 N N . ALA A 1 582 ? -58.124 -20.308 -3.525 1.00 51.62 582 ALA A N 1
ATOM 4685 C CA . ALA A 1 582 ? -59.512 -19.900 -3.770 1.00 51.62 582 ALA A CA 1
ATOM 4686 C C . ALA A 1 582 ? -59.678 -19.371 -5.201 1.00 51.62 582 ALA A C 1
ATOM 4688 O O . ALA A 1 582 ? -60.753 -19.632 -5.793 1.00 51.62 582 ALA A O 1
#

Mean predicted aligned error: 18.97 Å

Organism: NCBI:txid197538

pLDDT: mean 77.36, std 19.87, range [27.3, 95.62]

Nearest PDB structures (foldseek):
  6ez7-assembly1_A  TM=9.014E-01  e=2.023E-05  Saccharomyces cerevisiae S288C
  7q4o-assembly1_F  TM=8.590E-01  e=2.023E-05  Homo sapiens
  2f9d-assembly1_A  TM=7.532E-01  e=1.115E-05  Homo sapiens
  3lqv-assembly1_A  TM=7.534E-01  e=1.385E-05  Homo sapiens
  2f9j-assembly2_B  TM=8.146E-01  e=5.363E-05  Homo sapiens

Solvent-accessible surface area (backbone atoms only — not comparable to full-atom values): 34181 Å² total; per-residue (Å²): 116,71,77,60,60,69,45,64,45,25,38,37,36,36,58,32,57,82,84,65,47,43,50,60,54,38,50,49,44,22,75,72,58,70,50,78,62,88,53,81,49,49,68,49,82,50,87,89,46,74,45,24,37,33,42,36,62,58,84,88,55,91,78,66,46,72,65,57,56,52,52,37,42,61,63,39,31,57,44,61,61,95,87,42,69,24,35,32,40,67,48,47,84,69,72,40,91,83,42,60,74,64,60,61,61,61,16,29,32,34,33,37,57,46,48,88,90,54,73,50,60,60,56,53,44,66,70,50,49,83,43,37,63,69,74,46,74,45,60,39,60,47,80,86,57,46,66,71,34,34,31,38,41,27,34,76,43,44,66,26,34,50,49,48,47,56,53,34,81,81,35,89,62,43,43,58,40,78,46,69,80,72,46,77,84,73,41,57,85,73,53,42,23,36,31,31,36,34,60,62,48,89,89,61,50,74,70,52,49,51,54,64,57,40,77,45,37,46,70,72,44,77,49,79,50,76,52,100,92,47,49,34,36,38,40,28,37,32,41,91,86,41,92,82,47,73,60,52,9,15,53,18,33,50,50,44,30,73,69,37,36,76,33,82,45,75,56,94,92,43,76,28,53,31,41,40,42,72,57,62,57,69,74,57,45,54,50,49,53,52,49,52,51,49,50,52,58,56,69,39,29,60,12,23,34,34,38,29,56,66,62,86,86,63,48,68,62,55,50,46,62,66,54,44,78,46,40,63,69,70,46,74,49,71,47,77,45,95,86,75,53,52,39,33,40,46,23,31,76,44,45,63,31,33,49,51,40,40,64,54,49,38,72,41,70,48,96,89,32,50,34,49,56,42,67,40,68,60,63,73,60,52,50,51,52,53,48,51,55,50,38,51,57,54,34,55,50,51,50,46,55,72,75,35,100,56,61,66,72,69,52,55,78,69,38,71,67,51,55,50,49,50,50,50,51,48,51,51,56,52,49,64,66,61,70,79,76,75,85,88,84,89,82,82,85,87,90,86,87,86,87,87,87,87,91,91,86,86,83,89,86,91,81,90,80,90,84,89,86,83,89,88,83,86,90,88,89,83,90,88,86,89,80,81,84,79,79,79,74,80,79,79,72,86,78,75,76,52,67,63,59,57,46,42,69,68,29,50,76,50,48,82,64,63,51,100,91,55,89,39,48,65,60,52,37,67,64,47,45,70,58,40,55,77,73,42,62,76,89,49,35,66,61,46,42,54,55,55,54,70,44,58,68,69,57,42,42,49,33,39,66,32,59,69,50,38,53,53,52,53,51,51,46,50,54,54,50,52,67,75,77,107

Foldseek 3Di:
DVVVVQQQQKKKKPQAALPDFQLLVQVQLCVQQVDHQPDTWAWDRDVLDLGIMTMGGPPDDPPPPVVSSVSSQVSQQWGDRPNAIMGIAGDDPLPPPVNVVSLQQQQKKKKAQADPVDWYQVSVCVVLCVLHAWRDKDFDADSSNGGPRIIMTGHPDNSSSVSVQVVCVVDVNMHIDRDDPCDPVNPPPQLQLKKKKDQDDPPADQVNVCVLLPVLAAWPDKDWDADPVGIMIMTGHDHPPDNPPSRRSSSSLVVCQVPQAQDWDADPNDITRMHMDRDDDPSVVVSVVVVVVVVVVVVQQLFKKKKWFADPPDDQVNVCVLLCVLHAWPDKDKDQDPVRTIMMITGHPDSRSLVVCQVPQQPDDDPNTGMDMDGDDDPVVVVVVVSVVVSVVVSVQSSCVVVDVDRPVVVCVVDPVNVVVVVVVVVVVVVVVVPPPDDDDDDDDDDDDDDDDDYDDDDDDDDDDDDDDDDDDDDDDDDDDDDDDDDDDDDDDPDDDDPFRVLQVQLVVLLVVQDDPDPSLVVLLVSCLVVLVVQDDPVCSVVLSVVLSPDDSVLSSVCSNGVVSVNVSSVVSVVVVVVVVD

Radius of gyration: 36.56 Å; Cα contacts (8 Å, |Δi|>4): 740; chains: 1; bounding box: 87×75×110 Å